Protein AF-A0A7Y4C402-F1 (afdb_monomer)

Secondary structure (DSSP, 8-state):
-HHHHHHHHHHH-------EEEEEEEE-SSSHHHHHHHHHHHHHTTTTS-EEEEEGGG--GGGGGGEEEEEEEEEPBTTTBPPHHHHHHHHHHHH-----SEEEEEEEE-TTSTTTTHHHHHHHHHHHHTT-BSSSS-EEEES--HHHHHHHHHHHHTS----TTPPPSEEEEEEEEEEEEESS-TTTTHHHHTT-TT-------EEEEEEEE--S-S-S--TT-EEEE--TT-SS-EEEEB-S-TTT-TTEEEEEEE--EEEETTEEEE-HHHHIIIIISPTT-EEEEEEETT-SPPPPPTT--EEEEEEGGGGHHHHHHHHHHHHTT--S-EEEEEEES-HHHH-TTHHHHHHHHHTTSEEEEEEEETTSSSS---HHHHHHHTHHHHHHHHHTT--EEEEEE-TTHHHHHHHHHHHHHHHTT--HHHHHHHHHHHHHTTSEEEEE-

Mean predicted aligned error: 12.36 Å

Structure (mmCIF, N/CA/C/O backbone):
data_AF-A0A7Y4C402-F1
#
_entry.id   AF-A0A7Y4C402-F1
#
loop_
_atom_site.group_PDB
_atom_site.id
_atom_site.type_symbol
_atom_site.label_atom_id
_atom_site.label_alt_id
_atom_site.label_comp_id
_atom_site.label_asym_id
_atom_site.label_entity_id
_atom_site.label_seq_id
_atom_site.pdbx_PDB_ins_code
_atom_site.Cartn_x
_atom_site.Cartn_y
_atom_site.Cartn_z
_atom_site.occupancy
_atom_site.B_iso_or_equiv
_atom_site.auth_seq_id
_atom_site.auth_comp_id
_atom_site.auth_asym_id
_atom_site.auth_atom_id
_atom_site.pdbx_PDB_model_num
ATOM 1 N N . MET A 1 1 ? -21.746 10.872 59.818 1.00 45.00 1 MET A N 1
ATOM 2 C CA . MET A 1 1 ? -21.938 9.482 59.345 1.00 45.00 1 MET A CA 1
ATOM 3 C C . MET A 1 1 ? -21.775 9.286 57.827 1.00 45.00 1 MET A C 1
ATOM 5 O O . MET A 1 1 ? -21.719 8.136 57.440 1.00 45.00 1 MET A O 1
ATOM 9 N N . ASN A 1 2 ? -21.586 10.319 56.980 1.00 51.75 2 ASN A N 1
ATOM 10 C CA . ASN A 1 2 ? -21.553 10.142 55.505 1.00 51.75 2 ASN A CA 1
ATOM 11 C C . ASN A 1 2 ? -20.175 9.967 54.831 1.00 51.75 2 ASN A C 1
ATOM 13 O O . ASN A 1 2 ? -20.132 9.544 53.683 1.00 51.75 2 ASN A O 1
ATOM 17 N N . LYS A 1 3 ? -19.044 10.271 55.487 1.00 43.62 3 LYS A N 1
ATOM 18 C CA . LYS A 1 3 ? -17.712 10.092 54.859 1.00 43.62 3 LYS A CA 1
ATOM 19 C C . LYS A 1 3 ? -17.183 8.656 54.954 1.00 43.62 3 LYS A C 1
ATOM 21 O O . LYS A 1 3 ? -16.490 8.199 54.057 1.00 43.62 3 LYS A O 1
ATOM 26 N N . ILE A 1 4 ? -17.551 7.942 56.018 1.00 50.28 4 ILE A N 1
ATOM 27 C CA . ILE A 1 4 ? -17.102 6.564 56.263 1.00 50.28 4 ILE A CA 1
ATOM 28 C C . ILE A 1 4 ? -17.861 5.579 55.362 1.00 50.28 4 ILE A C 1
ATOM 30 O O . ILE A 1 4 ? -17.254 4.659 54.835 1.00 50.28 4 ILE A O 1
ATOM 34 N N . THR A 1 5 ? -19.148 5.813 55.090 1.00 44.78 5 THR A N 1
ATOM 35 C CA . THR A 1 5 ? -19.948 5.007 54.151 1.00 44.78 5 THR A CA 1
ATOM 36 C C . THR A 1 5 ? -19.521 5.179 52.695 1.00 44.78 5 THR A C 1
ATOM 38 O O . THR A 1 5 ? -19.569 4.206 51.953 1.00 44.78 5 THR A O 1
ATOM 41 N N . HIS A 1 6 ? -19.053 6.363 52.283 1.00 46.69 6 HIS A N 1
ATOM 42 C CA . HIS A 1 6 ? -18.536 6.557 50.922 1.00 46.69 6 HIS A CA 1
ATOM 43 C C . HIS A 1 6 ? -17.153 5.919 50.730 1.00 46.69 6 HIS A C 1
ATOM 45 O O . HIS A 1 6 ? -16.942 5.239 49.734 1.00 46.69 6 HIS A O 1
ATOM 51 N N . ALA A 1 7 ? -16.263 6.036 51.724 1.00 47.22 7 ALA A N 1
ATOM 52 C CA . ALA A 1 7 ? -14.968 5.352 51.710 1.00 47.22 7 ALA A CA 1
ATOM 53 C C . ALA A 1 7 ? -15.103 3.818 51.810 1.00 47.22 7 ALA A C 1
ATOM 55 O O . ALA A 1 7 ? -14.342 3.088 51.188 1.00 47.22 7 ALA A O 1
ATOM 56 N N . LEU A 1 8 ? -16.090 3.309 52.557 1.00 40.78 8 LEU A N 1
ATOM 57 C CA . LEU A 1 8 ? -16.373 1.871 52.617 1.00 40.78 8 LEU A CA 1
ATOM 58 C C . LEU A 1 8 ? -17.056 1.359 51.341 1.00 40.78 8 LEU A C 1
ATOM 60 O O . LEU A 1 8 ? -16.739 0.257 50.914 1.00 40.78 8 LEU A O 1
ATOM 64 N N . MET A 1 9 ? -17.930 2.138 50.687 1.00 36.28 9 MET A N 1
ATOM 65 C CA . MET A 1 9 ? -18.507 1.739 49.392 1.00 36.28 9 MET A CA 1
ATOM 66 C C . MET A 1 9 ? -17.490 1.760 48.245 1.00 36.28 9 MET A C 1
ATOM 68 O O . MET A 1 9 ? -17.603 0.917 47.363 1.00 36.28 9 MET A O 1
ATOM 72 N N . SER A 1 10 ? -16.486 2.648 48.259 1.00 39.25 10 SER A N 1
ATOM 73 C CA . SER A 1 10 ? -15.408 2.627 47.256 1.00 39.25 10 SER A CA 1
ATOM 74 C C . SER A 1 10 ? -14.438 1.456 47.440 1.00 39.25 10 SER A C 1
ATOM 76 O O . SER A 1 10 ? -13.825 1.030 46.474 1.00 39.25 10 SER A O 1
ATOM 78 N N . ILE A 1 11 ? -14.309 0.918 48.661 1.00 44.75 11 ILE A N 1
ATOM 79 C CA . ILE A 1 11 ? -13.489 -0.274 48.952 1.00 44.75 11 ILE A CA 1
ATOM 80 C C . ILE A 1 11 ? -14.262 -1.574 48.659 1.00 44.75 11 ILE A C 1
ATOM 82 O O . ILE A 1 11 ? -13.658 -2.593 48.344 1.00 44.75 11 ILE A O 1
ATOM 86 N N . LEU A 1 12 ? -15.597 -1.553 48.751 1.00 39.97 12 LEU A N 1
ATOM 87 C CA . LEU A 1 12 ? -16.452 -2.736 48.566 1.00 39.97 12 LEU A CA 1
ATOM 88 C C . LEU A 1 12 ? -16.904 -2.973 47.113 1.00 39.97 12 LEU A C 1
ATOM 90 O O . LEU A 1 12 ? -17.498 -4.012 46.842 1.00 39.97 12 LEU A O 1
ATOM 94 N N . PHE A 1 13 ? -16.639 -2.038 46.194 1.00 41.00 13 PHE A N 1
ATOM 95 C CA . PHE A 1 13 ? -17.042 -2.114 44.781 1.00 41.00 13 PHE A CA 1
ATOM 96 C C . PHE A 1 13 ? -15.929 -1.682 43.812 1.00 41.00 13 PHE A C 1
ATOM 98 O O . PHE A 1 13 ? -16.205 -1.134 42.747 1.00 41.00 13 PHE A O 1
ATOM 105 N N . THR A 1 14 ? -14.663 -1.948 44.136 1.00 35.94 14 THR A N 1
ATOM 106 C CA . THR A 1 14 ? -13.646 -2.032 43.083 1.00 35.94 14 THR A CA 1
ATOM 107 C C . THR A 1 14 ? -13.910 -3.340 42.340 1.00 35.94 14 THR A C 1
ATOM 109 O O . THR A 1 14 ? -13.798 -4.398 42.967 1.00 35.94 14 THR A O 1
ATOM 112 N N . PRO A 1 15 ? -14.309 -3.332 41.056 1.00 35.31 15 PRO A N 1
ATOM 113 C CA . PRO A 1 15 ? -14.295 -4.561 40.288 1.00 35.31 15 PRO A CA 1
ATOM 114 C C . PRO A 1 15 ? -12.848 -5.048 40.303 1.00 35.31 15 PRO A C 1
ATOM 116 O O . PRO A 1 15 ? -11.949 -4.383 39.791 1.00 35.31 15 PRO A O 1
ATOM 119 N N . VAL A 1 16 ? -12.613 -6.181 40.960 1.00 39.75 16 VAL A N 1
ATOM 120 C CA . VAL A 1 16 ? -11.396 -6.956 40.753 1.00 39.75 16 VAL A CA 1
ATOM 121 C C . VAL A 1 16 ? -11.557 -7.528 39.353 1.00 39.75 16 VAL A C 1
ATOM 123 O O . VAL A 1 16 ? -12.052 -8.637 39.179 1.00 39.75 16 VAL A O 1
ATOM 126 N N . TYR A 1 17 ? -11.260 -6.715 38.341 1.00 44.47 17 TYR A N 1
ATOM 127 C CA . TYR A 1 17 ? -10.939 -7.262 37.040 1.00 44.47 17 TYR A CA 1
ATOM 128 C C . TYR A 1 17 ? -9.701 -8.117 37.287 1.00 44.47 17 TYR A C 1
ATOM 130 O O . TYR A 1 17 ? -8.689 -7.621 37.784 1.00 44.47 17 TYR A O 1
ATOM 138 N N . GLU A 1 18 ? -9.807 -9.424 37.054 1.00 54.22 18 GLU A N 1
ATOM 139 C CA . GLU A 1 18 ? -8.600 -10.213 36.846 1.00 54.22 18 GLU A CA 1
ATOM 140 C C . GLU A 1 18 ? -7.863 -9.526 35.698 1.00 54.22 18 GLU A C 1
ATOM 142 O O . GLU A 1 18 ? -8.362 -9.500 34.572 1.00 54.22 18 GLU A O 1
ATOM 147 N N . ASN A 1 19 ? -6.744 -8.868 36.012 1.00 62.81 19 ASN A N 1
ATOM 148 C CA . ASN A 1 19 ? -5.951 -8.188 35.002 1.00 62.81 19 ASN A CA 1
ATOM 149 C C . ASN A 1 19 ? -5.599 -9.194 33.907 1.00 62.81 19 ASN A C 1
ATOM 151 O O . ASN A 1 19 ? -5.076 -10.279 34.187 1.00 62.81 19 ASN A O 1
ATOM 155 N N . ARG A 1 20 ? -5.861 -8.801 32.662 1.00 83.69 20 ARG A N 1
ATOM 156 C CA . ARG A 1 20 ? -5.403 -9.506 31.468 1.00 83.69 20 ARG A CA 1
ATOM 157 C C . ARG A 1 20 ? -3.875 -9.577 31.502 1.00 83.69 20 ARG A C 1
ATOM 159 O O . ARG A 1 20 ? -3.211 -8.758 32.139 1.00 83.69 20 ARG A O 1
ATOM 166 N N . ASP A 1 21 ? -3.287 -10.588 30.872 1.00 88.75 21 ASP A N 1
ATOM 167 C CA . ASP A 1 21 ? -1.862 -10.854 31.085 1.00 88.75 21 ASP A CA 1
ATOM 168 C C . ASP A 1 21 ? -0.965 -9.882 30.301 1.00 88.75 21 ASP A C 1
ATOM 170 O O . ASP A 1 21 ? -0.301 -9.037 30.909 1.00 88.75 21 ASP A O 1
ATOM 174 N N . ILE A 1 22 ? -0.977 -9.951 28.964 1.00 93.19 22 ILE A N 1
ATOM 175 C CA . ILE A 1 22 ? -0.114 -9.122 28.113 1.00 93.19 22 ILE A CA 1
ATOM 176 C C . ILE A 1 22 ? -0.924 -8.335 27.080 1.00 93.19 22 ILE A C 1
ATOM 178 O O . ILE A 1 22 ? -1.738 -8.894 26.348 1.00 93.19 22 ILE A O 1
ATOM 182 N 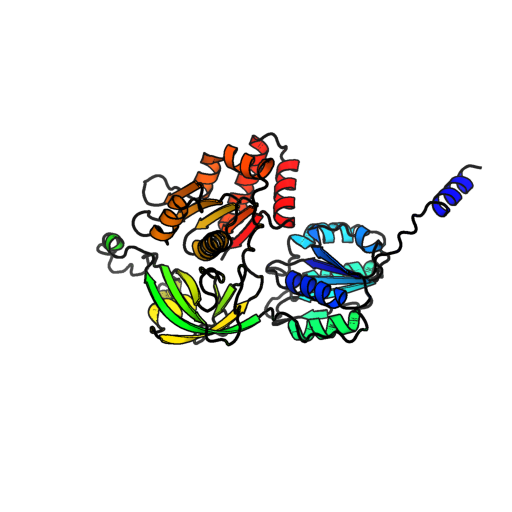N . LEU A 1 23 ? -0.610 -7.048 26.944 1.00 95.94 23 LEU A N 1
ATOM 183 C CA . LEU A 1 23 ? -0.959 -6.247 25.772 1.00 95.94 23 LEU A CA 1
ATOM 184 C C . LEU A 1 23 ? 0.291 -5.982 24.934 1.00 95.94 23 LEU A C 1
ATOM 186 O O . LEU A 1 23 ? 1.295 -5.483 25.445 1.00 95.94 23 LEU A O 1
ATOM 190 N N . VAL A 1 24 ? 0.209 -6.248 23.635 1.00 96.38 24 VAL A N 1
ATOM 191 C CA . VAL A 1 24 ? 1.159 -5.727 22.653 1.00 96.38 24 VAL A CA 1
ATOM 192 C C . VAL A 1 24 ? 0.476 -4.610 21.879 1.00 96.38 24 VAL A C 1
ATOM 194 O O . VAL A 1 24 ? -0.515 -4.842 21.192 1.00 96.38 24 VAL A O 1
ATOM 197 N N . CYS A 1 25 ? 0.995 -3.392 21.956 1.00 97.19 25 CYS A N 1
ATOM 198 C CA . CYS A 1 25 ? 0.422 -2.265 21.231 1.00 97.19 25 CYS A CA 1
ATOM 199 C C . CYS A 1 25 ? 1.427 -1.578 20.313 1.00 97.19 25 CYS A C 1
ATOM 201 O O . CYS A 1 25 ? 2.641 -1.661 20.510 1.00 97.19 25 CYS A O 1
ATOM 203 N N . TYR A 1 26 ? 0.925 -0.930 19.263 1.00 96.75 26 TYR A N 1
ATOM 204 C CA . TYR A 1 26 ? 1.784 -0.327 18.248 1.00 96.75 26 TYR A CA 1
ATOM 205 C C . TYR A 1 26 ? 1.267 0.999 17.706 1.00 96.75 26 TYR A C 1
ATOM 207 O O . TYR A 1 26 ? 0.066 1.257 17.647 1.00 96.75 26 TYR A O 1
ATOM 215 N N . ALA A 1 27 ? 2.205 1.818 17.239 1.00 93.44 27 ALA A N 1
ATOM 216 C CA . ALA A 1 27 ? 1.931 2.901 16.305 1.00 93.44 27 ALA A CA 1
ATOM 217 C C . ALA A 1 27 ? 2.903 2.791 15.132 1.00 93.44 27 ALA A C 1
ATOM 219 O O . ALA A 1 27 ? 4.126 2.853 15.312 1.00 93.44 27 ALA A O 1
ATOM 220 N N . SER A 1 28 ? 2.354 2.621 13.928 1.00 86.00 28 SER A N 1
ATOM 221 C CA . SER A 1 28 ? 3.127 2.459 12.703 1.00 86.00 28 SER A CA 1
ATOM 222 C C . SER A 1 28 ? 2.654 3.370 11.580 1.00 86.00 28 SER A C 1
ATOM 224 O O . SER A 1 28 ? 1.465 3.608 11.421 1.00 86.00 28 SER A O 1
ATOM 226 N N . GLN A 1 29 ? 3.605 3.866 10.786 1.00 76.19 29 GLN A N 1
ATOM 227 C CA . GLN A 1 29 ? 3.308 4.599 9.549 1.00 76.19 29 GLN A CA 1
ATOM 228 C C . GLN A 1 29 ? 3.386 3.719 8.304 1.00 76.19 29 GLN A C 1
ATOM 230 O O . GLN A 1 29 ? 2.671 3.945 7.338 1.00 76.19 29 GLN A O 1
ATOM 235 N N . THR A 1 30 ? 4.308 2.756 8.308 1.00 66.56 30 THR A N 1
ATOM 236 C CA . THR A 1 30 ? 4.629 1.898 7.154 1.00 66.56 30 THR A CA 1
ATOM 237 C C . THR A 1 30 ? 4.498 0.414 7.505 1.00 66.56 30 THR A C 1
ATOM 239 O O . THR A 1 30 ? 5.223 -0.415 6.962 1.00 66.56 30 THR A O 1
ATOM 242 N N . GLY A 1 31 ? 3.677 0.086 8.508 1.00 69.44 31 GLY A N 1
ATOM 243 C CA . GLY A 1 31 ? 3.378 -1.288 8.933 1.00 69.44 31 GLY A CA 1
ATOM 244 C C . GLY A 1 31 ? 4.509 -2.039 9.651 1.00 69.44 31 GLY A C 1
ATOM 245 O O . GLY A 1 31 ? 4.299 -3.138 10.149 1.00 69.44 31 GLY A O 1
ATOM 246 N N . THR A 1 32 ? 5.721 -1.481 9.773 1.00 78.31 32 THR A N 1
ATOM 247 C CA . THR A 1 32 ? 6.855 -2.212 10.385 1.00 78.31 32 THR A CA 1
ATOM 248 C C . THR A 1 32 ? 6.629 -2.492 11.875 1.00 78.31 32 THR A C 1
ATOM 250 O O . THR A 1 32 ? 6.822 -3.617 12.325 1.00 78.31 32 THR A O 1
ATOM 253 N N . ALA A 1 33 ? 6.208 -1.484 12.646 1.00 87.25 33 ALA A N 1
ATOM 254 C CA . ALA A 1 33 ? 5.946 -1.645 14.081 1.00 87.25 33 ALA A CA 1
ATOM 255 C C . ALA A 1 33 ? 4.719 -2.531 14.340 1.00 87.25 33 ALA A C 1
ATOM 257 O O . ALA A 1 33 ? 4.720 -3.348 15.256 1.00 87.25 33 ALA A O 1
ATOM 258 N N . GLU A 1 34 ? 3.707 -2.396 13.489 1.00 83.56 34 GLU A N 1
ATOM 259 C CA . GLU A 1 34 ? 2.503 -3.221 13.490 1.00 83.56 34 GLU A CA 1
ATOM 260 C C . GLU A 1 34 ? 2.811 -4.691 13.234 1.00 83.56 34 GLU A C 1
ATOM 262 O O . GLU A 1 34 ? 2.402 -5.558 14.000 1.00 83.56 34 GLU A O 1
ATOM 267 N N . ASN A 1 35 ? 3.598 -4.980 12.200 1.00 73.00 35 ASN A N 1
ATOM 268 C CA . ASN A 1 35 ? 3.972 -6.342 11.869 1.00 73.00 35 ASN A CA 1
ATOM 269 C C . ASN A 1 35 ? 4.735 -7.002 13.027 1.00 73.00 35 ASN A C 1
ATOM 271 O O . ASN A 1 35 ? 4.386 -8.110 13.431 1.00 73.00 35 ASN A O 1
ATOM 275 N N . LEU A 1 36 ? 5.702 -6.297 13.631 1.00 86.69 36 LEU A N 1
ATOM 276 C CA . LEU A 1 36 ? 6.389 -6.781 14.832 1.00 86.69 36 LEU A CA 1
ATOM 277 C C . LEU A 1 36 ? 5.419 -7.032 15.992 1.00 86.69 36 LEU A C 1
ATOM 279 O O . LEU A 1 36 ? 5.574 -8.018 16.710 1.00 86.69 36 LEU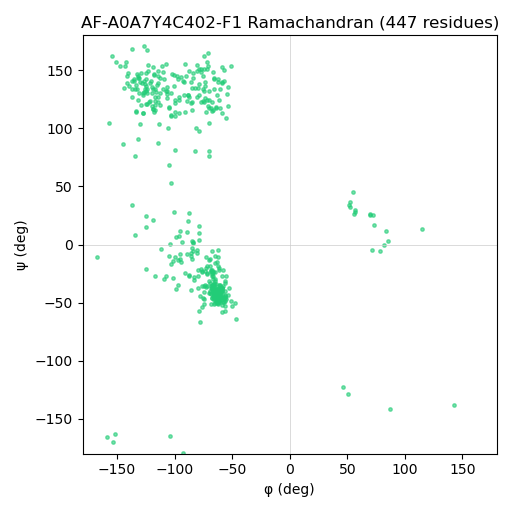 A O 1
ATOM 283 N N . ALA A 1 37 ? 4.411 -6.180 16.181 1.00 89.62 37 ALA A N 1
ATOM 284 C CA . ALA A 1 37 ? 3.428 -6.345 17.247 1.00 89.62 37 ALA A CA 1
ATOM 285 C C . ALA A 1 37 ? 2.535 -7.572 17.015 1.00 89.62 37 ALA A C 1
ATOM 287 O O . ALA A 1 37 ? 2.380 -8.401 17.912 1.00 89.62 37 ALA A O 1
ATOM 288 N N . LEU A 1 38 ? 2.031 -7.751 15.791 1.00 81.56 38 LEU A N 1
ATOM 289 C CA . LEU A 1 38 ? 1.250 -8.924 15.393 1.00 81.56 38 LEU A CA 1
ATOM 290 C C . LEU A 1 38 ? 2.060 -10.215 15.543 1.00 81.56 38 LEU A C 1
ATOM 292 O O . LEU A 1 38 ? 1.553 -11.216 16.052 1.00 81.56 38 LEU A O 1
ATOM 296 N N . GLN A 1 39 ? 3.333 -10.197 15.147 1.00 81.44 39 GLN A N 1
ATOM 297 C CA . GLN A 1 39 ? 4.222 -11.339 15.341 1.00 81.44 39 GLN A CA 1
ATOM 298 C C . GLN A 1 39 ? 4.493 -11.614 16.817 1.00 81.44 39 GLN A C 1
ATOM 300 O O . GLN A 1 39 ? 4.453 -12.773 17.223 1.00 81.44 39 GLN A O 1
ATOM 305 N N . SER A 1 40 ? 4.697 -10.569 17.623 1.00 89.38 40 SER A N 1
ATOM 306 C CA . SER A 1 40 ? 4.856 -10.704 19.074 1.00 89.38 40 SER A CA 1
ATOM 307 C C . SER A 1 40 ? 3.627 -11.386 19.673 1.00 89.38 40 SER A C 1
ATOM 309 O O . SER A 1 40 ? 3.770 -12.352 20.413 1.00 89.38 40 SER A O 1
ATOM 311 N N . GLY A 1 41 ? 2.417 -10.974 19.279 1.00 85.56 41 GLY A N 1
ATOM 312 C CA . GLY A 1 41 ? 1.177 -11.625 19.704 1.00 85.56 41 GLY A CA 1
ATOM 313 C C . GLY A 1 41 ? 1.093 -13.099 19.304 1.00 85.56 41 GLY A C 1
ATOM 314 O O . GLY A 1 41 ? 0.815 -13.944 20.148 1.00 85.56 41 GLY A O 1
ATOM 315 N N . ARG A 1 42 ? 1.392 -13.445 18.043 1.00 81.25 42 ARG A N 1
ATOM 316 C CA . ARG A 1 42 ? 1.397 -14.851 17.573 1.00 81.25 42 ARG A CA 1
ATOM 317 C C . ARG A 1 42 ? 2.378 -15.722 18.349 1.00 81.25 42 ARG A C 1
ATOM 319 O O . ARG A 1 42 ? 2.119 -16.900 18.578 1.00 81.25 42 ARG A O 1
ATOM 326 N N . ILE A 1 43 ? 3.519 -15.147 18.693 1.00 82.12 43 ILE A N 1
ATOM 327 C CA . ILE A 1 43 ? 4.566 -15.790 19.466 1.00 82.12 43 ILE A CA 1
ATOM 328 C C . ILE A 1 43 ? 4.100 -16.034 20.906 1.00 82.12 43 ILE A C 1
ATOM 330 O O . ILE A 1 43 ? 4.168 -17.164 21.383 1.00 82.12 43 ILE A O 1
ATOM 334 N N . ILE A 1 44 ? 3.589 -14.996 21.572 1.00 86.31 44 ILE A N 1
ATOM 335 C CA . ILE A 1 44 ? 3.134 -15.065 22.964 1.00 86.31 44 ILE A CA 1
ATOM 336 C C . ILE A 1 44 ? 1.941 -16.015 23.092 1.00 86.31 44 ILE A C 1
ATOM 338 O O . ILE A 1 44 ? 1.885 -16.804 24.023 1.00 86.31 44 ILE A O 1
ATOM 342 N N . ALA A 1 45 ? 1.027 -16.022 22.120 1.00 81.62 45 ALA A N 1
ATOM 343 C CA . ALA A 1 45 ? -0.132 -16.914 22.116 1.00 81.62 45 ALA A CA 1
ATOM 344 C C . ALA A 1 45 ? 0.231 -18.413 22.055 1.00 81.62 45 ALA A C 1
ATOM 346 O O . ALA A 1 45 ? -0.626 -19.259 22.302 1.00 81.62 45 ALA A O 1
ATOM 347 N N . LYS A 1 46 ? 1.481 -18.763 21.706 1.00 79.94 46 LYS A N 1
ATOM 348 C CA . LYS A 1 46 ? 1.992 -20.144 21.769 1.00 79.94 46 LYS A CA 1
ATOM 349 C C . LYS A 1 46 ? 2.528 -20.519 23.154 1.00 79.94 46 LYS A C 1
ATOM 351 O O . LYS A 1 46 ? 2.836 -21.690 23.377 1.00 79.94 46 LYS A O 1
ATOM 356 N N . THR A 1 47 ? 2.671 -19.557 24.059 1.00 79.94 47 THR A N 1
ATOM 357 C CA . THR A 1 47 ? 3.057 -19.789 25.453 1.00 79.94 47 THR A CA 1
ATOM 358 C C . THR A 1 47 ? 1.799 -19.936 26.317 1.00 79.94 47 THR A C 1
ATOM 360 O O . THR A 1 47 ? 0.676 -19.925 25.816 1.00 79.94 47 THR A O 1
ATOM 363 N N . ALA A 1 48 ? 1.949 -20.138 27.627 1.00 79.56 48 ALA A N 1
ATOM 364 C CA . ALA A 1 48 ? 0.806 -20.290 28.537 1.00 79.56 48 ALA A CA 1
ATOM 365 C C . ALA A 1 48 ? 0.136 -18.948 28.912 1.00 79.56 48 ALA A C 1
ATOM 367 O O . ALA A 1 48 ? -0.686 -18.909 29.829 1.00 79.56 48 ALA A O 1
ATOM 368 N N . ARG A 1 49 ? 0.512 -17.852 28.241 1.00 83.50 49 ARG A N 1
ATOM 369 C CA . ARG A 1 49 ? 0.115 -16.477 28.553 1.00 83.50 49 ARG A CA 1
ATOM 370 C C . ARG A 1 49 ? -1.001 -15.997 27.629 1.00 83.50 49 ARG A C 1
ATOM 372 O O . ARG A 1 49 ? -1.052 -16.352 26.454 1.00 83.50 49 ARG A O 1
ATOM 379 N N . SER A 1 50 ? -1.899 -15.170 28.160 1.00 86.62 50 SER A N 1
ATOM 380 C CA . SER A 1 50 ? -2.930 -14.513 27.341 1.00 86.62 50 SER A CA 1
ATOM 381 C C . SER A 1 50 ? -2.378 -13.224 26.732 1.00 86.62 50 SER A C 1
ATOM 383 O O . SER A 1 50 ? -1.631 -12.496 27.387 1.00 86.62 50 SER A O 1
ATOM 385 N N . VAL A 1 51 ? -2.717 -12.947 25.473 1.00 91.62 51 VAL A N 1
ATOM 386 C CA . VAL A 1 51 ? -2.205 -11.772 24.763 1.00 91.62 51 VAL A CA 1
ATOM 387 C C . VAL A 1 51 ? -3.259 -11.134 23.880 1.00 91.62 51 VAL A C 1
ATOM 389 O O . VAL A 1 51 ? -3.994 -11.822 23.173 1.00 91.62 51 VAL A O 1
ATOM 392 N N . GLU A 1 52 ? -3.275 -9.807 23.884 1.00 92.31 52 GLU A N 1
ATOM 393 C CA . GLU A 1 52 ? -4.009 -8.993 22.921 1.00 92.31 52 GLU A CA 1
ATOM 394 C C . GLU A 1 52 ? -3.039 -8.130 22.118 1.00 92.31 52 GLU A C 1
ATOM 396 O O . GLU A 1 52 ? -1.998 -7.708 22.626 1.00 92.31 52 GLU A O 1
ATOM 401 N N . VAL A 1 53 ? -3.374 -7.883 20.850 1.00 91.31 53 VAL A N 1
ATOM 402 C CA . VAL A 1 53 ? -2.608 -6.990 19.977 1.00 91.31 53 VAL A CA 1
ATOM 403 C C . VAL A 1 53 ? -3.519 -5.887 19.470 1.00 91.31 53 VAL A C 1
ATOM 405 O O . VAL A 1 53 ? -4.540 -6.186 18.854 1.00 91.31 53 VAL A O 1
ATOM 408 N N . GLN A 1 54 ? -3.163 -4.627 19.720 1.00 91.06 54 GLN A N 1
ATOM 409 C CA . GLN A 1 54 ? -3.998 -3.481 19.348 1.00 91.06 54 GLN A CA 1
ATOM 410 C C . GLN A 1 54 ? -3.176 -2.287 18.850 1.00 91.06 54 GLN A C 1
ATOM 412 O O . GLN A 1 54 ? -2.089 -1.998 19.348 1.00 91.06 54 GLN A O 1
ATOM 417 N N . SER A 1 55 ? -3.716 -1.550 17.879 1.00 91.31 55 SER A N 1
ATOM 418 C CA . SER A 1 55 ? -3.188 -0.230 17.526 1.00 91.31 55 SER A CA 1
ATOM 419 C C . SER A 1 55 ? -3.394 0.736 18.696 1.00 91.31 55 SER A C 1
ATOM 421 O O . SER A 1 55 ? -4.448 0.720 19.330 1.00 91.31 55 SER A O 1
ATOM 423 N N . LEU A 1 56 ? -2.440 1.642 18.938 1.00 95.81 56 LEU A N 1
ATOM 424 C CA . LEU A 1 56 ? -2.613 2.731 19.911 1.00 95.81 56 LEU A CA 1
ATOM 425 C C . LEU A 1 56 ? -3.823 3.617 19.602 1.00 95.81 56 LEU A C 1
ATOM 427 O O . LEU A 1 56 ? -4.348 4.268 20.497 1.00 95.81 56 LEU A O 1
ATOM 431 N N . SER A 1 57 ? -4.291 3.622 18.357 1.00 90.56 57 SER A N 1
ATOM 432 C CA . SER A 1 57 ? -5.466 4.391 17.965 1.00 90.56 57 SER A CA 1
ATOM 433 C C . SER A 1 57 ? -6.793 3.821 18.469 1.00 90.56 57 SER A C 1
ATOM 435 O O . SER A 1 57 ? -7.770 4.561 18.554 1.00 90.56 57 SER A O 1
ATOM 437 N N . ALA A 1 58 ? -6.816 2.532 18.819 1.00 87.62 58 ALA A N 1
ATOM 438 C CA . ALA A 1 58 ? -7.977 1.834 19.364 1.00 87.62 58 ALA A CA 1
ATOM 439 C C . ALA A 1 58 ? -8.002 1.829 20.904 1.00 87.62 58 ALA A C 1
ATOM 441 O O . ALA A 1 58 ? -8.893 1.226 21.496 1.00 87.62 58 ALA A O 1
ATOM 442 N N . LEU A 1 59 ? -7.019 2.470 21.541 1.00 91.75 59 LEU A N 1
ATOM 443 C CA . LEU A 1 59 ? -6.794 2.439 22.981 1.00 91.75 59 LEU A CA 1
ATOM 444 C C . LEU A 1 59 ? -6.925 3.835 23.588 1.00 91.75 59 LEU A C 1
ATOM 446 O O . LEU A 1 59 ? -6.486 4.828 23.007 1.00 91.75 59 LEU A O 1
ATOM 450 N N . HIS A 1 60 ? -7.432 3.894 24.813 1.00 94.38 60 HIS A N 1
ATOM 451 C CA . HIS A 1 60 ? -7.206 5.003 25.727 1.00 94.38 60 HIS A CA 1
ATOM 452 C C . HIS A 1 60 ? -6.067 4.638 26.704 1.00 94.38 60 HIS A C 1
ATOM 454 O O . HIS A 1 60 ? -5.963 3.483 27.122 1.00 94.38 60 HIS A O 1
ATOM 460 N N . PRO A 1 61 ? -5.205 5.578 27.142 1.00 94.62 61 PRO A N 1
ATOM 461 C CA . PRO A 1 61 ? -4.107 5.268 28.066 1.00 94.62 61 PRO A CA 1
ATOM 462 C C . PRO A 1 61 ? -4.521 4.590 29.379 1.00 94.62 61 PRO A C 1
ATOM 464 O O . PRO A 1 61 ? -3.738 3.835 29.950 1.00 94.62 61 PRO A O 1
ATOM 467 N N . SER A 1 62 ? -5.751 4.820 29.853 1.00 91.31 62 SER A N 1
ATOM 468 C CA . SER A 1 62 ? -6.285 4.133 31.038 1.00 91.31 62 SER A CA 1
ATOM 469 C C . SER A 1 62 ? -6.489 2.635 30.835 1.00 91.31 62 SER A C 1
ATOM 471 O O . SER A 1 62 ? -6.428 1.897 31.814 1.00 91.31 62 SER A O 1
ATOM 473 N N . ASP A 1 63 ? -6.716 2.193 29.598 1.00 91.75 63 ASP A N 1
ATOM 474 C CA . ASP A 1 63 ? -6.989 0.791 29.265 1.00 91.75 63 ASP A CA 1
ATOM 475 C C . ASP A 1 63 ? -5.758 -0.075 29.530 1.00 91.75 63 ASP A C 1
ATOM 477 O O . ASP A 1 63 ? -5.874 -1.263 29.819 1.00 91.75 63 ASP A O 1
ATOM 481 N N . LEU A 1 64 ? -4.563 0.534 29.520 1.00 93.44 64 LEU A N 1
ATOM 482 C CA . LEU A 1 64 ? -3.323 -0.147 29.877 1.00 93.44 64 LEU A CA 1
ATOM 483 C C . LEU A 1 64 ? -3.405 -0.770 31.276 1.00 93.44 64 LEU A C 1
ATOM 485 O O . LEU A 1 64 ? -2.872 -1.859 31.461 1.00 93.44 64 LEU A O 1
ATOM 489 N N . ASN A 1 65 ? -4.131 -0.143 32.213 1.00 91.38 65 ASN A N 1
ATOM 490 C CA . ASN A 1 65 ? -4.290 -0.617 33.593 1.00 91.38 65 ASN A CA 1
ATOM 491 C C . ASN A 1 65 ? -4.989 -1.979 33.708 1.00 91.38 65 ASN A C 1
ATOM 493 O O . ASN A 1 65 ? -4.870 -2.616 34.755 1.00 91.38 65 ASN A O 1
ATOM 497 N N . GLU A 1 66 ? -5.710 -2.418 32.670 1.00 91.50 66 GLU A N 1
ATOM 498 C CA . GLU A 1 66 ? -6.336 -3.744 32.628 1.00 91.50 66 GLU A CA 1
ATOM 499 C C . GLU A 1 66 ? -5.317 -4.872 32.423 1.00 91.50 66 GLU A C 1
ATOM 501 O O . GLU A 1 66 ? -5.674 -6.039 32.569 1.00 91.50 66 GLU A O 1
ATOM 506 N N . TYR A 1 67 ? -4.062 -4.550 32.088 1.00 92.00 67 TYR A N 1
ATOM 507 C CA . TYR A 1 67 ? -3.031 -5.522 31.733 1.00 92.00 67 TYR A CA 1
ATOM 508 C C . TYR A 1 67 ? -1.891 -5.548 32.750 1.00 92.00 67 TYR A C 1
ATOM 510 O O . TYR A 1 67 ? -1.407 -4.504 33.189 1.00 92.00 67 TYR A O 1
ATOM 518 N N . ASN A 1 68 ? -1.393 -6.739 33.086 1.00 88.50 68 ASN A N 1
ATOM 519 C CA . ASN A 1 68 ? -0.234 -6.890 33.974 1.00 88.50 68 ASN A CA 1
ATOM 520 C C . ASN A 1 68 ? 1.059 -6.385 33.322 1.00 88.50 68 ASN A C 1
ATOM 522 O O . ASN A 1 68 ? 1.931 -5.824 33.994 1.00 88.50 68 ASN A O 1
ATOM 526 N N . GLN A 1 69 ? 1.179 -6.582 32.010 1.00 90.94 69 GLN A N 1
ATOM 527 C CA . GLN A 1 69 ? 2.353 -6.219 31.235 1.00 90.94 69 GLN A CA 1
ATOM 528 C C . GLN A 1 69 ? 1.954 -5.617 29.887 1.00 90.94 69 GLN A C 1
ATOM 530 O O . GLN A 1 69 ? 1.094 -6.148 29.188 1.00 90.94 69 GLN A O 1
ATOM 535 N N . VAL A 1 70 ? 2.622 -4.530 29.499 1.00 94.62 70 VAL A N 1
ATOM 536 C CA . VAL A 1 70 ? 2.415 -3.880 28.202 1.00 94.62 70 VAL A CA 1
ATOM 537 C C . VAL A 1 70 ? 3.739 -3.761 27.460 1.00 94.62 70 VAL A C 1
ATOM 539 O O . VAL A 1 70 ? 4.751 -3.301 27.992 1.00 94.62 70 VAL A O 1
ATOM 542 N N . VAL A 1 71 ? 3.716 -4.157 26.196 1.00 95.06 71 VAL A N 1
ATOM 543 C CA . VAL A 1 71 ? 4.843 -4.093 25.271 1.00 95.06 71 VAL A CA 1
ATOM 544 C C . VAL A 1 71 ? 4.435 -3.183 24.119 1.00 95.06 71 VAL A C 1
ATOM 546 O O . VAL A 1 71 ? 3.496 -3.489 23.392 1.00 95.06 71 VAL A O 1
ATOM 549 N N . MET A 1 72 ? 5.119 -2.053 23.954 1.00 96.88 72 MET A N 1
ATOM 550 C CA . MET A 1 72 ? 4.763 -1.036 22.966 1.00 96.88 72 MET A CA 1
ATOM 551 C C . MET A 1 72 ? 5.829 -0.947 21.868 1.00 96.88 72 MET A C 1
ATOM 553 O O . MET A 1 72 ? 7.021 -0.838 22.158 1.00 96.88 72 MET A O 1
ATOM 557 N N . ILE A 1 73 ? 5.417 -0.977 20.601 1.00 97.50 73 ILE A N 1
ATOM 558 C CA . ILE A 1 73 ? 6.315 -0.868 19.443 1.00 97.50 73 ILE A CA 1
ATOM 559 C C . ILE A 1 73 ? 5.957 0.390 18.652 1.00 97.50 73 ILE A C 1
ATOM 561 O O . ILE A 1 73 ? 4.873 0.497 18.082 1.00 97.50 73 ILE A O 1
ATOM 565 N N . ILE A 1 74 ? 6.863 1.367 18.618 1.00 97.00 74 ILE A N 1
ATOM 566 C CA . ILE A 1 74 ? 6.575 2.706 18.081 1.00 97.00 74 ILE A CA 1
ATOM 567 C C . ILE A 1 74 ? 7.583 3.050 16.992 1.00 97.00 74 ILE A C 1
ATOM 569 O O . ILE A 1 74 ? 8.781 3.122 17.259 1.00 97.00 74 ILE A O 1
ATOM 573 N N . SER A 1 75 ? 7.113 3.313 15.770 1.00 92.44 75 SER A N 1
ATOM 574 C CA . SER A 1 75 ? 7.960 3.906 14.725 1.00 92.44 75 SER A CA 1
ATOM 575 C C . SER A 1 75 ? 7.959 5.430 14.788 1.00 92.44 75 SER A C 1
ATOM 577 O O . SER A 1 75 ? 6.939 6.021 15.116 1.00 92.44 75 SER A O 1
ATOM 579 N N . THR A 1 76 ? 9.055 6.072 14.399 1.00 89.81 76 THR A N 1
ATOM 580 C CA . THR A 1 76 ? 9.100 7.522 14.156 1.00 89.81 76 THR A CA 1
ATOM 581 C C . THR A 1 76 ? 8.804 7.842 12.686 1.00 89.81 76 THR A C 1
ATOM 583 O O . THR A 1 76 ? 9.295 7.149 11.795 1.00 89.81 76 THR A O 1
ATOM 586 N N . CYS A 1 77 ? 8.033 8.899 12.424 1.00 78.25 77 CYS A N 1
ATOM 587 C CA . CYS A 1 77 ? 7.694 9.368 11.075 1.00 78.25 77 CYS A CA 1
ATOM 588 C C . CYS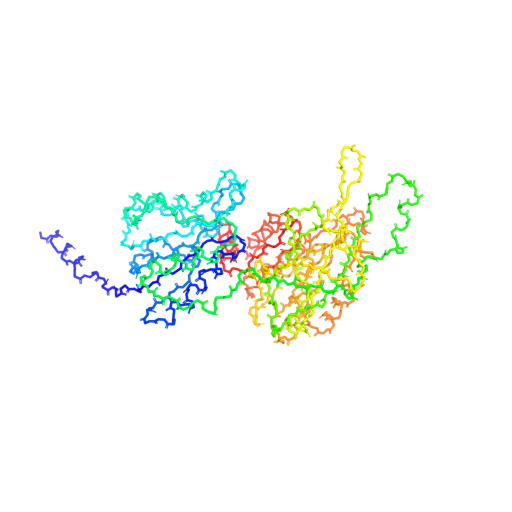 A 1 77 ? 8.524 10.586 10.669 1.00 78.25 77 CYS A C 1
ATOM 590 O O . CYS A 1 77 ? 8.806 11.440 11.510 1.00 78.25 77 CYS A O 1
ATOM 592 N N . GLY A 1 78 ? 8.838 10.702 9.373 1.00 73.69 78 GLY A N 1
ATOM 593 C CA . GLY A 1 78 ? 9.437 11.902 8.778 1.00 73.69 78 GLY A CA 1
ATOM 594 C C . GLY A 1 78 ? 10.604 12.465 9.595 1.00 73.69 78 GLY A C 1
ATOM 595 O O . GLY A 1 78 ? 11.553 11.752 9.910 1.00 73.69 78 GLY A O 1
ATOM 596 N N . GLU A 1 79 ? 10.485 13.732 9.989 1.00 72.56 79 GLU A N 1
ATOM 597 C CA . GLU A 1 79 ? 11.496 14.478 10.751 1.00 72.56 79 GLU A CA 1
ATOM 598 C C . GLU A 1 79 ? 11.371 14.318 12.278 1.00 72.56 79 GLU A C 1
ATOM 600 O O . GLU A 1 79 ? 11.771 15.200 13.032 1.00 72.56 79 GLU A O 1
ATOM 605 N N . GLY A 1 80 ? 10.821 13.207 12.777 1.00 78.44 80 GLY A N 1
ATOM 606 C CA . GLY A 1 80 ? 10.739 12.955 14.222 1.00 78.44 80 GLY A CA 1
ATOM 607 C C . GLY A 1 80 ? 9.329 12.898 14.811 1.00 78.44 80 GLY A C 1
ATOM 608 O O . GLY A 1 80 ? 9.176 12.932 16.031 1.00 78.44 80 GLY A O 1
ATOM 609 N N . GLU A 1 81 ? 8.301 12.811 13.976 1.00 86.12 81 GLU A N 1
ATOM 610 C CA . GLU A 1 81 ? 6.905 12.847 14.404 1.00 86.12 81 GLU A CA 1
ATOM 611 C C . GLU A 1 81 ? 6.411 11.494 14.939 1.00 86.12 81 GLU A C 1
ATOM 613 O O . GLU A 1 81 ? 6.890 10.422 14.556 1.00 86.12 81 GLU A O 1
ATOM 618 N N . ILE A 1 82 ? 5.398 11.547 15.808 1.00 92.62 82 ILE A N 1
ATOM 619 C CA . ILE A 1 82 ? 4.621 10.376 16.236 1.00 92.62 82 ILE A CA 1
ATOM 620 C C . ILE A 1 82 ? 3.701 9.950 15.074 1.00 92.62 82 ILE A C 1
ATOM 622 O O . ILE A 1 82 ? 3.080 10.831 14.475 1.00 92.62 82 ILE A O 1
ATOM 626 N N . PRO A 1 83 ? 3.567 8.647 14.751 1.00 88.38 83 PRO A N 1
ATOM 627 C CA . PRO A 1 83 ? 2.622 8.175 13.738 1.00 88.38 83 PRO A CA 1
ATOM 628 C C . PRO A 1 83 ? 1.190 8.589 14.052 1.00 88.38 83 PRO A C 1
ATOM 630 O O . PRO A 1 83 ? 0.819 8.675 15.222 1.00 88.38 83 PRO A O 1
ATOM 633 N N . ASP A 1 84 ? 0.367 8.778 13.020 1.00 82.12 84 ASP A N 1
ATOM 634 C CA . ASP A 1 84 ? -1.026 9.225 13.181 1.00 82.12 84 ASP A CA 1
ATOM 635 C C . ASP A 1 84 ? -1.806 8.331 14.169 1.00 82.12 84 ASP A C 1
ATOM 637 O O . ASP A 1 84 ? -2.536 8.844 15.017 1.00 82.12 84 ASP A O 1
ATOM 641 N N . GLN A 1 85 ? -1.545 7.017 14.155 1.00 85.94 85 GLN A N 1
ATOM 642 C CA . GLN A 1 85 ? -2.122 6.039 15.086 1.00 85.94 85 GLN A CA 1
ATOM 643 C C . GLN A 1 85 ? -1.812 6.321 16.573 1.00 85.94 85 GLN A C 1
ATOM 645 O O . GLN A 1 85 ? -2.582 5.928 17.440 1.00 85.94 85 GLN A O 1
ATOM 650 N N . GLY A 1 86 ? -0.695 6.984 16.891 1.00 92.00 86 GLY A N 1
ATOM 651 C CA . GLY A 1 86 ? -0.242 7.232 18.266 1.00 92.00 86 GLY A CA 1
ATOM 652 C C . GLY A 1 86 ? -0.445 8.663 18.771 1.00 92.00 86 GLY A C 1
ATOM 653 O O . GLY A 1 86 ? -0.243 8.910 19.958 1.00 92.00 86 GLY A O 1
ATOM 654 N N . LYS A 1 87 ? -0.822 9.620 17.909 1.00 90.81 87 LYS A N 1
ATOM 655 C CA . LYS A 1 87 ? -0.880 11.052 18.271 1.00 90.81 87 LYS A CA 1
ATOM 656 C C . LYS A 1 87 ? -1.892 11.342 19.382 1.00 90.81 87 LYS A C 1
ATOM 658 O O . LYS A 1 87 ? -1.537 11.982 20.368 1.00 90.81 87 LYS A O 1
ATOM 663 N N . LEU A 1 88 ? -3.128 10.858 19.231 1.00 90.75 88 LEU A N 1
ATOM 664 C CA . LEU A 1 88 ? -4.191 11.079 20.219 1.00 90.75 88 LEU A CA 1
ATOM 665 C C . LEU A 1 88 ? -3.867 10.386 21.548 1.00 90.75 88 LEU A C 1
ATOM 667 O O . LEU A 1 88 ? -3.957 11.008 22.604 1.00 90.75 88 LEU A O 1
ATOM 671 N N . PHE A 1 89 ? -3.413 9.133 21.479 1.00 96.56 89 PHE A N 1
ATOM 672 C CA . PHE A 1 89 ? -2.993 8.370 22.651 1.00 96.56 89 PHE A CA 1
ATOM 673 C C . PHE A 1 89 ? -1.896 9.104 23.433 1.00 96.56 89 PHE A C 1
ATOM 675 O O . PHE A 1 89 ? -1.976 9.224 24.651 1.00 96.56 89 PHE A O 1
ATOM 682 N N . TYR A 1 90 ? -0.881 9.635 22.740 1.00 97.31 90 TYR A N 1
ATOM 683 C CA . TYR A 1 90 ? 0.204 10.384 23.374 1.00 97.31 90 TYR A CA 1
ATOM 684 C C . TYR A 1 90 ? -0.297 11.640 24.096 1.00 97.31 90 TYR A C 1
ATOM 686 O O . TYR A 1 90 ? 0.091 11.886 25.234 1.00 97.31 90 TYR A O 1
ATOM 694 N N . GLN A 1 91 ? -1.185 12.413 23.463 1.00 95.31 91 GLN A N 1
ATOM 695 C CA . GLN A 1 91 ? -1.777 13.601 24.084 1.00 95.31 91 GLN A CA 1
ATOM 696 C C . GLN A 1 91 ? -2.523 13.241 25.374 1.00 95.31 91 GLN A C 1
ATOM 698 O O . GLN A 1 91 ? -2.303 13.864 26.407 1.00 95.31 91 GLN A O 1
ATOM 703 N N . GLN A 1 92 ? -3.338 12.187 25.334 1.00 94.81 92 GLN A N 1
ATOM 704 C CA . GLN A 1 92 ? -4.068 11.696 26.504 1.00 94.81 92 GLN A CA 1
ATOM 705 C C . GLN A 1 92 ? -3.130 11.141 27.588 1.00 94.81 92 GLN A C 1
ATOM 707 O O . GLN A 1 92 ? -3.405 11.292 28.777 1.00 94.81 92 GLN A O 1
ATOM 712 N N . LEU A 1 93 ? -2.010 10.520 27.200 1.00 95.31 93 LEU A N 1
ATOM 713 C CA . LEU A 1 93 ? -1.003 10.004 28.130 1.00 95.31 93 LEU A CA 1
ATOM 714 C C . LEU A 1 93 ? -0.322 11.143 28.902 1.00 95.31 93 LEU A C 1
ATOM 716 O O . LEU A 1 93 ? -0.065 10.994 30.097 1.00 95.31 93 LEU A O 1
ATOM 720 N N . CYS A 1 94 ? -0.076 12.284 28.248 1.00 94.38 94 CYS A N 1
ATOM 721 C CA . CYS A 1 94 ? 0.489 13.471 28.894 1.00 94.38 94 CYS A CA 1
ATOM 722 C C . CYS A 1 94 ? -0.400 14.018 30.020 1.00 94.38 94 CYS A C 1
ATOM 724 O O . CYS A 1 94 ? 0.113 14.469 31.044 1.00 94.38 94 CYS A O 1
ATOM 726 N N . ASP A 1 95 ? -1.720 13.931 29.858 1.00 92.81 95 ASP A N 1
ATOM 727 C CA . ASP A 1 95 ? -2.692 14.417 30.842 1.00 92.81 95 ASP A CA 1
ATOM 728 C C . ASP A 1 95 ? -3.006 13.389 31.943 1.00 92.81 95 ASP A C 1
ATOM 730 O O . ASP A 1 95 ? -3.685 13.703 32.927 1.00 92.81 95 ASP A O 1
ATOM 734 N N . LEU A 1 96 ? -2.511 12.154 31.811 1.00 89.56 96 LEU A N 1
ATOM 735 C CA . LEU A 1 96 ? -2.820 11.085 32.749 1.00 89.56 96 LEU A CA 1
ATOM 736 C C . LEU A 1 96 ? -2.066 11.287 34.082 1.00 89.56 96 LEU A C 1
ATOM 738 O O . LEU A 1 96 ? -0.851 11.533 34.078 1.00 89.56 96 LEU A O 1
ATOM 742 N N . PRO A 1 97 ? -2.750 11.182 35.240 1.00 86.56 97 PRO A N 1
ATOM 743 C CA . PRO A 1 97 ? -2.111 11.368 36.541 1.00 86.56 97 PRO A CA 1
ATOM 744 C C . PRO A 1 97 ? -1.343 10.126 37.003 1.00 86.56 97 PRO A C 1
ATOM 746 O O . PRO A 1 97 ? -0.280 10.253 37.608 1.00 86.56 97 PRO A O 1
ATOM 749 N N . GLU A 1 98 ? -1.876 8.935 36.727 1.00 87.44 98 GLU A N 1
ATOM 750 C CA . GLU A 1 98 ? -1.319 7.661 37.166 1.00 87.44 98 GLU A CA 1
ATOM 751 C C . GLU A 1 98 ? -1.646 6.532 36.188 1.00 87.44 98 GLU A C 1
ATOM 753 O O . GLU A 1 98 ? -2.614 6.590 35.431 1.00 87.44 98 GLU A O 1
ATOM 758 N N . LEU A 1 99 ? -0.824 5.491 36.237 1.00 87.31 99 LEU A N 1
ATOM 759 C CA . LEU A 1 99 ? -0.970 4.254 35.482 1.00 87.31 99 LEU A CA 1
ATOM 760 C C . LEU A 1 99 ? -0.416 3.121 36.361 1.00 87.31 99 LEU A C 1
ATOM 762 O O . LEU A 1 99 ? 0.383 3.412 37.250 1.00 87.31 99 LEU A O 1
ATOM 766 N N . SER A 1 100 ? -0.854 1.871 36.207 1.00 84.12 100 SER A N 1
ATOM 767 C CA . SER A 1 100 ? -0.490 0.752 37.098 1.00 84.12 100 SER A CA 1
ATOM 768 C C . SER A 1 100 ? 0.445 -0.273 36.451 1.00 84.12 100 SER A C 1
ATOM 770 O O . SER A 1 100 ? 1.269 -0.867 37.150 1.00 84.12 100 SER A O 1
ATOM 772 N N . SER A 1 101 ? 0.366 -0.445 35.137 1.00 83.31 101 SER A N 1
ATOM 773 C CA . SER A 1 101 ? 1.059 -1.501 34.395 1.00 83.31 101 SER A CA 1
ATOM 774 C C . SER A 1 101 ? 2.532 -1.205 34.144 1.00 83.31 101 SER A C 1
ATOM 776 O O . SER A 1 101 ? 2.937 -0.051 34.008 1.00 83.31 101 SER A O 1
ATOM 778 N N . ASN A 1 102 ? 3.340 -2.263 34.051 1.00 83.44 102 ASN A N 1
ATOM 779 C CA . ASN A 1 102 ? 4.731 -2.154 33.617 1.00 83.44 102 ASN A CA 1
ATOM 780 C C . ASN A 1 102 ? 4.780 -2.072 32.093 1.00 83.44 102 ASN A C 1
ATOM 782 O O . ASN A 1 102 ? 4.225 -2.940 31.413 1.00 83.44 102 ASN A O 1
ATOM 786 N N . ILE A 1 103 ? 5.450 -1.044 31.569 1.00 92.62 103 ILE A N 1
ATOM 787 C CA . ILE A 1 103 ? 5.461 -0.754 30.136 1.00 92.62 103 ILE A CA 1
ATOM 788 C C . ILE A 1 103 ? 6.898 -0.715 29.617 1.00 92.62 103 ILE A C 1
ATOM 790 O O . ILE A 1 103 ? 7.755 -0.009 30.156 1.00 92.62 103 ILE A O 1
ATOM 794 N N . SER A 1 104 ? 7.135 -1.438 28.524 1.00 94.88 104 SER A N 1
ATOM 795 C CA . SER A 1 104 ? 8.407 -1.440 27.801 1.00 94.88 104 SER A CA 1
ATOM 796 C C . SER A 1 104 ? 8.211 -0.996 26.358 1.00 94.88 104 SER A C 1
ATOM 798 O O . SER A 1 104 ? 7.242 -1.396 25.716 1.00 94.88 104 SER A O 1
ATOM 800 N N . ILE A 1 105 ? 9.151 -0.203 25.832 1.00 96.94 105 ILE A N 1
ATOM 801 C CA . ILE A 1 105 ? 9.085 0.341 24.469 1.00 96.94 105 ILE A CA 1
ATOM 802 C C . ILE A 1 105 ? 10.235 -0.178 23.602 1.00 96.94 105 ILE A C 1
ATOM 804 O O . ILE A 1 105 ? 11.408 -0.070 23.977 1.00 96.94 105 ILE A O 1
ATOM 808 N N . LEU A 1 106 ? 9.885 -0.654 22.404 1.00 97.44 106 LEU A N 1
ATOM 809 C CA . LEU A 1 106 ? 10.788 -0.796 21.267 1.00 97.44 106 LEU A CA 1
ATOM 810 C C . LEU A 1 106 ? 10.529 0.346 20.279 1.00 97.44 106 LEU A C 1
ATOM 812 O O . LEU A 1 106 ? 9.478 0.424 19.642 1.00 97.44 106 LEU A O 1
ATOM 816 N N . ALA A 1 107 ? 11.497 1.246 20.160 1.00 97.44 107 ALA A N 1
ATOM 817 C CA . ALA A 1 107 ? 11.443 2.404 19.286 1.00 97.44 107 ALA A CA 1
ATOM 818 C C . ALA A 1 107 ? 12.150 2.105 17.958 1.00 97.44 107 ALA A C 1
ATOM 820 O O . ALA A 1 107 ? 13.328 1.745 17.939 1.00 97.44 107 ALA A O 1
ATOM 821 N N . LEU A 1 108 ? 11.442 2.279 16.844 1.00 93.50 108 LEU A N 1
ATOM 822 C CA . LEU A 1 108 ? 11.975 2.100 15.496 1.00 93.50 108 LEU A CA 1
ATOM 823 C C . LEU A 1 108 ? 12.249 3.463 14.857 1.00 93.50 108 LEU A C 1
ATOM 825 O O . LEU A 1 108 ? 11.377 4.334 14.814 1.00 93.50 108 LEU A O 1
ATOM 829 N N . GLY A 1 109 ? 13.445 3.636 14.306 1.00 88.31 109 GLY A N 1
ATOM 830 C CA . GLY A 1 109 ? 13.824 4.835 13.569 1.00 88.31 109 GLY A CA 1
ATOM 831 C C . GLY A 1 109 ? 15.001 4.570 12.641 1.00 88.31 109 GLY A C 1
ATOM 832 O O . GLY A 1 109 ? 15.364 3.428 12.379 1.00 88.31 109 GLY A O 1
ATOM 833 N N . ASP A 1 110 ? 15.620 5.638 12.154 1.00 79.38 110 ASP A N 1
ATOM 834 C CA . ASP A 1 110 ? 16.802 5.556 11.302 1.00 79.38 110 ASP A CA 1
ATOM 835 C C . ASP A 1 110 ? 17.822 6.612 11.751 1.00 79.38 110 ASP A C 1
ATOM 837 O O . ASP A 1 110 ? 17.487 7.787 11.918 1.00 79.38 110 ASP A O 1
ATOM 841 N N . LYS A 1 111 ? 19.061 6.180 12.016 1.00 85.38 111 LYS A N 1
ATOM 842 C CA . LYS A 1 111 ? 20.163 7.042 12.478 1.00 85.38 111 LYS A CA 1
ATOM 843 C C . LYS A 1 111 ? 20.602 8.088 11.448 1.00 85.38 111 LYS A C 1
ATOM 845 O O . LYS A 1 111 ? 21.320 9.011 11.819 1.00 85.38 111 LYS A O 1
ATOM 850 N N . SER A 1 112 ? 20.216 7.943 10.181 1.00 75.62 112 SER A N 1
ATOM 851 C CA . SER A 1 112 ? 20.462 8.947 9.140 1.00 75.62 112 SER A CA 1
ATOM 852 C C . SER A 1 112 ? 19.591 10.199 9.294 1.00 75.62 112 SER A C 1
ATOM 854 O O . SER A 1 112 ? 19.949 11.246 8.757 1.00 75.62 112 SER A O 1
ATOM 856 N N . TYR A 1 113 ? 18.495 10.119 10.056 1.00 74.31 113 TYR A N 1
ATOM 857 C CA . TYR A 1 113 ? 17.640 11.260 10.375 1.00 74.31 113 TYR A CA 1
ATOM 858 C C . TYR A 1 113 ? 18.105 11.951 11.657 1.00 74.31 113 TYR A C 1
ATOM 860 O O . TYR A 1 113 ? 18.526 11.309 12.623 1.00 74.31 113 TYR A O 1
ATOM 868 N N . GLN A 1 114 ? 17.960 13.277 11.693 1.00 77.06 114 GLN A N 1
ATOM 869 C CA . GLN A 1 114 ? 18.353 14.105 12.837 1.00 77.06 114 GLN A CA 1
ATOM 870 C C . GLN A 1 114 ? 17.639 13.686 14.134 1.00 77.06 114 GLN A C 1
ATOM 872 O O . GLN A 1 114 ? 18.230 13.705 15.215 1.00 77.06 114 GLN A O 1
ATOM 877 N N . HIS A 1 115 ? 16.377 13.267 14.026 1.00 86.19 115 HIS A N 1
ATOM 878 C CA . HIS A 1 115 ? 15.498 12.948 15.150 1.00 86.19 115 HIS A CA 1
ATOM 879 C C . HIS A 1 115 ? 15.338 11.430 15.365 1.00 86.19 115 HIS A C 1
ATOM 881 O O . HIS A 1 115 ? 14.227 10.899 15.443 1.00 86.19 115 HIS A O 1
ATOM 887 N N . PHE A 1 116 ? 16.464 10.714 15.486 1.00 90.88 116 PHE A N 1
ATOM 888 C CA . PHE A 1 116 ? 16.487 9.257 15.672 1.00 90.88 116 PHE A CA 1
ATOM 889 C C . PHE A 1 116 ? 15.621 8.787 16.861 1.00 90.88 116 PHE A C 1
ATOM 891 O O . PHE A 1 116 ? 15.882 9.147 18.018 1.00 90.88 116 PHE A O 1
ATOM 898 N N . CYS A 1 117 ? 14.616 7.948 16.561 1.00 94.62 117 CYS A N 1
ATOM 899 C CA . CYS A 1 117 ? 13.654 7.359 17.507 1.00 94.62 117 CYS A CA 1
ATOM 900 C C . CYS A 1 117 ? 12.876 8.377 18.368 1.00 94.62 117 CYS A C 1
ATOM 902 O O . CYS A 1 117 ? 12.447 8.039 19.471 1.00 94.62 117 CYS A O 1
ATOM 904 N N . LEU A 1 118 ? 12.683 9.618 17.893 1.00 95.75 118 LEU A N 1
ATOM 905 C CA . LEU A 1 118 ? 12.058 10.676 18.699 1.00 95.75 118 LEU A CA 1
ATOM 906 C C . LEU A 1 118 ? 10.663 10.302 19.232 1.00 95.75 118 LEU A C 1
ATOM 908 O O . LEU A 1 118 ? 10.422 10.494 20.418 1.00 95.75 118 LEU A O 1
ATOM 912 N N . ALA A 1 119 ? 9.784 9.703 18.422 1.00 96.19 119 ALA A N 1
ATOM 913 C CA . ALA A 1 119 ? 8.459 9.280 18.883 1.00 96.19 119 ALA A CA 1
ATOM 914 C C . ALA A 1 119 ? 8.543 8.319 20.082 1.00 96.19 119 ALA A C 1
ATOM 916 O O . ALA A 1 119 ? 7.929 8.562 21.117 1.00 96.19 119 ALA A O 1
ATOM 917 N N . GLY A 1 120 ? 9.374 7.276 19.989 1.00 96.81 120 GLY A N 1
ATOM 918 C CA . GLY A 1 120 ? 9.583 6.340 21.097 1.00 96.81 120 GLY A CA 1
ATOM 919 C C . GLY A 1 120 ? 10.164 7.003 22.350 1.00 96.81 120 GLY A C 1
ATOM 920 O O . GLY A 1 120 ? 9.753 6.675 23.459 1.00 96.81 120 GLY A O 1
ATOM 921 N N . LYS A 1 121 ? 11.069 7.977 22.187 1.00 97.00 121 LYS A N 1
ATOM 922 C CA . LYS A 1 121 ? 11.634 8.754 23.305 1.00 97.00 121 LYS A CA 1
ATOM 923 C C . LYS A 1 121 ? 10.594 9.623 24.006 1.00 97.00 121 LYS A C 1
ATOM 925 O O . LYS A 1 121 ? 10.612 9.705 25.229 1.00 97.00 121 LYS A O 1
ATOM 930 N N . LEU A 1 122 ? 9.691 10.247 23.249 1.00 97.00 122 LEU A N 1
ATOM 931 C CA . LEU A 1 122 ? 8.604 11.054 23.807 1.00 97.00 122 LEU A CA 1
ATOM 932 C C . LEU A 1 122 ? 7.688 10.201 24.690 1.00 97.00 122 LEU A C 1
ATOM 934 O O . LEU A 1 122 ? 7.423 10.564 25.832 1.00 97.00 122 LEU A O 1
ATOM 938 N N . PHE A 1 123 ? 7.273 9.031 24.200 1.00 97.00 123 PHE A N 1
ATOM 939 C CA . PHE A 1 123 ? 6.493 8.093 25.007 1.00 97.00 123 PHE A CA 1
ATOM 940 C C . PHE A 1 123 ? 7.273 7.620 26.237 1.00 97.00 123 PHE A C 1
ATOM 942 O O . PHE A 1 123 ? 6.734 7.634 27.341 1.00 97.00 123 PHE A O 1
ATOM 949 N N . GLN A 1 124 ? 8.548 7.252 26.075 1.00 96.81 124 GLN A N 1
ATOM 950 C CA . GLN A 1 124 ? 9.380 6.795 27.188 1.00 96.81 124 GLN A CA 1
ATOM 951 C C . GLN A 1 124 ? 9.473 7.845 28.299 1.00 96.81 124 GLN A C 1
ATOM 953 O O . GLN A 1 124 ? 9.303 7.507 29.469 1.00 96.81 124 GLN A O 1
ATOM 958 N N . HIS A 1 125 ? 9.711 9.109 27.940 1.00 95.94 125 HIS A N 1
ATOM 959 C CA . HIS A 1 125 ? 9.770 10.218 28.890 1.00 95.94 125 HIS A CA 1
ATOM 960 C C . HIS A 1 125 ? 8.508 10.280 29.758 1.00 95.94 125 HIS A C 1
ATOM 962 O O . HIS A 1 125 ? 8.589 10.423 30.979 1.00 95.94 125 HIS A O 1
ATOM 968 N N . GLU A 1 126 ? 7.344 10.104 29.139 1.00 95.38 126 GLU A N 1
ATOM 969 C CA . GLU A 1 126 ? 6.074 10.189 29.845 1.00 95.38 126 GLU A CA 1
ATOM 970 C C . GLU A 1 126 ? 5.800 8.981 30.738 1.00 95.38 126 GLU A C 1
ATOM 972 O O . GLU A 1 126 ? 5.325 9.124 31.866 1.00 95.38 126 GLU A O 1
ATOM 977 N N . LEU A 1 127 ? 6.223 7.795 30.310 1.00 94.19 127 LEU A N 1
ATOM 978 C CA . LEU A 1 127 ? 6.195 6.604 31.154 1.00 94.19 127 LEU A CA 1
ATOM 979 C C . LEU A 1 127 ? 7.146 6.706 32.353 1.00 94.19 127 LEU A C 1
ATOM 981 O O . LEU A 1 127 ? 6.820 6.214 33.436 1.00 94.19 127 LEU A O 1
ATOM 985 N N . VAL A 1 128 ? 8.300 7.363 32.194 1.00 93.56 128 VAL A N 1
ATOM 986 C CA . VAL A 1 128 ? 9.220 7.663 33.302 1.00 93.56 128 VAL A CA 1
ATOM 987 C C . VAL A 1 128 ? 8.577 8.650 34.276 1.00 93.56 128 VAL A C 1
ATOM 989 O O . VAL A 1 128 ? 8.620 8.408 35.482 1.00 93.56 128 VAL A O 1
ATOM 992 N N . ARG A 1 129 ? 7.919 9.713 33.784 1.00 93.56 129 ARG A N 1
ATOM 993 C CA . ARG A 1 129 ? 7.165 10.660 34.629 1.00 93.56 129 ARG A CA 1
ATOM 994 C C . ARG A 1 129 ? 6.103 9.947 35.473 1.00 93.56 129 ARG A C 1
ATOM 996 O O . ARG A 1 129 ? 5.926 10.286 36.641 1.00 93.56 129 ARG A O 1
ATOM 1003 N N . LEU A 1 130 ? 5.425 8.958 34.892 1.00 92.12 130 LEU A N 1
ATOM 1004 C CA . LEU A 1 130 ? 4.395 8.146 35.552 1.00 92.12 130 LEU A CA 1
ATOM 1005 C C . LEU A 1 130 ? 4.956 7.019 36.441 1.00 92.12 130 LEU A C 1
ATOM 1007 O O . LEU A 1 130 ? 4.187 6.326 37.110 1.00 92.12 130 LEU A O 1
ATOM 1011 N N . GLY A 1 131 ? 6.278 6.810 36.455 1.00 88.38 131 GLY A N 1
ATOM 1012 C CA . GLY A 1 131 ? 6.931 5.749 37.226 1.00 88.38 131 GLY A CA 1
ATOM 1013 C C . GLY A 1 131 ? 6.664 4.332 36.703 1.00 88.38 131 GLY A C 1
ATOM 1014 O O . GLY A 1 131 ? 6.710 3.385 37.485 1.00 88.38 131 GLY A O 1
ATOM 1015 N N . ARG A 1 132 ? 6.352 4.180 35.406 1.00 88.94 132 ARG A N 1
ATOM 1016 C CA . ARG A 1 132 ? 5.982 2.896 34.766 1.00 88.94 132 ARG A CA 1
ATOM 1017 C C . ARG A 1 132 ? 6.989 2.351 33.767 1.00 88.94 132 ARG A C 1
ATOM 1019 O O . ARG A 1 132 ? 6.819 1.246 33.257 1.00 88.94 132 ARG A O 1
ATOM 1026 N N . ALA A 1 133 ? 8.046 3.110 33.522 1.00 83.31 133 ALA A N 1
ATOM 1027 C CA . ALA A 1 133 ? 9.190 2.674 32.750 1.00 83.31 133 ALA A CA 1
ATOM 1028 C C . ALA A 1 133 ? 10.313 2.176 33.669 1.00 83.31 133 ALA A C 1
ATOM 1030 O O . ALA A 1 133 ? 10.784 2.906 34.539 1.00 83.31 133 ALA A O 1
ATOM 1031 N N . ASN A 1 134 ? 10.803 0.962 33.413 1.00 77.12 134 ASN A N 1
ATOM 1032 C CA . ASN A 1 134 ? 11.962 0.410 34.126 1.00 77.12 134 ASN A CA 1
ATOM 1033 C C . ASN A 1 134 ? 13.291 1.060 33.702 1.00 77.12 134 ASN A C 1
ATOM 1035 O O . ASN A 1 134 ? 14.263 1.023 34.451 1.00 77.12 134 ASN A O 1
ATOM 1039 N N . ASN A 1 135 ? 13.334 1.650 32.504 1.00 84.56 135 ASN A N 1
ATOM 1040 C CA . ASN A 1 135 ? 14.518 2.280 31.927 1.00 84.56 135 ASN A CA 1
ATOM 1041 C C . ASN A 1 135 ? 14.237 3.748 31.570 1.00 84.56 135 ASN A C 1
ATOM 1043 O O . ASN A 1 135 ? 13.111 4.076 31.197 1.00 84.56 135 ASN A O 1
ATOM 1047 N N . PRO A 1 136 ? 15.244 4.637 31.628 1.00 86.69 136 PRO A N 1
ATOM 1048 C CA . PRO A 1 136 ? 15.075 6.036 31.236 1.00 86.69 136 PRO A CA 1
ATOM 1049 C C . PRO A 1 136 ? 14.930 6.225 29.718 1.00 86.69 136 PRO A C 1
ATOM 1051 O O . PRO A 1 136 ? 14.339 7.203 29.279 1.00 86.69 136 PRO A O 1
ATOM 1054 N N . GLU A 1 137 ? 15.446 5.287 28.921 1.00 92.19 137 GLU A N 1
ATOM 1055 C CA . GLU A 1 137 ? 15.428 5.319 27.455 1.00 92.19 137 GLU A CA 1
ATOM 1056 C C . GLU A 1 137 ? 14.775 4.041 26.902 1.00 92.19 137 GLU A C 1
ATOM 1058 O O . GLU A 1 137 ? 14.916 2.975 27.518 1.00 92.19 137 GLU A O 1
ATOM 1063 N N . PRO A 1 138 ? 14.085 4.116 25.747 1.00 95.69 138 PRO A N 1
ATOM 1064 C CA . PRO A 1 138 ? 13.531 2.938 25.098 1.00 95.69 138 PRO A CA 1
ATOM 1065 C C . PRO A 1 138 ? 14.644 2.121 24.429 1.00 95.69 138 PRO A C 1
ATOM 1067 O O . PRO A 1 138 ? 15.729 2.628 24.124 1.00 95.69 138 PRO A O 1
ATOM 1070 N N . THR A 1 139 ? 14.364 0.859 24.107 1.00 96.62 139 THR A N 1
ATOM 1071 C CA . THR A 1 139 ? 15.240 0.105 23.203 1.00 96.62 139 THR A CA 1
ATOM 1072 C C . THR A 1 139 ? 15.075 0.670 21.795 1.00 96.62 139 THR A C 1
ATOM 1074 O O . THR A 1 139 ? 13.977 0.658 21.254 1.00 96.62 139 THR A O 1
ATOM 1077 N N . MET A 1 140 ? 16.149 1.195 21.204 1.00 96.25 140 MET A N 1
ATOM 1078 C CA . MET A 1 140 ? 16.108 1.879 19.906 1.00 96.25 140 MET A CA 1
ATOM 1079 C C . MET A 1 140 ? 16.717 1.030 18.794 1.00 96.25 140 MET A C 1
ATOM 1081 O O . MET A 1 140 ? 17.823 0.510 18.949 1.00 96.25 140 MET A O 1
ATOM 1085 N N . VAL A 1 141 ? 16.052 0.980 17.641 1.00 92.69 141 VAL A N 1
ATOM 1086 C CA . VAL A 1 141 ? 16.492 0.212 16.472 1.00 92.69 141 VAL A CA 1
ATOM 1087 C C . VAL A 1 141 ? 16.674 1.115 15.257 1.00 92.69 141 VAL A C 1
ATOM 1089 O O . VAL A 1 141 ? 15.864 2.007 15.013 1.00 92.69 141 VAL A O 1
ATOM 1092 N N . SER A 1 142 ? 17.742 0.868 14.494 1.00 87.44 142 SER A N 1
ATOM 1093 C CA . SER A 1 142 ? 18.008 1.483 13.192 1.00 87.44 142 SER A CA 1
ATOM 1094 C C . SER A 1 142 ? 18.282 0.395 12.164 1.00 87.44 142 SER A C 1
ATOM 1096 O O . SER A 1 142 ? 19.161 -0.431 12.396 1.00 87.44 142 SER A O 1
ATOM 1098 N N . GLY A 1 143 ? 17.595 0.432 11.022 1.00 77.06 143 GLY A N 1
ATOM 1099 C CA . GLY A 1 143 ? 17.707 -0.602 9.987 1.00 77.06 143 GLY A CA 1
ATOM 1100 C C . GLY A 1 143 ? 16.744 -1.769 10.218 1.00 77.06 143 GLY A C 1
ATOM 1101 O O . GLY A 1 143 ? 15.600 -1.546 10.609 1.00 77.06 143 GLY A O 1
ATOM 1102 N N . ASP A 1 144 ? 17.188 -2.997 9.942 1.00 77.56 144 ASP A N 1
ATOM 1103 C CA . ASP A 1 144 ? 16.376 -4.206 10.131 1.00 77.56 144 ASP A CA 1
ATOM 1104 C C . ASP A 1 144 ? 16.128 -4.465 11.630 1.00 77.56 144 ASP A C 1
ATOM 1106 O O . ASP A 1 144 ? 17.089 -4.669 12.380 1.00 77.56 144 ASP A O 1
ATOM 1110 N N . PRO A 1 145 ? 14.866 -4.446 12.099 1.00 83.75 145 PRO A N 1
ATOM 1111 C CA . PRO A 1 145 ? 14.581 -4.584 13.514 1.00 83.75 145 PRO A CA 1
ATOM 1112 C C . PRO A 1 145 ? 14.605 -6.018 14.029 1.00 83.75 145 PRO A C 1
ATOM 1114 O O . PRO A 1 145 ? 14.508 -6.194 15.240 1.00 83.75 145 PRO A O 1
ATOM 1117 N N . LEU A 1 146 ? 14.726 -7.027 13.162 1.00 79.38 146 LEU A N 1
ATOM 1118 C CA . LEU A 1 146 ? 14.419 -8.414 13.505 1.00 79.38 146 LEU A CA 1
ATOM 1119 C C . LEU A 1 146 ? 15.197 -8.943 14.717 1.00 79.38 146 LEU A C 1
ATOM 1121 O O . LEU A 1 146 ? 14.594 -9.345 15.707 1.00 79.38 146 LEU A O 1
ATOM 1125 N N . GLU A 1 147 ? 16.528 -8.900 14.666 1.00 83.44 147 GLU A N 1
ATOM 1126 C CA . GLU A 1 147 ? 17.393 -9.458 15.716 1.00 83.44 147 GLU A CA 1
ATOM 1127 C C . GLU A 1 147 ? 17.238 -8.703 17.044 1.00 83.44 147 GLU A C 1
ATOM 1129 O O . GLU A 1 147 ? 17.160 -9.303 18.123 1.00 83.44 147 GLU A O 1
ATOM 1134 N N . THR A 1 148 ? 17.140 -7.371 16.968 1.00 90.31 148 THR A N 1
ATOM 1135 C CA . THR A 1 148 ? 16.967 -6.535 18.163 1.00 90.31 148 THR A CA 1
ATOM 1136 C C . THR A 1 148 ? 15.593 -6.751 18.783 1.00 90.31 148 THR A C 1
ATOM 1138 O O . THR A 1 148 ? 15.500 -6.890 19.999 1.00 90.31 148 THR A O 1
ATOM 1141 N N . TRP A 1 149 ? 14.537 -6.825 17.969 1.00 91.06 149 TRP A N 1
ATOM 1142 C CA . TRP A 1 149 ? 13.180 -7.113 18.424 1.00 91.06 149 TRP A CA 1
ATOM 1143 C C . TRP A 1 149 ? 13.083 -8.490 19.079 1.00 91.06 149 TRP A C 1
ATOM 1145 O O . TRP A 1 149 ? 12.536 -8.579 20.172 1.00 91.06 149 TRP A O 1
ATOM 1155 N N . GLN A 1 150 ? 13.651 -9.534 18.469 1.00 87.00 150 GLN A N 1
ATOM 1156 C CA . GLN A 1 150 ? 13.654 -10.887 19.036 1.00 87.00 150 GLN A CA 1
ATOM 1157 C C . GLN A 1 150 ? 14.327 -10.908 20.410 1.00 87.00 150 GLN A C 1
ATOM 1159 O O . GLN A 1 150 ? 13.732 -11.344 21.393 1.00 87.00 150 GLN A O 1
ATOM 1164 N N . THR A 1 151 ? 15.546 -10.367 20.491 1.00 89.25 151 THR A N 1
ATOM 1165 C CA . THR A 1 151 ? 16.312 -10.305 21.742 1.00 89.25 151 THR A CA 1
ATOM 1166 C C . THR A 1 151 ? 15.560 -9.514 22.810 1.00 89.25 151 THR A C 1
ATOM 1168 O O . THR A 1 151 ? 15.466 -9.932 23.963 1.00 89.25 151 THR A O 1
ATOM 1171 N N . TRP A 1 152 ? 15.004 -8.368 22.422 1.00 93.31 152 TRP A N 1
ATOM 1172 C CA . TRP A 1 152 ? 14.264 -7.494 23.317 1.00 93.31 152 TRP A CA 1
ATOM 1173 C C . TRP A 1 152 ? 12.970 -8.137 23.824 1.00 93.31 152 TRP A C 1
ATOM 1175 O O . TRP A 1 152 ? 12.702 -8.075 25.022 1.00 93.31 152 TRP A O 1
ATOM 1185 N N . LEU A 1 153 ? 12.189 -8.777 22.952 1.00 90.69 153 LEU A N 1
ATOM 1186 C CA . LEU A 1 153 ? 10.918 -9.402 23.311 1.00 90.69 153 LEU A CA 1
ATOM 1187 C C . LEU A 1 153 ? 11.132 -10.554 24.302 1.00 90.69 153 LEU A C 1
ATOM 1189 O O . LEU A 1 153 ? 10.458 -10.592 25.331 1.00 90.69 153 LEU A O 1
ATOM 1193 N N . SER A 1 154 ? 12.121 -11.422 24.054 1.00 89.12 154 SER A N 1
ATOM 1194 C CA . SER A 1 154 ? 12.498 -12.495 24.988 1.00 89.12 154 SER A CA 1
ATOM 1195 C C . SER A 1 154 ? 12.903 -11.940 26.357 1.00 89.12 154 SER A C 1
ATOM 1197 O O . SER A 1 154 ? 12.497 -12.467 27.392 1.00 89.12 154 SER A O 1
ATOM 1199 N N . GLN A 1 155 ? 13.643 -10.824 26.386 1.00 90.56 155 GLN A N 1
ATOM 1200 C CA . GLN A 1 155 ? 14.008 -10.149 27.637 1.00 90.56 155 GLN A CA 1
ATOM 1201 C C . GLN A 1 155 ? 12.798 -9.572 28.376 1.00 90.56 155 GLN A C 1
ATOM 1203 O O . GLN A 1 155 ? 12.725 -9.699 29.596 1.00 90.56 155 GLN A O 1
ATOM 1208 N N . GLN A 1 156 ? 11.854 -8.941 27.667 1.00 89.94 156 GLN A N 1
ATOM 1209 C CA . GLN A 1 156 ? 10.670 -8.362 28.309 1.00 89.94 156 GLN A CA 1
ATOM 1210 C C . GLN A 1 156 ? 9.763 -9.443 28.889 1.00 89.94 156 GLN A C 1
ATOM 1212 O O . GLN A 1 156 ? 9.202 -9.260 29.966 1.00 89.94 156 GLN A O 1
ATOM 1217 N N . LEU A 1 157 ? 9.622 -10.570 28.197 1.00 85.69 157 LEU A N 1
ATOM 1218 C CA . LEU A 1 157 ? 8.733 -11.648 28.621 1.00 85.69 157 LEU A CA 1
ATOM 1219 C C . LEU A 1 157 ? 9.382 -12.612 29.616 1.00 85.69 157 LEU A C 1
ATOM 1221 O O . LEU A 1 157 ? 8.662 -13.373 30.257 1.00 85.69 157 LEU A O 1
ATOM 1225 N N . ASN A 1 158 ? 10.708 -12.539 29.789 1.00 84.56 158 ASN A N 1
ATOM 1226 C CA . ASN A 1 158 ? 11.501 -13.464 30.600 1.00 84.56 158 ASN A CA 1
ATOM 1227 C C . ASN A 1 158 ? 11.247 -14.937 30.218 1.00 84.56 158 ASN A C 1
ATOM 1229 O O . ASN A 1 158 ? 11.205 -15.827 31.068 1.00 84.56 158 ASN A O 1
ATOM 1233 N N . GLU A 1 159 ? 11.058 -15.174 28.921 1.00 78.00 159 GLU A N 1
ATOM 1234 C CA . GLU A 1 159 ? 10.788 -16.476 28.317 1.00 78.00 159 GLU A CA 1
ATOM 1235 C C . GLU A 1 159 ? 11.723 -16.668 27.123 1.00 78.00 159 GLU A C 1
ATOM 1237 O O . GLU A 1 159 ? 12.028 -15.717 26.398 1.00 78.00 159 GLU A O 1
ATOM 1242 N N . ASP A 1 160 ? 12.192 -17.901 26.923 1.00 69.69 160 ASP A N 1
ATOM 1243 C CA . ASP A 1 160 ? 12.954 -18.250 25.727 1.00 69.69 160 ASP A CA 1
ATOM 1244 C C . ASP A 1 160 ? 11.965 -18.518 24.595 1.00 69.69 160 ASP A C 1
ATOM 1246 O O . ASP A 1 160 ? 11.266 -19.534 24.545 1.00 69.69 160 ASP A O 1
ATOM 1250 N N . ILE A 1 161 ? 11.820 -17.515 23.745 1.00 68.44 161 ILE A N 1
ATOM 1251 C CA . ILE A 1 161 ? 10.809 -17.486 22.710 1.00 68.44 161 ILE A CA 1
ATOM 1252 C C . ILE A 1 161 ? 11.334 -18.221 21.481 1.00 68.44 161 ILE A C 1
ATOM 1254 O O . ILE A 1 161 ? 12.332 -17.814 20.890 1.00 68.44 161 ILE A O 1
ATOM 1258 N N . ASN A 1 162 ? 10.619 -19.257 21.034 1.00 65.38 162 ASN A N 1
ATOM 1259 C CA . ASN A 1 162 ? 10.934 -19.910 19.768 1.00 65.38 162 ASN A CA 1
ATOM 1260 C C . ASN A 1 162 ? 10.578 -18.985 18.585 1.00 65.38 162 ASN A C 1
ATOM 1262 O O . ASN A 1 162 ? 9.406 -18.815 18.234 1.00 65.38 162 ASN A O 1
ATOM 1266 N N . THR A 1 163 ? 11.607 -18.395 1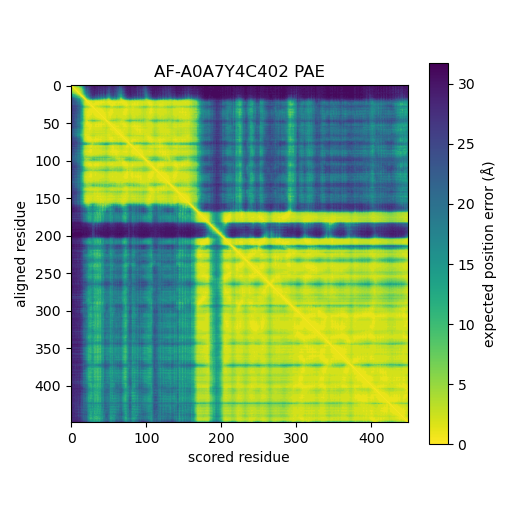7.977 1.00 61.62 163 THR A N 1
ATOM 1267 C CA . THR A 1 163 ? 11.522 -17.451 16.856 1.00 61.62 163 THR A CA 1
ATOM 1268 C C . THR A 1 163 ? 11.711 -18.105 15.483 1.00 61.62 163 THR A C 1
ATOM 1270 O O . THR A 1 163 ? 11.718 -17.395 14.478 1.00 61.62 163 THR A O 1
ATOM 1273 N N . ASP A 1 164 ? 11.780 -19.439 15.395 1.00 52.72 164 ASP A N 1
ATOM 1274 C CA . ASP A 1 164 ? 12.049 -20.173 14.143 1.00 52.72 164 ASP A CA 1
ATOM 1275 C C . ASP A 1 164 ? 10.969 -19.967 13.054 1.00 52.72 164 ASP A C 1
ATOM 1277 O O . ASP A 1 164 ? 11.164 -20.338 11.900 1.00 52.72 164 ASP A O 1
ATOM 1281 N N . GLN A 1 165 ? 9.828 -19.353 13.398 1.00 51.41 165 GLN A N 1
ATOM 1282 C CA . GLN A 1 165 ? 8.726 -19.004 12.484 1.00 51.41 165 GLN A CA 1
ATOM 1283 C C . GLN A 1 165 ? 8.447 -17.493 12.396 1.00 51.41 165 GLN A C 1
ATOM 1285 O O . GLN A 1 165 ? 7.345 -17.075 12.035 1.00 51.41 165 GLN A O 1
ATOM 1290 N N . VAL A 1 166 ? 9.414 -16.653 12.764 1.00 55.41 166 VAL A N 1
ATOM 1291 C CA . VAL A 1 166 ? 9.324 -15.202 12.575 1.00 55.41 166 VAL A CA 1
ATOM 1292 C C . VAL A 1 166 ? 9.269 -14.893 11.075 1.00 55.41 166 VAL A C 1
ATOM 1294 O O . VAL A 1 166 ? 10.214 -15.182 10.337 1.00 55.41 166 VAL A O 1
ATOM 1297 N N . GLN A 1 167 ? 8.166 -14.294 10.612 1.00 54.09 167 GLN A N 1
ATOM 1298 C CA . GLN A 1 167 ? 8.076 -13.785 9.243 1.00 54.09 167 GLN A CA 1
ATOM 1299 C C . GLN A 1 167 ? 9.109 -12.664 9.101 1.00 54.09 167 GLN A C 1
ATOM 1301 O O . GLN A 1 167 ? 9.060 -11.656 9.806 1.00 54.09 167 GLN A O 1
ATOM 1306 N N . ARG A 1 168 ? 10.082 -12.819 8.204 1.00 58.59 168 ARG A N 1
ATOM 1307 C CA . ARG A 1 168 ? 11.027 -11.733 7.945 1.00 58.59 168 ARG A CA 1
ATOM 1308 C C . ARG A 1 168 ? 10.252 -10.545 7.372 1.00 58.59 168 ARG A C 1
ATOM 1310 O O . ARG A 1 168 ? 9.514 -10.683 6.402 1.00 58.59 168 ARG A O 1
ATOM 1317 N N . ILE A 1 169 ? 10.442 -9.366 7.966 1.00 66.06 169 ILE A N 1
ATOM 1318 C CA . ILE A 1 169 ? 9.908 -8.098 7.431 1.00 66.06 169 ILE A CA 1
ATOM 1319 C C . ILE A 1 169 ? 10.587 -7.755 6.101 1.00 66.06 169 ILE A C 1
ATOM 1321 O O . ILE A 1 169 ? 10.071 -6.984 5.298 1.00 66.06 169 ILE A O 1
ATOM 1325 N N . THR A 1 170 ? 11.788 -8.291 5.889 1.00 76.00 170 THR A N 1
ATOM 1326 C CA . THR A 1 170 ? 12.573 -8.116 4.676 1.00 76.00 170 THR A CA 1
ATOM 1327 C C . THR A 1 170 ? 13.105 -9.474 4.226 1.00 76.00 170 THR A C 1
ATOM 1329 O O . THR A 1 170 ? 13.939 -10.069 4.908 1.00 76.00 170 THR A O 1
ATOM 1332 N N . THR A 1 171 ? 12.648 -9.953 3.072 1.00 83.00 171 THR A N 1
ATOM 1333 C CA . THR A 1 171 ? 13.096 -11.225 2.487 1.00 83.00 171 THR A CA 1
ATOM 1334 C C . THR A 1 171 ? 13.879 -10.944 1.204 1.00 83.00 171 THR A C 1
ATOM 1336 O O . THR A 1 171 ? 13.317 -10.339 0.291 1.00 83.00 171 THR A O 1
ATOM 1339 N N . PRO A 1 172 ? 15.166 -11.335 1.101 1.00 87.94 172 PRO A N 1
ATOM 1340 C CA . PRO A 1 172 ? 15.938 -11.168 -0.131 1.00 87.94 172 PRO A CA 1
ATOM 1341 C C . PRO A 1 172 ? 15.287 -11.936 -1.273 1.00 87.94 172 PRO A C 1
ATOM 1343 O O . PRO A 1 172 ? 14.964 -13.104 -1.085 1.00 87.94 172 PRO A O 1
ATOM 1346 N N . VAL A 1 173 ? 15.137 -11.318 -2.442 1.00 91.56 173 VAL A N 1
ATOM 1347 C CA . VAL A 1 173 ? 14.512 -11.922 -3.622 1.00 91.56 173 VAL A CA 1
ATOM 1348 C C . VAL A 1 173 ? 15.354 -11.695 -4.871 1.00 91.56 173 VAL A C 1
ATOM 1350 O O . VAL A 1 173 ? 15.791 -10.578 -5.145 1.00 91.56 173 VAL A O 1
ATOM 1353 N N . THR A 1 174 ? 15.542 -12.758 -5.651 1.00 94.44 174 THR A N 1
ATOM 1354 C CA . THR A 1 174 ? 16.173 -12.691 -6.970 1.00 94.44 174 THR A CA 1
ATOM 1355 C C . THR A 1 174 ? 15.088 -12.688 -8.042 1.00 94.44 174 THR A C 1
ATOM 1357 O O . THR A 1 174 ? 14.277 -13.613 -8.135 1.00 94.44 174 THR A O 1
ATOM 1360 N N . LEU A 1 175 ? 15.087 -11.644 -8.867 1.00 96.12 175 LEU A N 1
ATOM 1361 C CA . LEU A 1 175 ? 14.076 -11.384 -9.886 1.00 96.12 175 LEU A CA 1
ATOM 1362 C C . LEU A 1 175 ? 14.694 -11.478 -11.278 1.00 96.12 175 LEU A C 1
ATOM 1364 O O . LEU A 1 175 ? 15.679 -10.803 -11.572 1.00 96.12 175 LEU A O 1
ATOM 1368 N N . THR A 1 176 ? 14.104 -12.278 -12.163 1.00 97.38 176 THR A N 1
ATOM 1369 C CA . THR A 1 176 ? 14.522 -12.360 -13.572 1.00 97.38 176 THR A CA 1
ATOM 1370 C C . THR A 1 176 ? 13.527 -11.621 -14.448 1.00 97.38 176 THR A C 1
ATOM 1372 O O . THR A 1 176 ? 12.375 -12.029 -14.513 1.00 97.38 176 THR A O 1
ATOM 1375 N N . LEU A 1 177 ? 13.944 -10.557 -15.142 1.00 98.12 177 LEU A N 1
ATOM 1376 C CA . LEU A 1 177 ? 13.034 -9.792 -16.004 1.00 98.12 177 LEU A CA 1
ATOM 1377 C C . LEU A 1 177 ? 12.596 -10.637 -17.209 1.00 98.12 177 LEU A C 1
ATOM 1379 O O . LEU A 1 177 ? 13.413 -10.931 -18.079 1.00 98.12 177 LEU A O 1
ATOM 1383 N N . THR A 1 178 ? 11.313 -10.968 -17.313 1.00 98.06 178 THR A N 1
ATOM 1384 C CA . THR A 1 178 ? 10.762 -11.796 -18.399 1.00 98.06 178 THR A CA 1
ATOM 1385 C C . THR A 1 178 ? 9.923 -11.012 -19.398 1.00 98.06 178 THR A C 1
ATOM 1387 O O . THR A 1 178 ? 9.895 -11.364 -20.577 1.00 98.06 178 THR A O 1
ATOM 1390 N N . LYS A 1 179 ? 9.304 -9.904 -18.977 1.00 97.75 179 LYS A N 1
ATOM 1391 C CA . LYS A 1 179 ? 8.522 -9.025 -19.860 1.00 97.75 179 LYS A CA 1
ATOM 1392 C C . LYS A 1 179 ? 8.819 -7.560 -19.568 1.00 97.75 179 LYS A C 1
ATOM 1394 O O . LYS A 1 179 ? 8.918 -7.154 -18.414 1.00 97.75 179 LYS A O 1
ATOM 1399 N N . ARG A 1 180 ? 8.891 -6.759 -20.630 1.00 96.56 180 ARG A N 1
ATOM 1400 C CA . ARG A 1 180 ? 8.888 -5.294 -20.584 1.00 96.56 180 ARG A CA 1
ATOM 1401 C C . ARG A 1 180 ? 7.912 -4.793 -21.633 1.00 96.56 180 ARG A C 1
ATOM 1403 O O . ARG A 1 180 ? 8.157 -4.966 -22.823 1.00 96.56 180 ARG A O 1
ATOM 1410 N N . GLU A 1 181 ? 6.840 -4.157 -21.192 1.00 94.31 181 GLU A N 1
ATOM 1411 C CA . GLU A 1 181 ? 5.805 -3.619 -22.069 1.00 94.31 181 GLU A CA 1
ATOM 1412 C C . GLU A 1 181 ? 5.568 -2.146 -21.762 1.00 94.31 181 GLU A C 1
ATOM 1414 O O . GLU A 1 181 ? 5.438 -1.761 -20.603 1.00 94.31 181 GLU A O 1
ATOM 1419 N N . ALA A 1 182 ? 5.545 -1.311 -22.798 1.00 92.31 182 ALA A N 1
ATOM 1420 C CA . ALA A 1 182 ? 5.176 0.088 -22.657 1.00 92.31 182 ALA A CA 1
ATOM 1421 C C . ALA A 1 182 ? 3.667 0.184 -22.401 1.00 92.31 182 ALA A C 1
ATOM 1423 O O . ALA A 1 182 ? 2.873 -0.278 -23.210 1.00 92.31 182 ALA A O 1
ATOM 1424 N N . LEU A 1 183 ? 3.278 0.831 -21.304 1.00 89.31 183 LEU A N 1
ATOM 1425 C CA . LEU A 1 183 ? 1.872 1.085 -20.961 1.00 89.31 183 LEU A CA 1
ATOM 1426 C C . LEU A 1 183 ? 1.312 2.335 -21.645 1.00 89.31 183 LEU A C 1
ATOM 1428 O O . LEU A 1 183 ? 0.168 2.712 -21.409 1.00 89.31 183 LEU A O 1
ATOM 1432 N N . HIS A 1 184 ? 2.135 2.996 -22.458 1.00 75.19 184 HIS A N 1
ATOM 1433 C CA . HIS A 1 184 ? 1.780 4.208 -23.166 1.00 75.19 184 HIS A CA 1
ATOM 1434 C C . HIS A 1 184 ? 1.727 3.969 -24.674 1.00 75.19 184 HIS A C 1
ATOM 1436 O O . HIS A 1 184 ? 2.569 3.258 -25.228 1.00 75.19 184 HIS A O 1
ATOM 1442 N N . ASN A 1 185 ? 0.780 4.607 -25.366 1.00 61.66 185 ASN A N 1
ATOM 1443 C CA . ASN A 1 185 ? 0.729 4.536 -26.825 1.00 61.66 185 ASN A CA 1
ATOM 1444 C C . ASN A 1 185 ? 1.772 5.483 -27.438 1.00 61.66 185 ASN A C 1
ATOM 1446 O O . ASN A 1 185 ? 1.545 6.685 -27.603 1.00 61.66 185 ASN A O 1
ATOM 1450 N N . THR A 1 186 ? 2.929 4.930 -27.801 1.00 50.94 186 THR A N 1
ATOM 1451 C CA . THR A 1 186 ? 4.046 5.651 -28.433 1.00 50.94 186 THR A CA 1
ATOM 1452 C C . THR A 1 186 ? 3.693 6.278 -29.785 1.00 50.94 186 THR A C 1
ATOM 1454 O O . THR A 1 186 ? 4.355 7.229 -30.194 1.00 50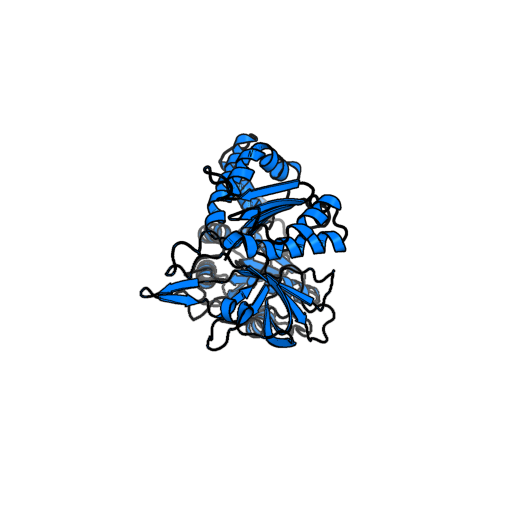.94 186 THR A O 1
ATOM 1457 N N . SER A 1 187 ? 2.634 5.815 -30.457 1.00 43.56 187 SER A N 1
ATOM 1458 C CA . SER A 1 187 ? 2.256 6.277 -31.802 1.00 43.56 187 SER A CA 1
ATOM 1459 C C . SER A 1 187 ? 1.586 7.657 -31.813 1.00 43.56 187 SER A C 1
ATOM 1461 O O . SER A 1 187 ? 1.612 8.343 -32.831 1.00 43.56 187 SER A O 1
ATOM 1463 N N . LEU A 1 188 ? 0.994 8.082 -30.690 1.00 44.06 188 LEU A N 1
ATOM 1464 C CA . LEU A 1 188 ? 0.227 9.334 -30.584 1.00 44.06 188 LEU A CA 1
ATOM 1465 C C . LEU A 1 188 ? 1.010 10.474 -29.913 1.00 44.06 188 LEU A C 1
ATOM 1467 O O . LEU A 1 188 ? 0.646 11.635 -30.056 1.00 44.06 188 LEU A O 1
ATOM 1471 N N . ASN A 1 189 ? 2.132 10.167 -29.258 1.00 40.28 189 ASN A N 1
ATOM 1472 C CA . ASN A 1 189 ? 2.992 11.161 -28.602 1.00 40.28 189 ASN A CA 1
ATOM 1473 C C . ASN A 1 189 ? 4.004 11.828 -29.564 1.00 40.28 189 ASN A C 1
ATOM 1475 O O . ASN A 1 189 ? 4.818 12.652 -29.146 1.00 40.28 189 ASN A O 1
ATOM 1479 N N . VAL A 1 190 ? 3.969 11.488 -30.859 1.00 41.75 190 VAL A N 1
ATOM 1480 C CA . VAL A 1 190 ? 4.917 11.988 -31.874 1.00 41.75 190 VAL A CA 1
ATOM 1481 C C . VAL A 1 190 ? 4.610 13.435 -32.300 1.00 41.75 190 VAL A C 1
ATOM 1483 O O . VAL A 1 190 ? 5.517 14.157 -32.716 1.00 41.75 190 VAL A O 1
ATOM 1486 N N . SER A 1 191 ? 3.369 13.913 -32.155 1.00 39.94 191 SER A N 1
ATOM 1487 C CA . SER A 1 191 ? 2.970 15.225 -32.690 1.00 39.94 191 SER A CA 1
ATOM 1488 C C . SER A 1 191 ? 3.385 16.433 -31.843 1.00 39.94 191 SER A C 1
ATOM 1490 O O . SER A 1 191 ? 3.517 17.518 -32.399 1.00 39.94 191 SER A O 1
ATOM 1492 N N . GLU A 1 192 ? 3.654 16.289 -30.539 1.00 41.62 192 GLU A N 1
ATOM 1493 C CA . GLU A 1 192 ? 4.175 17.411 -29.727 1.00 41.62 192 GLU A CA 1
ATOM 1494 C C . GLU A 1 192 ? 5.710 17.519 -29.765 1.00 41.62 192 GLU A C 1
ATOM 1496 O O . GLU A 1 192 ? 6.259 18.615 -29.634 1.00 41.62 192 GLU A O 1
ATOM 1501 N N . SER A 1 193 ? 6.420 16.409 -29.996 1.00 39.38 193 SER A N 1
ATOM 1502 C CA . SER A 1 193 ? 7.892 16.381 -29.993 1.00 39.38 193 SER A CA 1
ATOM 1503 C C . SER A 1 193 ? 8.518 16.906 -31.294 1.00 39.38 193 SER A C 1
ATOM 1505 O O . SER A 1 193 ? 9.622 17.450 -31.262 1.00 39.38 193 SER A O 1
ATOM 1507 N N . ALA A 1 194 ? 7.816 16.818 -32.430 1.00 37.81 194 ALA A N 1
ATOM 1508 C CA . ALA A 1 194 ? 8.361 17.189 -33.741 1.00 37.81 194 ALA A CA 1
ATOM 1509 C C . ALA A 1 194 ? 8.604 18.703 -33.935 1.00 37.81 194 ALA A C 1
ATOM 1511 O O . ALA A 1 194 ? 9.376 19.093 -34.809 1.00 37.81 194 ALA A O 1
ATOM 1512 N N . SER A 1 195 ? 7.991 19.564 -33.117 1.00 38.56 195 SER A N 1
ATOM 1513 C CA . SER A 1 195 ? 8.095 21.029 -33.247 1.00 38.56 195 SER A CA 1
ATOM 1514 C C . SER A 1 195 ? 9.175 21.673 -32.365 1.00 38.56 195 SER A C 1
ATOM 1516 O O . SER A 1 195 ? 9.422 22.871 -32.500 1.00 38.56 195 SER A O 1
ATOM 1518 N N . GLN A 1 196 ? 9.810 20.931 -31.445 1.00 41.50 196 GLN A N 1
ATOM 1519 C CA . GLN A 1 196 ? 10.812 21.471 -30.509 1.00 41.50 196 GLN A CA 1
ATOM 1520 C C . GLN A 1 196 ? 11.934 20.449 -30.222 1.00 41.50 196 GLN A C 1
ATOM 1522 O O . GLN A 1 196 ? 11.875 19.740 -29.217 1.00 41.50 196 GLN A O 1
ATOM 1527 N N . PRO A 1 197 ? 12.997 20.394 -31.048 1.00 33.91 197 PRO A N 1
ATOM 1528 C CA . PRO A 1 197 ? 14.056 19.379 -30.949 1.00 33.91 197 PRO A CA 1
ATOM 1529 C C . PRO A 1 197 ? 14.905 19.437 -29.660 1.00 33.91 197 PRO A C 1
ATOM 1531 O O . PRO A 1 197 ? 15.632 18.491 -29.380 1.00 33.91 197 PRO A O 1
ATOM 1534 N N . ASN A 1 198 ? 14.775 20.490 -28.840 1.00 36.91 198 ASN A N 1
ATOM 1535 C CA . ASN A 1 198 ? 15.460 20.628 -27.543 1.00 36.91 198 ASN A CA 1
ATOM 1536 C C . ASN A 1 198 ? 14.593 20.253 -26.319 1.00 36.91 198 ASN A C 1
ATOM 1538 O O . ASN A 1 198 ? 15.031 20.433 -25.184 1.00 36.91 198 ASN A O 1
ATOM 1542 N N . LYS A 1 199 ? 13.374 19.725 -26.507 1.00 42.41 199 LYS A N 1
ATOM 1543 C CA . LYS A 1 199 ? 12.559 19.138 -25.424 1.00 42.41 199 LYS A CA 1
ATOM 1544 C C . LYS A 1 199 ? 12.576 17.609 -25.505 1.00 42.41 199 LYS A C 1
ATOM 1546 O O . LYS A 1 199 ? 11.562 16.978 -25.774 1.00 42.41 199 LYS A O 1
ATOM 1551 N N . SER A 1 200 ? 13.721 16.993 -25.234 1.00 39.44 200 SER A N 1
ATOM 1552 C CA . SER A 1 200 ? 13.843 15.532 -25.080 1.00 39.44 200 SER A CA 1
ATOM 1553 C C . SER A 1 200 ? 13.379 15.009 -23.706 1.00 39.44 200 SER A C 1
ATOM 1555 O O . SER A 1 200 ? 13.661 13.867 -23.353 1.00 39.44 200 SER A O 1
ATOM 1557 N N . GLY A 1 201 ? 12.640 15.815 -22.934 1.00 42.88 201 GLY A N 1
ATOM 1558 C CA . GLY A 1 201 ? 12.041 15.432 -21.653 1.00 42.88 201 GLY A CA 1
ATOM 1559 C C . GLY A 1 201 ? 10.574 15.847 -21.600 1.00 42.88 201 GLY A C 1
ATOM 1560 O O . GLY A 1 201 ? 10.257 16.977 -21.234 1.00 42.88 201 GLY A O 1
ATOM 1561 N N . SER A 1 202 ? 9.659 14.969 -22.021 1.00 44.53 202 SER A N 1
ATOM 1562 C CA . SER A 1 202 ? 8.216 15.184 -21.794 1.00 44.53 202 SER A CA 1
ATOM 1563 C C . SER A 1 202 ? 7.310 13.978 -22.052 1.00 44.53 202 SER A C 1
ATOM 1565 O O . SER A 1 202 ? 6.139 14.020 -21.673 1.00 44.53 202 SER A O 1
ATOM 1567 N N . ALA A 1 203 ? 7.800 12.896 -22.663 1.00 55.38 203 ALA A N 1
ATOM 1568 C CA . ALA A 1 203 ? 6.976 11.703 -22.811 1.00 55.38 203 ALA A CA 1
ATOM 1569 C C . ALA A 1 203 ? 6.786 11.053 -21.431 1.00 55.38 203 ALA A C 1
ATOM 1571 O O . ALA A 1 203 ? 7.755 10.654 -20.784 1.00 55.38 203 ALA A O 1
ATOM 1572 N N . ASN A 1 204 ? 5.538 10.979 -20.968 1.00 69.88 204 ASN A N 1
ATOM 1573 C CA . ASN A 1 204 ? 5.141 10.276 -19.751 1.00 69.88 204 ASN A CA 1
ATOM 1574 C C . ASN A 1 204 ? 5.268 8.766 -20.000 1.00 69.88 204 ASN A C 1
ATOM 1576 O O . ASN A 1 204 ? 4.302 8.086 -20.315 1.00 69.88 204 ASN A O 1
ATOM 1580 N N . GLN A 1 205 ? 6.495 8.253 -19.987 1.00 85.94 205 GLN A N 1
ATOM 1581 C CA . GLN A 1 205 ? 6.754 6.862 -20.331 1.00 85.94 205 GLN A CA 1
ATOM 1582 C C . GLN A 1 205 ? 6.550 5.992 -19.098 1.00 85.94 205 GLN A C 1
ATOM 1584 O O . GLN A 1 205 ? 7.311 6.102 -18.140 1.00 85.94 205 GLN A O 1
ATOM 1589 N N . ALA A 1 206 ? 5.567 5.100 -19.129 1.00 91.94 206 ALA A N 1
ATOM 1590 C CA . ALA A 1 206 ? 5.424 4.042 -18.137 1.00 91.94 206 ALA A CA 1
ATOM 1591 C C . ALA A 1 206 ? 5.510 2.659 -18.773 1.00 91.94 206 ALA A C 1
ATOM 1593 O O . ALA A 1 206 ? 5.186 2.487 -19.953 1.00 91.94 206 ALA A O 1
ATOM 1594 N N . TYR A 1 207 ? 5.954 1.695 -17.972 1.00 95.50 207 TYR A N 1
ATOM 1595 C CA . TYR A 1 207 ? 6.146 0.312 -18.374 1.00 95.50 207 TYR A CA 1
ATOM 1596 C C . TYR A 1 207 ? 5.589 -0.649 -17.330 1.00 95.50 207 TYR A C 1
ATOM 1598 O O . TYR A 1 207 ? 5.749 -0.425 -16.128 1.00 95.50 207 TYR A O 1
ATOM 1606 N N . GLN A 1 208 ? 5.006 -1.746 -17.806 1.00 97.38 208 GLN A N 1
ATOM 1607 C CA . GLN A 1 208 ? 4.843 -2.959 -17.025 1.00 97.38 208 GLN A CA 1
ATOM 1608 C C . GLN A 1 208 ? 6.123 -3.777 -17.173 1.00 97.38 208 GLN A C 1
ATOM 1610 O O . GLN A 1 208 ? 6.521 -4.145 -18.283 1.00 97.38 208 GLN A O 1
ATOM 1615 N N . LEU A 1 209 ? 6.765 -4.064 -16.048 1.00 98.31 209 LEU A N 1
ATOM 1616 C CA . LEU A 1 209 ? 7.859 -5.021 -15.975 1.00 98.31 209 LEU A CA 1
ATOM 1617 C C . LEU A 1 209 ? 7.350 -6.269 -15.269 1.00 98.31 209 LEU A C 1
ATOM 1619 O O . LEU A 1 209 ? 6.719 -6.148 -14.224 1.00 98.31 209 LEU A O 1
ATOM 1623 N N . VAL A 1 210 ? 7.613 -7.446 -15.826 1.00 98.38 210 VAL A N 1
ATOM 1624 C CA . VAL A 1 210 ? 7.259 -8.728 -15.206 1.00 98.38 210 VAL A CA 1
ATOM 1625 C C . VAL A 1 210 ? 8.533 -9.497 -14.928 1.00 98.38 210 VAL A C 1
ATOM 1627 O O . VAL A 1 210 ? 9.415 -9.574 -15.787 1.00 98.38 210 VAL A O 1
ATOM 1630 N N . PHE A 1 211 ? 8.615 -10.042 -13.725 1.00 98.06 211 PHE A N 1
ATOM 1631 C CA . PHE A 1 211 ? 9.753 -10.770 -13.213 1.00 98.06 211 PHE A CA 1
ATOM 1632 C C . PHE A 1 211 ? 9.324 -12.150 -12.739 1.00 98.06 211 PHE A C 1
ATOM 1634 O O . PHE A 1 211 ? 8.331 -12.274 -12.025 1.00 98.06 211 PHE A O 1
ATOM 1641 N N . ASP A 1 212 ? 10.115 -13.161 -13.072 1.00 97.19 212 ASP A N 1
ATOM 1642 C CA . ASP A 1 212 ? 10.015 -14.462 -12.419 1.00 97.19 212 ASP A CA 1
ATOM 1643 C C . ASP A 1 212 ? 10.849 -14.436 -11.133 1.00 97.19 212 ASP A C 1
ATOM 1645 O O . ASP A 1 212 ? 11.992 -13.956 -11.125 1.00 97.19 212 ASP A O 1
ATOM 1649 N N . ILE A 1 213 ? 10.274 -14.952 -10.051 1.00 93.94 213 ILE A N 1
ATOM 1650 C CA . ILE A 1 213 ? 10.911 -15.076 -8.743 1.00 93.94 213 ILE A CA 1
ATOM 1651 C C . ILE A 1 213 ? 11.631 -16.422 -8.679 1.00 93.94 213 ILE A C 1
ATOM 1653 O O . ILE A 1 213 ? 11.020 -17.472 -8.857 1.00 93.94 213 ILE A O 1
ATOM 1657 N N . GLN A 1 214 ? 12.934 -16.400 -8.396 1.00 80.25 214 GLN A N 1
ATOM 1658 C CA . GLN A 1 214 ? 13.725 -17.616 -8.182 1.00 80.25 214 GLN A CA 1
ATOM 1659 C C . GLN A 1 214 ? 13.906 -17.862 -6.685 1.00 80.25 214 GLN A C 1
ATOM 1661 O O . GLN A 1 214 ? 14.934 -17.509 -6.112 1.00 80.25 214 GLN A O 1
ATOM 1666 N N . GLN A 1 215 ? 12.887 -18.444 -6.054 1.00 72.06 215 GLN A N 1
ATOM 1667 C CA . GLN A 1 215 ? 12.918 -18.880 -4.659 1.00 72.06 215 GLN A CA 1
ATOM 1668 C C . GLN A 1 215 ? 12.185 -20.214 -4.508 1.00 72.06 215 GLN A C 1
ATOM 1670 O O . GLN A 1 215 ? 11.200 -20.454 -5.201 1.00 72.06 215 GLN A O 1
ATOM 1675 N N . ASP A 1 216 ? 12.653 -21.041 -3.571 1.00 67.69 216 ASP A N 1
ATOM 1676 C CA . ASP A 1 216 ? 12.033 -22.326 -3.213 1.00 67.69 216 ASP A CA 1
ATOM 1677 C C . ASP A 1 216 ? 10.795 -22.163 -2.299 1.00 67.69 216 ASP A C 1
ATOM 1679 O O . ASP A 1 216 ? 10.235 -23.154 -1.836 1.00 67.69 216 ASP A O 1
ATOM 1683 N N . ASP A 1 217 ? 10.379 -20.924 -2.012 1.00 69.94 217 ASP A N 1
ATOM 1684 C CA . ASP A 1 217 ? 9.190 -20.616 -1.210 1.00 69.94 217 ASP A CA 1
ATOM 1685 C C . ASP A 1 217 ? 7.912 -20.754 -2.055 1.00 69.94 217 ASP A C 1
ATOM 1687 O O . ASP A 1 217 ? 7.846 -20.267 -3.185 1.00 69.94 217 ASP A O 1
ATOM 1691 N N . GLU A 1 218 ? 6.891 -21.402 -1.493 1.00 66.56 218 GLU A N 1
ATOM 1692 C CA . GLU A 1 218 ? 5.573 -21.585 -2.111 1.00 66.56 218 GLU A CA 1
ATOM 1693 C C . GLU A 1 218 ? 4.823 -20.248 -2.255 1.00 66.56 218 GLU A C 1
ATOM 1695 O O . GLU A 1 218 ? 4.064 -20.053 -3.209 1.00 66.56 218 GLU A O 1
ATOM 1700 N N . HIS A 1 219 ? 5.079 -19.297 -1.349 1.00 71.12 219 HIS A N 1
ATOM 1701 C CA . HIS A 1 219 ? 4.447 -17.977 -1.330 1.00 71.12 219 HIS A CA 1
ATOM 1702 C C . HIS A 1 219 ? 5.488 -16.871 -1.097 1.00 71.12 219 HIS A C 1
ATOM 1704 O O . HIS A 1 219 ? 5.564 -16.301 -0.008 1.00 71.12 219 HIS A O 1
ATOM 1710 N N . PRO A 1 220 ? 6.285 -16.523 -2.121 1.00 80.62 220 PRO A N 1
ATOM 1711 C CA . PRO A 1 220 ? 7.425 -15.621 -1.958 1.00 80.62 220 PRO A CA 1
ATOM 1712 C C . PRO A 1 220 ? 7.033 -14.156 -1.687 1.00 80.62 220 PRO A C 1
ATOM 1714 O O . PRO A 1 220 ? 7.890 -13.353 -1.316 1.00 80.62 220 PRO A O 1
ATOM 1717 N N . TYR A 1 221 ? 5.763 -13.789 -1.889 1.00 88.94 221 TYR A N 1
ATOM 1718 C CA . TYR A 1 221 ? 5.189 -12.494 -1.516 1.00 88.94 221 TYR A CA 1
ATOM 1719 C C . TYR A 1 221 ? 3.673 -12.612 -1.298 1.00 88.94 221 TYR A C 1
ATOM 1721 O O . TYR A 1 221 ? 3.036 -13.557 -1.772 1.00 88.94 221 TYR A O 1
ATOM 1729 N N . GLN A 1 222 ? 3.087 -11.626 -0.622 1.00 88.12 222 GLN A N 1
ATOM 1730 C CA . GLN A 1 222 ? 1.644 -11.490 -0.412 1.00 88.12 222 GLN A CA 1
ATOM 1731 C C . GLN A 1 222 ? 1.119 -10.131 -0.909 1.00 88.12 222 GLN A C 1
ATOM 1733 O O . GLN A 1 222 ? 1.880 -9.201 -1.190 1.00 88.12 222 GLN A O 1
ATOM 1738 N N . ILE A 1 223 ? -0.209 -9.995 -1.014 1.00 89.38 223 ILE A N 1
ATOM 1739 C CA . ILE A 1 223 ? -0.829 -8.668 -1.153 1.00 89.38 223 ILE A CA 1
ATOM 1740 C C . ILE A 1 223 ? -0.443 -7.828 0.049 1.00 89.38 223 ILE A C 1
ATOM 1742 O O . ILE A 1 223 ? -0.546 -8.344 1.154 1.00 89.38 223 ILE A O 1
ATOM 1746 N N . ASN A 1 224 ? -0.129 -6.551 -0.190 1.00 86.94 224 ASN A N 1
ATOM 1747 C CA . ASN A 1 224 ? 0.435 -5.572 0.747 1.00 86.94 224 ASN A CA 1
ATOM 1748 C C . ASN A 1 224 ? 1.956 -5.590 0.893 1.00 86.94 224 ASN A C 1
ATOM 1750 O O . ASN A 1 224 ? 2.505 -4.791 1.652 1.00 86.94 224 ASN A O 1
ATOM 1754 N N . ASP A 1 225 ? 2.653 -6.428 0.138 1.00 90.94 225 ASP A N 1
ATOM 1755 C CA . ASP A 1 225 ? 4.101 -6.349 0.081 1.00 90.94 225 ASP A CA 1
ATOM 1756 C C . ASP A 1 225 ? 4.562 -5.297 -0.931 1.00 90.94 225 ASP A C 1
ATOM 1758 O O . ASP A 1 225 ? 3.952 -5.067 -1.980 1.00 90.94 225 ASP A O 1
ATOM 1762 N N . LEU A 1 226 ? 5.696 -4.674 -0.620 1.00 93.25 226 LEU A N 1
ATOM 1763 C CA . LEU A 1 226 ? 6.456 -3.866 -1.570 1.00 93.25 226 LEU A CA 1
ATOM 1764 C C . LEU A 1 226 ? 7.717 -4.626 -1.965 1.00 93.25 226 LEU A C 1
ATOM 1766 O O . LEU A 1 226 ? 8.242 -5.412 -1.181 1.00 93.25 226 LEU A O 1
ATOM 1770 N N . VAL A 1 227 ? 8.271 -4.333 -3.136 1.00 95.25 227 VAL A N 1
ATOM 1771 C CA . VAL A 1 227 ? 9.629 -4.770 -3.471 1.00 95.25 227 VAL A CA 1
ATOM 1772 C C . VAL A 1 227 ? 10.582 -3.587 -3.431 1.00 95.25 227 VAL A C 1
ATOM 1774 O O . VAL A 1 227 ? 10.300 -2.521 -3.982 1.00 95.25 227 VAL A O 1
ATOM 1777 N N . SER A 1 228 ? 11.720 -3.758 -2.767 1.00 93.69 228 SER A N 1
ATOM 1778 C CA . SER A 1 228 ? 12.812 -2.797 -2.784 1.00 93.69 228 SER A CA 1
ATOM 1779 C C . SER A 1 228 ? 13.910 -3.243 -3.740 1.00 93.69 228 SER A C 1
ATOM 1781 O O . SER A 1 228 ? 14.283 -4.414 -3.786 1.00 93.69 228 SER A O 1
ATOM 1783 N N . ILE A 1 229 ? 14.417 -2.298 -4.531 1.00 94.75 229 ILE A N 1
ATOM 1784 C CA . ILE A 1 229 ? 15.505 -2.520 -5.484 1.00 94.75 229 ILE A CA 1
ATOM 1785 C C . ILE A 1 229 ? 16.545 -1.423 -5.280 1.00 94.75 229 ILE A C 1
ATOM 1787 O O . ILE A 1 229 ? 16.219 -0.232 -5.269 1.00 94.75 229 ILE A O 1
ATOM 1791 N N . VAL A 1 230 ? 17.810 -1.811 -5.145 1.00 90.75 230 VAL A N 1
ATOM 1792 C CA . VAL A 1 230 ? 18.936 -0.873 -5.086 1.00 90.75 230 VAL A CA 1
ATOM 1793 C C . VAL A 1 230 ? 19.532 -0.760 -6.491 1.00 90.75 230 VAL A C 1
ATOM 1795 O O . VAL A 1 230 ? 20.063 -1.745 -7.003 1.00 90.75 230 VAL A O 1
ATOM 1798 N N . PRO A 1 231 ? 19.443 0.401 -7.165 1.00 89.69 231 PRO A N 1
ATOM 1799 C CA . PRO A 1 231 ? 20.033 0.539 -8.489 1.00 89.69 231 PRO A CA 1
ATOM 1800 C C . PRO A 1 231 ? 21.568 0.571 -8.419 1.00 89.69 231 PRO A C 1
ATOM 1802 O O . PRO A 1 231 ? 22.124 1.048 -7.425 1.00 89.69 231 PRO A O 1
ATOM 1805 N N . PRO A 1 232 ? 22.275 0.157 -9.487 1.00 89.00 232 PRO A N 1
ATOM 1806 C CA . PRO A 1 232 ? 23.731 0.239 -9.545 1.00 89.00 232 PRO A CA 1
ATOM 1807 C C . PRO A 1 232 ? 24.249 1.652 -9.244 1.00 89.00 232 PRO A C 1
ATOM 1809 O O . PRO A 1 232 ? 23.723 2.645 -9.751 1.00 89.00 232 PRO A O 1
ATOM 1812 N N . GLY A 1 233 ? 25.295 1.753 -8.419 1.00 86.56 233 GLY A N 1
ATOM 1813 C CA . GLY A 1 233 ? 25.868 3.047 -8.023 1.00 86.56 233 GLY A CA 1
ATOM 1814 C C . GLY A 1 233 ? 24.998 3.848 -7.040 1.00 86.56 233 GLY A C 1
ATOM 1815 O O . GLY A 1 233 ? 25.051 5.084 -7.012 1.00 86.56 233 GLY A O 1
ATOM 1816 N N . SER A 1 234 ? 24.162 3.161 -6.261 1.00 84.75 234 SER A N 1
ATOM 1817 C CA . SER A 1 234 ? 23.386 3.711 -5.149 1.00 84.75 234 SER A CA 1
ATOM 1818 C C . SER A 1 234 ? 23.523 2.806 -3.929 1.00 84.75 234 SER A C 1
ATOM 1820 O O . SER A 1 234 ? 23.621 1.592 -4.064 1.00 84.75 234 SER A O 1
ATOM 1822 N N . ASP A 1 235 ? 23.507 3.404 -2.748 1.00 81.69 235 ASP A N 1
ATOM 1823 C CA . ASP A 1 235 ? 23.319 2.753 -1.449 1.00 81.69 235 ASP A CA 1
ATOM 1824 C C . ASP A 1 235 ? 21.858 2.840 -0.968 1.00 81.69 235 ASP A C 1
ATOM 1826 O O . ASP A 1 235 ? 21.452 2.128 -0.054 1.00 81.69 235 ASP A O 1
ATOM 1830 N N . LYS A 1 236 ? 21.046 3.693 -1.607 1.00 82.62 236 LYS A N 1
ATOM 1831 C CA . LYS A 1 236 ? 19.619 3.857 -1.313 1.00 82.62 236 LYS A CA 1
ATOM 1832 C C . LYS A 1 236 ? 18.766 2.879 -2.114 1.00 82.62 236 LYS A C 1
ATOM 1834 O O . LYS A 1 236 ? 18.866 2.845 -3.345 1.00 82.62 236 LYS A O 1
ATOM 1839 N N . GLU A 1 237 ? 17.893 2.155 -1.417 1.00 87.19 237 GLU A N 1
ATOM 1840 C CA . GLU A 1 237 ? 16.840 1.341 -2.025 1.00 87.19 237 GLU A CA 1
ATOM 1841 C C . GLU A 1 237 ? 15.690 2.208 -2.559 1.00 87.19 237 GLU A C 1
ATOM 1843 O O . GLU A 1 237 ? 15.412 3.298 -2.049 1.00 87.19 237 GLU A O 1
ATOM 1848 N N . ARG A 1 238 ? 15.005 1.721 -3.597 1.00 90.12 238 ARG A N 1
ATOM 1849 C CA . ARG A 1 238 ? 13.743 2.282 -4.083 1.00 90.12 238 ARG A CA 1
ATOM 1850 C C . ARG A 1 238 ? 12.639 1.248 -3.924 1.00 90.12 238 ARG A C 1
ATOM 1852 O O . ARG A 1 238 ? 12.792 0.123 -4.389 1.00 90.12 238 ARG A O 1
ATOM 1859 N N . LEU A 1 239 ? 11.553 1.648 -3.271 1.00 92.38 239 LEU A N 1
ATOM 1860 C CA . LEU A 1 239 ? 10.360 0.827 -3.088 1.00 92.38 239 LEU A CA 1
ATOM 1861 C C . LEU A 1 239 ? 9.440 0.932 -4.304 1.00 92.38 239 LEU A C 1
ATOM 1863 O O . LEU A 1 239 ? 9.289 2.012 -4.881 1.00 92.38 239 LEU A O 1
ATOM 1867 N N . TYR A 1 240 ? 8.820 -0.190 -4.646 1.00 95.81 240 TYR A N 1
ATOM 1868 C CA . TYR A 1 240 ? 7.800 -0.305 -5.673 1.00 95.81 240 TYR A CA 1
ATOM 1869 C C . TYR A 1 240 ? 6.632 -1.140 -5.156 1.00 95.81 240 TYR A C 1
ATOM 1871 O O . TYR A 1 240 ? 6.835 -2.226 -4.609 1.00 95.81 240 TYR A O 1
ATOM 1879 N N . SER A 1 241 ? 5.418 -0.650 -5.382 1.00 96.50 241 SER A N 1
ATOM 1880 C CA . SER A 1 241 ? 4.196 -1.427 -5.202 1.00 96.50 241 SER A CA 1
ATOM 1881 C C . SER A 1 241 ? 4.141 -2.561 -6.217 1.00 96.50 241 SER A C 1
ATOM 1883 O O . SER A 1 241 ? 4.380 -2.355 -7.414 1.00 96.50 241 SER A O 1
ATOM 1885 N N . ILE A 1 242 ? 3.803 -3.753 -5.741 1.00 97.25 242 ILE A N 1
ATOM 1886 C CA . ILE A 1 242 ? 3.629 -4.923 -6.593 1.00 97.25 242 ILE A CA 1
ATOM 1887 C C . ILE A 1 242 ? 2.291 -4.805 -7.337 1.00 97.25 242 ILE A C 1
ATOM 1889 O O . ILE A 1 242 ? 1.267 -4.458 -6.755 1.00 97.25 242 ILE A O 1
ATOM 1893 N N . ALA A 1 243 ? 2.309 -5.065 -8.645 1.00 97.62 243 ALA A N 1
ATOM 1894 C CA . ALA A 1 243 ? 1.164 -4.936 -9.548 1.00 97.62 243 ALA A CA 1
ATOM 1895 C C . ALA A 1 243 ? 0.513 -6.273 -9.942 1.00 97.62 243 ALA A C 1
ATOM 1897 O O . ALA A 1 243 ? -0.445 -6.293 -10.712 1.00 97.62 243 ALA A O 1
ATOM 1898 N N . SER A 1 244 ? 1.029 -7.393 -9.432 1.00 97.38 244 SER A N 1
ATOM 1899 C CA . SER A 1 244 ? 0.507 -8.746 -9.662 1.00 97.38 244 SER A CA 1
ATOM 1900 C C . SER A 1 244 ? -0.109 -9.337 -8.401 1.00 97.38 244 SER A C 1
ATOM 1902 O O . SER A 1 244 ? 0.269 -8.984 -7.286 1.00 97.38 244 SER A O 1
ATOM 1904 N N . SER A 1 245 ? -1.047 -10.257 -8.598 1.00 96.38 245 SER A N 1
ATOM 1905 C CA . SER A 1 245 ? -1.648 -11.073 -7.544 1.00 96.38 245 SER A CA 1
ATOM 1906 C C . SER A 1 245 ? -0.817 -12.348 -7.325 1.00 96.38 245 SER A C 1
ATOM 1908 O O . SER A 1 245 ? -0.574 -13.069 -8.304 1.00 96.38 245 SER A O 1
ATOM 1910 N N . PRO A 1 246 ? -0.420 -12.670 -6.078 1.00 91.81 246 PRO A N 1
ATOM 1911 C CA . PRO A 1 246 ? 0.237 -13.937 -5.765 1.00 91.81 246 PRO A CA 1
ATOM 1912 C C . PRO A 1 246 ? -0.687 -15.142 -6.001 1.00 91.81 246 PRO A C 1
ATOM 1914 O O . PRO A 1 246 ? -0.201 -16.194 -6.407 1.00 91.81 246 PRO A O 1
ATOM 1917 N N . SER A 1 247 ? -2.011 -14.996 -5.849 1.00 91.69 247 SER A N 1
ATOM 1918 C CA . SER A 1 247 ? -2.963 -16.079 -6.152 1.00 91.69 247 SER A CA 1
ATOM 1919 C C . SER A 1 247 ? -3.048 -16.421 -7.642 1.00 91.69 247 SER A C 1
ATOM 1921 O O . SER A 1 247 ? -3.365 -17.556 -7.992 1.00 91.69 247 SER A O 1
ATOM 1923 N N . LYS A 1 248 ? -2.756 -15.470 -8.542 1.00 95.19 248 LYS A N 1
ATOM 1924 C CA . LYS A 1 248 ? -2.717 -15.737 -9.990 1.00 95.19 248 LYS A CA 1
ATOM 1925 C C . LYS A 1 248 ? -1.466 -16.519 -10.382 1.00 95.19 248 LYS A C 1
ATOM 1927 O O . LYS A 1 248 ? -1.544 -17.457 -11.174 1.00 95.19 248 LYS A O 1
ATOM 1932 N N . ASN A 1 249 ? -0.308 -16.087 -9.884 1.00 94.12 249 ASN A N 1
ATOM 1933 C CA . ASN A 1 249 ? 0.965 -16.769 -10.084 1.00 94.12 249 ASN A CA 1
ATOM 1934 C C . ASN A 1 249 ? 1.949 -16.377 -8.964 1.00 94.12 249 ASN A C 1
ATOM 1936 O O . ASN A 1 249 ? 2.510 -15.278 -9.018 1.00 94.12 249 ASN A O 1
ATOM 1940 N N . PRO A 1 250 ? 2.207 -17.261 -7.984 1.00 88.75 250 PRO A N 1
ATOM 1941 C CA . PRO A 1 250 ? 3.027 -16.922 -6.823 1.00 88.75 250 PRO A CA 1
ATOM 1942 C C . PRO A 1 250 ? 4.493 -16.677 -7.190 1.00 88.75 250 PRO A C 1
ATOM 1944 O O . PRO A 1 250 ? 5.168 -15.907 -6.518 1.00 88.75 250 PRO A O 1
ATOM 1947 N N . HIS A 1 251 ? 4.987 -17.252 -8.290 1.00 91.75 251 HIS A N 1
ATOM 1948 C CA . HIS A 1 251 ? 6.380 -17.102 -8.725 1.00 91.75 251 HIS A CA 1
ATOM 1949 C C . HIS A 1 251 ? 6.577 -15.992 -9.760 1.00 91.75 251 HIS A C 1
ATOM 1951 O O . HIS A 1 251 ? 7.642 -15.905 -10.371 1.00 91.75 251 HIS A O 1
ATOM 1957 N N . GLN A 1 252 ? 5.574 -15.141 -9.977 1.00 95.38 252 GLN A N 1
ATOM 1958 C CA . GLN A 1 252 ? 5.678 -14.010 -10.886 1.00 95.38 252 GLN A CA 1
ATOM 1959 C C . GLN A 1 252 ? 5.262 -12.717 -10.194 1.00 95.38 252 GLN A C 1
ATOM 1961 O O . GLN A 1 252 ? 4.190 -12.617 -9.602 1.00 95.38 252 GLN A O 1
ATOM 1966 N N . LEU A 1 253 ? 6.117 -11.708 -10.319 1.00 95.56 253 LEU A N 1
ATOM 1967 C CA . LEU A 1 253 ? 5.920 -10.375 -9.773 1.00 95.56 253 LEU A CA 1
ATOM 1968 C C . LEU A 1 253 ? 5.918 -9.363 -10.912 1.00 95.56 253 LEU A C 1
ATOM 1970 O O . LEU A 1 253 ? 6.832 -9.349 -11.733 1.00 95.56 253 LEU A O 1
ATOM 1974 N N . SER A 1 254 ? 4.918 -8.486 -10.966 1.00 98.19 254 SER A N 1
ATOM 1975 C CA . SER A 1 254 ? 4.901 -7.377 -11.924 1.00 98.19 254 SER A CA 1
ATOM 1976 C C . SER A 1 254 ? 4.977 -6.019 -11.239 1.00 98.19 254 SER A C 1
ATOM 1978 O O . SER A 1 254 ? 4.498 -5.866 -10.121 1.00 98.19 254 SER A O 1
ATOM 1980 N N . LEU A 1 255 ? 5.578 -5.036 -11.908 1.00 98.19 255 LEU A N 1
ATOM 1981 C CA . LEU A 1 255 ? 5.714 -3.651 -11.457 1.00 98.19 255 LEU A CA 1
ATOM 1982 C C . LEU A 1 255 ? 5.188 -2.694 -12.527 1.00 98.19 255 LEU A C 1
ATOM 1984 O O . LEU A 1 255 ? 5.468 -2.879 -13.712 1.00 98.19 255 LEU A O 1
ATOM 1988 N N . CYS A 1 256 ? 4.507 -1.626 -12.106 1.00 97.00 256 CYS A N 1
ATOM 1989 C CA . CYS A 1 256 ? 4.201 -0.479 -12.963 1.00 97.00 256 CYS A CA 1
ATOM 1990 C C . CYS A 1 256 ? 5.197 0.648 -12.675 1.00 97.00 256 CYS A C 1
ATOM 1992 O O . CYS A 1 256 ? 5.148 1.263 -11.612 1.00 97.00 256 CYS A O 1
ATOM 1994 N N . ILE A 1 257 ? 6.090 0.950 -13.617 1.00 95.25 257 ILE A N 1
ATOM 1995 C CA . ILE A 1 257 ? 7.156 1.937 -13.406 1.00 95.25 257 ILE A CA 1
ATOM 1996 C C . ILE A 1 257 ? 7.029 3.072 -14.413 1.00 95.25 257 ILE A C 1
ATOM 1998 O O . ILE A 1 257 ? 7.152 2.862 -15.618 1.00 95.25 257 ILE A O 1
ATOM 2002 N N . ALA A 1 258 ? 6.840 4.293 -13.910 1.00 91.69 258 ALA A N 1
ATOM 2003 C CA . ALA A 1 258 ? 7.005 5.509 -14.697 1.00 91.69 258 ALA A CA 1
ATOM 2004 C C . ALA A 1 258 ? 8.489 5.907 -14.758 1.00 91.69 258 ALA A C 1
ATOM 2006 O O . ALA A 1 258 ? 9.192 5.916 -13.743 1.00 91.69 258 ALA A O 1
ATOM 2007 N N . LYS A 1 259 ? 8.973 6.259 -15.951 1.00 90.25 259 LYS A N 1
ATOM 2008 C CA . LYS A 1 259 ? 10.318 6.789 -16.157 1.00 90.25 259 LYS A CA 1
ATOM 2009 C C . LYS A 1 259 ? 10.418 8.151 -15.484 1.00 90.25 259 LYS A C 1
ATOM 2011 O O . LYS A 1 259 ? 9.752 9.105 -15.878 1.00 90.25 259 LYS A O 1
ATOM 2016 N N . HIS A 1 260 ? 11.274 8.240 -14.474 1.00 88.19 260 HIS A N 1
ATOM 2017 C CA . HIS A 1 260 ? 11.535 9.494 -13.792 1.00 88.19 260 HIS A CA 1
ATOM 2018 C C . HIS A 1 260 ? 12.655 10.257 -14.504 1.00 88.19 260 HIS A C 1
ATOM 2020 O O . HIS A 1 260 ? 13.743 9.716 -14.716 1.00 88.19 260 HIS A O 1
ATOM 2026 N N . GLN A 1 261 ? 12.388 11.512 -14.857 1.00 86.44 261 GLN A N 1
ATOM 2027 C CA . GLN A 1 261 ? 13.370 12.454 -15.388 1.00 86.44 261 GLN A CA 1
ATOM 2028 C C . GLN A 1 261 ? 13.177 13.801 -14.698 1.00 86.44 261 GLN A C 1
ATOM 2030 O O . GLN A 1 261 ? 12.043 14.223 -14.469 1.00 86.44 261 GLN A O 1
ATOM 2035 N N . PHE A 1 262 ? 14.275 14.472 -14.377 1.00 85.31 262 PHE A N 1
ATOM 2036 C CA . PHE A 1 262 ? 14.266 15.770 -13.711 1.00 85.31 262 PHE A CA 1
ATOM 2037 C C . PHE A 1 262 ? 15.382 16.649 -14.266 1.00 85.31 262 PHE A C 1
ATOM 2039 O O . PHE A 1 262 ? 16.349 16.152 -14.838 1.00 85.31 262 PHE A O 1
ATOM 2046 N N . LEU A 1 263 ? 15.234 17.962 -14.125 1.00 87.69 263 LEU A N 1
ATOM 2047 C CA . LEU A 1 263 ? 16.244 18.921 -14.554 1.00 87.69 263 LEU A CA 1
ATOM 2048 C C . LEU A 1 263 ? 17.183 19.220 -13.381 1.00 87.69 263 LEU A C 1
ATOM 2050 O O . LEU A 1 263 ? 16.712 19.563 -12.298 1.00 87.69 263 LEU A O 1
ATOM 2054 N N . LEU A 1 264 ? 18.490 19.113 -13.600 1.00 88.25 264 LEU A N 1
ATOM 2055 C CA . LEU A 1 264 ? 19.528 19.496 -12.646 1.00 88.25 264 LEU A CA 1
ATOM 2056 C C . LEU A 1 264 ? 20.561 20.345 -13.385 1.00 88.25 264 LEU A C 1
ATOM 2058 O O . LEU A 1 264 ? 21.068 19.923 -14.419 1.00 88.25 264 LEU A O 1
ATOM 2062 N N . ASP A 1 265 ? 20.816 21.558 -12.894 1.00 91.88 265 ASP A N 1
ATOM 2063 C CA . ASP A 1 265 ? 21.754 22.516 -13.501 1.00 91.88 265 ASP A CA 1
ATOM 2064 C C . ASP A 1 265 ? 21.515 22.777 -15.002 1.00 91.88 265 ASP A C 1
ATOM 2066 O O . ASP A 1 265 ? 22.434 23.022 -15.778 1.00 91.88 265 ASP A O 1
ATOM 2070 N N . GLY A 1 266 ? 20.244 22.744 -15.422 1.00 88.31 266 GLY A N 1
ATOM 2071 C CA . GLY A 1 266 ? 19.843 22.953 -16.817 1.00 88.31 266 GLY A CA 1
ATOM 2072 C C . GLY A 1 266 ? 19.975 21.718 -17.712 1.00 88.31 266 GLY A C 1
ATOM 2073 O O . GLY A 1 266 ? 19.592 21.783 -18.880 1.00 88.31 266 GLY A O 1
ATOM 2074 N N . GLU A 1 267 ? 20.434 20.587 -17.175 1.00 87.69 267 GLU A N 1
ATOM 2075 C CA . GLU A 1 267 ? 20.557 19.321 -17.892 1.00 87.69 267 GLU A CA 1
ATOM 2076 C C . GLU A 1 267 ? 19.527 18.296 -17.416 1.00 87.69 267 GLU A C 1
ATOM 2078 O O . GLU A 1 267 ? 19.198 18.192 -16.232 1.00 87.69 267 GLU A O 1
ATOM 2083 N N . TRP A 1 268 ? 19.001 17.513 -18.356 1.00 86.75 268 TRP A N 1
ATOM 2084 C CA . TRP A 1 268 ? 18.082 16.428 -18.033 1.00 86.75 268 TRP A CA 1
ATOM 2085 C C . TRP A 1 268 ? 18.837 15.256 -17.421 1.00 86.75 268 TRP A C 1
ATOM 2087 O O . TRP A 1 268 ? 19.718 14.670 -18.044 1.00 86.75 268 TRP A O 1
ATOM 2097 N N . GLN A 1 269 ? 18.424 14.883 -16.218 1.00 90.31 269 GLN A N 1
ATOM 2098 C CA . GLN A 1 269 ? 18.910 13.723 -15.495 1.00 90.31 269 GLN A CA 1
ATOM 2099 C C . GLN A 1 269 ? 17.820 12.658 -15.428 1.00 90.31 269 GLN A C 1
ATOM 2101 O O . GLN A 1 269 ? 16.621 12.946 -15.371 1.00 90.31 269 GLN A O 1
ATOM 2106 N N . ASN A 1 270 ? 18.248 11.400 -15.414 1.00 90.50 270 ASN A N 1
ATOM 2107 C CA . ASN A 1 270 ? 17.359 10.262 -15.250 1.00 90.50 270 ASN A CA 1
ATOM 2108 C C . ASN A 1 270 ? 17.341 9.804 -13.786 1.00 90.50 270 ASN A C 1
ATOM 2110 O O . ASN A 1 270 ? 18.377 9.731 -13.124 1.00 90.50 270 ASN A O 1
ATOM 2114 N N . GLY A 1 271 ? 16.171 9.400 -13.294 1.00 90.38 271 GLY A N 1
ATOM 2115 C CA . GLY A 1 271 ? 16.068 8.685 -12.027 1.00 90.38 271 GLY A CA 1
ATOM 2116 C C . GLY A 1 271 ? 16.831 7.363 -12.098 1.00 90.38 271 GLY A C 1
ATOM 2117 O O . GLY A 1 271 ? 16.551 6.541 -12.973 1.00 90.38 271 GLY A O 1
ATOM 2118 N N . LYS A 1 272 ? 17.769 7.146 -11.164 1.00 91.75 272 LYS A N 1
ATOM 2119 C CA . LYS A 1 272 ? 18.688 5.991 -11.166 1.00 91.75 272 LYS A CA 1
ATOM 2120 C C . LYS A 1 272 ? 17.960 4.654 -11.346 1.00 91.75 272 LYS A C 1
ATOM 2122 O O . LYS A 1 272 ? 18.286 3.896 -12.251 1.00 91.75 272 LYS A O 1
ATOM 2127 N N . CYS A 1 273 ? 16.951 4.382 -10.512 1.00 94.31 273 CYS A N 1
ATOM 2128 C CA . CYS A 1 273 ? 16.266 3.087 -10.508 1.00 94.31 273 CYS A CA 1
ATOM 2129 C C . CYS A 1 273 ? 15.313 2.907 -11.695 1.00 94.31 273 CYS A C 1
ATOM 2131 O O . CYS A 1 273 ? 15.394 1.900 -12.392 1.00 94.31 273 CYS A O 1
ATOM 2133 N N . SER A 1 274 ? 14.486 3.909 -12.018 1.00 93.50 274 SER A N 1
ATOM 2134 C CA . SER A 1 274 ? 13.594 3.825 -13.183 1.00 93.50 274 SER A CA 1
ATOM 2135 C C . SER A 1 274 ? 14.363 3.663 -14.495 1.00 93.50 274 SER A C 1
ATOM 2137 O O . SER A 1 274 ? 13.960 2.873 -15.338 1.00 93.50 274 SER A O 1
ATOM 2139 N N . HIS A 1 275 ? 15.484 4.369 -14.669 1.00 93.88 275 HIS A N 1
ATOM 2140 C CA . HIS A 1 275 ? 16.316 4.235 -15.867 1.00 93.88 275 HIS A CA 1
ATOM 2141 C C . HIS A 1 275 ? 17.013 2.878 -15.928 1.00 93.88 275 HIS A C 1
ATOM 2143 O O . HIS A 1 275 ? 17.006 2.239 -16.978 1.00 93.88 275 HIS A O 1
ATOM 2149 N N . HIS A 1 276 ? 17.537 2.403 -14.797 1.00 95.50 276 HIS A N 1
ATOM 2150 C CA . HIS A 1 276 ? 18.121 1.072 -14.711 1.00 95.50 276 HIS A CA 1
ATOM 2151 C C . HIS A 1 276 ? 17.128 -0.019 -15.147 1.00 95.50 276 HIS A C 1
ATOM 2153 O O . HIS A 1 276 ? 17.414 -0.795 -16.060 1.00 95.50 276 HIS A O 1
ATOM 2159 N N . LEU A 1 277 ? 15.929 -0.025 -14.560 1.00 96.00 277 LEU A N 1
ATOM 2160 C CA . LEU A 1 277 ? 14.918 -1.058 -14.795 1.00 96.00 277 LEU A CA 1
ATOM 2161 C C . LEU A 1 277 ? 14.271 -0.980 -16.190 1.00 96.00 277 LEU A C 1
ATOM 2163 O O . LEU A 1 277 ? 13.966 -2.009 -16.799 1.00 96.00 277 LEU A O 1
ATOM 2167 N N . ILE A 1 278 ? 14.062 0.229 -16.718 1.00 94.25 278 ILE A N 1
ATOM 2168 C CA . ILE A 1 278 ? 13.383 0.427 -18.007 1.00 94.25 278 ILE A CA 1
ATOM 2169 C C . ILE A 1 278 ? 14.352 0.316 -19.190 1.00 94.25 278 ILE A C 1
ATOM 2171 O O . ILE A 1 278 ? 13.978 -0.246 -20.217 1.00 94.25 278 ILE A O 1
ATOM 2175 N N . GLU A 1 279 ? 15.579 0.830 -19.078 1.00 92.38 279 GLU A N 1
ATOM 2176 C CA . GLU A 1 279 ? 16.464 1.012 -20.241 1.00 92.38 279 GLU A CA 1
ATOM 2177 C C . GLU A 1 279 ? 17.753 0.190 -20.184 1.00 92.38 279 GLU A C 1
ATOM 2179 O O . GLU A 1 279 ? 18.283 -0.151 -21.238 1.00 92.38 279 GLU A O 1
ATOM 2184 N N . GLN A 1 280 ? 18.261 -0.148 -18.995 1.00 93.94 280 GLN A N 1
ATOM 2185 C CA . GLN A 1 280 ? 19.591 -0.761 -18.872 1.00 93.94 280 GLN A CA 1
ATOM 2186 C C . GLN A 1 280 ? 19.564 -2.282 -18.711 1.00 93.94 280 GLN A C 1
ATOM 2188 O O . GLN A 1 280 ? 20.431 -2.962 -19.256 1.00 93.94 280 GLN A O 1
ATOM 2193 N N . ILE A 1 281 ? 18.600 -2.838 -17.971 1.00 94.88 281 ILE A N 1
ATOM 2194 C CA . ILE A 1 281 ? 18.517 -4.298 -17.807 1.00 94.88 281 ILE A CA 1
ATOM 2195 C C . ILE A 1 281 ? 17.995 -4.954 -19.095 1.00 94.88 281 ILE A C 1
ATOM 2197 O O . ILE A 1 281 ? 17.087 -4.433 -19.747 1.00 94.88 281 ILE A O 1
ATOM 2201 N N . ALA A 1 282 ? 18.550 -6.100 -19.483 1.00 96.75 282 ALA A N 1
ATOM 2202 C CA . ALA A 1 282 ? 18.049 -6.879 -20.615 1.00 96.75 282 ALA A CA 1
ATOM 2203 C C . ALA A 1 282 ? 16.999 -7.902 -20.149 1.00 96.75 282 ALA A C 1
ATOM 2205 O O . ALA A 1 282 ? 17.024 -8.340 -18.997 1.00 96.75 282 ALA A O 1
ATOM 2206 N N . LEU A 1 283 ? 16.104 -8.332 -21.044 1.00 97.25 283 LEU A N 1
ATOM 2207 C CA . LEU A 1 283 ? 15.250 -9.496 -20.775 1.00 97.25 283 LEU A CA 1
ATOM 2208 C C . LEU A 1 283 ? 16.124 -10.723 -20.458 1.00 97.25 283 LEU A C 1
ATOM 2210 O O . LEU A 1 283 ? 17.190 -10.902 -21.045 1.00 97.25 283 LEU A O 1
ATOM 2214 N N . GLY A 1 284 ? 15.691 -11.536 -19.499 1.00 96.69 284 GLY A N 1
ATOM 2215 C CA . GLY A 1 284 ? 16.440 -12.661 -18.939 1.00 96.69 284 GLY A CA 1
ATOM 2216 C C . GLY A 1 284 ? 17.520 -12.273 -17.921 1.00 96.69 284 GLY A C 1
ATOM 2217 O O . GLY A 1 284 ? 18.121 -13.160 -17.317 1.00 96.69 284 GLY A O 1
ATOM 2218 N N . SER A 1 285 ? 17.779 -10.977 -17.700 1.00 96.06 285 SER A N 1
ATOM 2219 C CA . SER A 1 285 ? 18.740 -10.534 -16.680 1.00 96.06 285 SER A CA 1
ATOM 2220 C C . SER A 1 285 ? 18.161 -10.677 -15.279 1.00 96.06 285 SER A C 1
ATOM 2222 O O . SER A 1 285 ? 16.968 -10.444 -15.063 1.00 96.06 285 SER A O 1
ATOM 2224 N N . ARG A 1 286 ? 19.034 -11.017 -14.329 1.00 95.06 286 ARG A N 1
ATOM 2225 C CA . ARG A 1 286 ? 18.705 -11.101 -12.906 1.00 95.06 286 ARG A CA 1
ATOM 2226 C C . ARG A 1 286 ? 19.012 -9.788 -12.203 1.00 95.06 286 ARG A C 1
ATOM 2228 O O . ARG A 1 286 ? 20.040 -9.169 -12.481 1.00 95.06 286 ARG A O 1
ATOM 2235 N N . ILE A 1 287 ? 18.141 -9.405 -11.282 1.00 94.69 287 ILE A N 1
ATOM 2236 C CA . ILE A 1 287 ? 18.363 -8.329 -10.321 1.00 94.69 287 ILE A CA 1
ATOM 2237 C C . ILE A 1 287 ? 18.061 -8.843 -8.915 1.00 94.69 287 ILE A C 1
ATOM 2239 O O . ILE A 1 287 ? 17.185 -9.688 -8.732 1.00 94.69 287 ILE A O 1
ATOM 2243 N N . GLU A 1 288 ? 18.781 -8.312 -7.934 1.00 93.25 288 GLU A N 1
ATOM 2244 C CA . GLU A 1 288 ? 18.515 -8.575 -6.523 1.00 93.25 288 GLU A CA 1
ATOM 2245 C C . GLU A 1 288 ? 17.623 -7.474 -5.950 1.00 93.25 288 GLU A C 1
ATOM 2247 O O . GLU A 1 288 ? 17.752 -6.292 -6.291 1.00 93.25 288 GLU A O 1
ATOM 2252 N N . GLY A 1 289 ? 16.733 -7.866 -5.051 1.00 92.56 289 GLY A N 1
ATOM 2253 C CA . GLY A 1 289 ? 15.873 -6.963 -4.311 1.00 92.56 289 GLY A CA 1
ATOM 2254 C C . GLY A 1 289 ? 15.462 -7.563 -2.978 1.00 92.56 289 GLY A C 1
ATOM 2255 O O . GLY A 1 289 ? 15.974 -8.599 -2.551 1.00 92.56 289 GLY A O 1
ATOM 2256 N N . PHE A 1 290 ? 14.510 -6.913 -2.322 1.00 90.00 290 PHE A N 1
ATOM 2257 C CA . PHE A 1 290 ? 13.919 -7.430 -1.098 1.00 90.00 290 PHE A CA 1
ATOM 2258 C C . PHE A 1 290 ? 12.409 -7.248 -1.101 1.00 90.00 290 PHE A C 1
ATOM 2260 O O . PHE A 1 290 ? 11.918 -6.154 -1.369 1.00 90.00 290 PHE A O 1
ATOM 2267 N N . ILE A 1 291 ? 11.676 -8.292 -0.735 1.00 90.50 291 ILE A N 1
ATOM 2268 C CA . ILE A 1 291 ? 10.264 -8.182 -0.377 1.00 90.50 291 ILE A CA 1
ATOM 2269 C C . ILE A 1 291 ? 10.179 -7.519 0.996 1.00 90.50 291 ILE A C 1
ATOM 2271 O O . ILE A 1 291 ? 10.848 -7.952 1.934 1.00 90.50 291 ILE A O 1
ATOM 2275 N N . LYS A 1 292 ? 9.408 -6.437 1.095 1.00 86.12 292 LYS A N 1
ATOM 2276 C CA . LYS A 1 292 ? 9.125 -5.689 2.321 1.00 86.12 292 LYS A CA 1
ATOM 2277 C C . LYS A 1 292 ? 7.699 -6.005 2.749 1.00 86.12 292 LYS A C 1
ATOM 2279 O O . LYS A 1 292 ? 6.751 -5.439 2.203 1.00 86.12 292 LYS A O 1
ATOM 2284 N N . THR A 1 293 ? 7.585 -6.901 3.718 1.00 79.81 293 THR A N 1
ATOM 2285 C CA . THR A 1 293 ? 6.313 -7.507 4.102 1.00 79.81 293 THR A CA 1
ATOM 2286 C C . THR A 1 293 ? 5.389 -6.505 4.789 1.00 79.81 293 THR A C 1
ATOM 2288 O O . THR A 1 293 ? 5.823 -5.824 5.723 1.00 79.81 293 THR A O 1
ATOM 2291 N N . GLY A 1 294 ? 4.119 -6.434 4.377 1.00 73.06 294 GLY A N 1
ATOM 2292 C CA . GLY A 1 294 ? 3.091 -5.679 5.108 1.00 73.06 294 GLY A CA 1
ATOM 2293 C C . GLY A 1 294 ? 3.235 -4.155 5.080 1.00 73.06 294 GLY A C 1
ATOM 2294 O O . GLY A 1 294 ? 2.819 -3.495 6.028 1.00 73.06 294 GLY A O 1
ATOM 2295 N N . LYS A 1 295 ? 3.871 -3.592 4.045 1.00 72.31 295 LYS A N 1
ATOM 2296 C CA . LYS A 1 295 ? 4.135 -2.142 3.941 1.00 72.31 295 LYS A CA 1
ATOM 2297 C C . LYS A 1 295 ? 3.216 -1.385 2.980 1.00 72.31 295 LYS A C 1
ATOM 2299 O O . LYS A 1 295 ? 3.212 -0.156 3.009 1.00 72.31 295 LYS A O 1
ATOM 2304 N N . GLY A 1 296 ? 2.526 -2.096 2.099 1.00 83.12 296 GLY A N 1
ATOM 2305 C CA . GLY A 1 296 ? 1.597 -1.565 1.107 1.00 83.12 296 GLY A CA 1
ATOM 2306 C C . GLY A 1 296 ? 0.138 -1.793 1.492 1.00 83.12 296 GLY A C 1
ATOM 2307 O O . GLY A 1 296 ? -0.184 -2.113 2.635 1.00 83.12 296 GLY A O 1
ATOM 2308 N N . MET A 1 297 ? -0.761 -1.635 0.525 1.00 88.25 297 MET A N 1
ATOM 2309 C CA . MET A 1 297 ? -2.200 -1.728 0.771 1.00 88.25 297 MET A CA 1
ATOM 2310 C C . MET A 1 297 ? -2.676 -3.163 1.078 1.00 88.25 297 MET A C 1
ATOM 2312 O O . MET A 1 297 ? -2.483 -4.057 0.249 1.00 88.25 297 MET A O 1
ATOM 2316 N N . PRO A 1 298 ? -3.347 -3.391 2.227 1.00 84.88 298 PRO A N 1
ATOM 2317 C CA . PRO A 1 298 ? -3.933 -4.675 2.598 1.00 84.88 298 PRO A CA 1
ATOM 2318 C C . PRO A 1 298 ? -5.091 -5.081 1.690 1.00 84.88 298 PRO A C 1
ATOM 2320 O O . PRO A 1 298 ? -5.876 -4.246 1.231 1.00 84.88 298 PRO A O 1
ATOM 2323 N N . LEU A 1 299 ? -5.238 -6.395 1.504 1.00 88.88 299 LEU A N 1
ATOM 2324 C CA . LEU A 1 299 ? -6.425 -6.986 0.896 1.00 88.88 299 LEU A CA 1
ATOM 2325 C C . LEU A 1 299 ? -7.624 -6.800 1.847 1.00 88.88 299 LEU A C 1
ATOM 2327 O O . LEU A 1 299 ? -7.571 -7.276 2.981 1.00 88.88 299 LEU A O 1
ATOM 2331 N N . PRO A 1 300 ? -8.718 -6.152 1.416 1.00 88.81 300 PRO A N 1
ATOM 2332 C CA . PRO A 1 300 ? -9.910 -6.034 2.244 1.00 88.81 300 PRO A CA 1
ATOM 2333 C C . PRO A 1 300 ? -10.643 -7.372 2.354 1.00 88.81 300 PRO A C 1
ATOM 2335 O O . PRO A 1 300 ? -10.562 -8.210 1.454 1.00 88.81 300 PRO A O 1
ATOM 2338 N N . ASN A 1 301 ? -11.434 -7.534 3.419 1.00 84.31 301 ASN A N 1
ATOM 2339 C CA . ASN A 1 301 ? -12.274 -8.715 3.632 1.00 84.31 301 ASN A CA 1
ATOM 2340 C C . ASN A 1 301 ? -13.151 -9.040 2.405 1.00 84.31 301 ASN A C 1
ATOM 2342 O O . ASN A 1 301 ? -13.548 -8.158 1.643 1.00 84.31 301 ASN A O 1
ATOM 2346 N N . ASN A 1 302 ? -13.520 -10.315 2.251 1.00 87.31 302 ASN A N 1
ATOM 2347 C CA . ASN A 1 302 ? -14.279 -10.826 1.101 1.00 87.31 302 ASN A CA 1
ATOM 2348 C C . ASN A 1 302 ? -15.518 -9.971 0.739 1.00 87.31 302 ASN A C 1
ATOM 2350 O O . ASN A 1 302 ? -15.688 -9.557 -0.408 1.00 87.31 302 ASN A O 1
ATOM 2354 N N . GLN A 1 303 ? -16.366 -9.664 1.722 1.00 93.81 303 GLN A N 1
ATOM 2355 C CA . GLN A 1 303 ? -17.620 -8.923 1.514 1.00 93.81 303 GLN A CA 1
ATOM 2356 C C . GLN A 1 303 ? -17.444 -7.399 1.485 1.00 93.81 303 GLN A C 1
ATOM 2358 O O . GLN A 1 303 ? -18.402 -6.677 1.228 1.00 93.81 303 GLN A O 1
ATOM 2363 N N . GLN A 1 304 ? -16.237 -6.910 1.762 1.00 95.44 304 GLN A N 1
ATOM 2364 C CA . GLN A 1 304 ? -15.965 -5.491 1.907 1.00 95.44 304 GLN A CA 1
ATOM 2365 C C . GLN A 1 304 ? -15.949 -4.816 0.534 1.00 95.44 304 GLN A C 1
ATOM 2367 O O . GLN A 1 304 ? -15.189 -5.215 -0.359 1.00 95.44 304 GLN A O 1
ATOM 2372 N N . ASP A 1 305 ? -16.785 -3.792 0.374 1.00 98.69 305 ASP A N 1
ATOM 2373 C CA . ASP A 1 305 ? -16.760 -2.927 -0.802 1.00 98.69 305 ASP A CA 1
ATOM 2374 C C . ASP A 1 305 ? -15.525 -2.026 -0.784 1.00 98.69 305 ASP A C 1
ATOM 2376 O O . ASP A 1 305 ? -15.030 -1.668 0.290 1.00 98.69 305 ASP A O 1
ATOM 2380 N N . THR A 1 306 ? -15.042 -1.644 -1.968 1.00 98.69 306 THR A N 1
ATOM 2381 C CA . THR A 1 306 ? -13.845 -0.813 -2.117 1.00 98.69 306 THR A CA 1
ATOM 2382 C C . THR A 1 306 ? -14.028 0.343 -3.098 1.00 98.69 306 THR A C 1
ATOM 2384 O O . THR A 1 306 ? -14.566 0.167 -4.192 1.00 98.69 306 THR A O 1
ATOM 2387 N N . ILE A 1 307 ? -13.533 1.522 -2.724 1.00 98.88 307 ILE A N 1
ATOM 2388 C CA . ILE A 1 307 ? -13.282 2.639 -3.635 1.00 98.88 307 ILE A CA 1
ATOM 2389 C C . ILE A 1 307 ? -11.775 2.684 -3.883 1.00 98.88 307 ILE A C 1
ATOM 2391 O O . ILE A 1 307 ? -10.992 2.987 -2.985 1.00 98.88 307 ILE A O 1
ATOM 2395 N N . LEU A 1 308 ? -11.365 2.356 -5.101 1.00 98.81 308 LEU A N 1
ATOM 2396 C CA . LEU A 1 308 ? -9.973 2.346 -5.534 1.00 98.81 308 LEU A CA 1
ATOM 2397 C C . LEU A 1 308 ? -9.701 3.641 -6.297 1.00 98.81 308 LEU A C 1
ATOM 2399 O O . LEU A 1 308 ? -10.394 3.935 -7.265 1.00 98.81 308 LEU A O 1
ATOM 2403 N N . ILE A 1 309 ? -8.710 4.426 -5.887 1.00 98.81 309 ILE A N 1
ATOM 2404 C CA . ILE A 1 309 ? -8.390 5.722 -6.496 1.00 98.81 309 ILE A CA 1
ATOM 2405 C C . ILE A 1 309 ? -6.912 5.730 -6.861 1.00 98.81 309 ILE A C 1
ATOM 2407 O O . ILE A 1 309 ? -6.050 5.711 -5.984 1.00 98.81 309 ILE A O 1
ATOM 2411 N N . ALA A 1 310 ? -6.600 5.772 -8.154 1.00 97.88 310 ALA A N 1
ATOM 2412 C CA . ALA A 1 310 ? -5.220 5.734 -8.624 1.00 97.88 310 ALA A CA 1
ATOM 2413 C C . ALA A 1 310 ? -4.909 6.815 -9.655 1.00 97.88 310 ALA A C 1
ATOM 2415 O O . ALA A 1 310 ? -5.715 7.124 -10.533 1.00 97.88 310 ALA A O 1
ATOM 2416 N N . THR A 1 311 ? -3.682 7.337 -9.603 1.00 95.06 311 THR A N 1
ATOM 2417 C CA . THR A 1 311 ? -3.128 8.172 -10.677 1.00 95.06 311 THR A CA 1
ATOM 2418 C C . THR A 1 311 ? -1.787 7.643 -11.173 1.00 95.06 311 THR A C 1
ATOM 2420 O O . THR A 1 311 ? -0.929 7.236 -10.386 1.00 95.06 311 THR A O 1
ATOM 2423 N N . GLY A 1 312 ? -1.585 7.660 -12.494 1.00 93.38 312 GLY A N 1
ATOM 2424 C CA . GLY A 1 312 ? -0.333 7.226 -13.122 1.00 93.38 312 GLY A CA 1
ATOM 2425 C C . GLY A 1 312 ? 0.135 5.840 -12.649 1.00 93.38 312 GLY A C 1
ATOM 2426 O O . GLY A 1 312 ? -0.628 4.880 -12.671 1.00 93.38 312 GLY A O 1
ATOM 2427 N N . ALA A 1 313 ? 1.396 5.730 -12.212 1.00 93.69 313 ALA A N 1
ATOM 2428 C CA . ALA A 1 313 ? 1.972 4.464 -11.737 1.00 93.69 313 ALA A CA 1
ATOM 2429 C C . ALA A 1 313 ? 1.392 3.968 -10.396 1.00 93.69 313 ALA A C 1
ATOM 2431 O O . ALA A 1 313 ? 1.555 2.793 -10.078 1.00 93.69 313 ALA A O 1
ATOM 2432 N N . GLY A 1 314 ? 0.646 4.810 -9.667 1.00 94.69 314 GLY A N 1
ATOM 2433 C CA . GLY A 1 314 ? -0.130 4.395 -8.493 1.00 94.69 314 GLY A CA 1
ATOM 2434 C C . GLY A 1 314 ? -1.228 3.374 -8.816 1.00 94.69 314 GLY A C 1
ATOM 2435 O O . GLY A 1 314 ? -1.880 2.860 -7.920 1.00 94.69 314 GLY A O 1
ATOM 2436 N N . ILE A 1 315 ? -1.435 3.046 -10.094 1.00 97.00 315 ILE A N 1
ATOM 2437 C CA . ILE A 1 315 ? -2.322 1.966 -10.516 1.00 97.00 315 ILE A CA 1
ATOM 2438 C C . ILE A 1 315 ? -1.808 0.570 -10.134 1.00 97.00 315 ILE A C 1
ATOM 2440 O O . ILE A 1 315 ? -2.617 -0.344 -10.016 1.00 97.00 315 ILE A O 1
ATOM 2444 N N . ALA A 1 316 ? -0.493 0.399 -9.921 1.00 97.44 316 ALA A N 1
ATOM 2445 C CA . ALA A 1 316 ? 0.127 -0.898 -9.627 1.00 97.44 316 ALA A CA 1
ATOM 2446 C C . ALA A 1 316 ? -0.627 -1.711 -8.560 1.00 97.44 316 ALA A C 1
ATOM 2448 O O . ALA A 1 316 ? -1.179 -2.758 -8.900 1.00 97.44 316 ALA A O 1
ATOM 2449 N N . PRO A 1 317 ? -0.728 -1.245 -7.305 1.00 97.12 317 PRO A N 1
ATOM 2450 C CA . PRO A 1 317 ? -1.347 -2.051 -6.263 1.00 97.12 317 PRO A CA 1
ATOM 2451 C C . PRO A 1 317 ? -2.860 -2.230 -6.478 1.00 97.12 317 PRO A C 1
ATOM 2453 O O . PRO A 1 317 ? -3.416 -3.228 -6.032 1.00 97.12 317 PRO A O 1
ATOM 2456 N N . MET A 1 318 ? -3.528 -1.348 -7.237 1.00 97.94 318 MET A N 1
ATOM 2457 C CA . MET A 1 318 ? -4.938 -1.541 -7.613 1.00 97.94 318 MET A CA 1
ATOM 2458 C C . MET A 1 318 ? -5.119 -2.737 -8.548 1.00 97.94 318 MET A C 1
ATOM 2460 O O . MET A 1 318 ? -6.058 -3.511 -8.377 1.00 97.94 318 MET A O 1
ATOM 2464 N N . MET A 1 319 ? -4.207 -2.920 -9.509 1.00 98.12 319 MET A N 1
ATOM 2465 C CA . MET A 1 319 ? -4.227 -4.080 -10.407 1.00 98.12 319 MET A CA 1
ATOM 2466 C C . MET A 1 319 ? -4.007 -5.383 -9.638 1.00 98.12 319 MET A C 1
ATOM 2468 O O . MET A 1 319 ? -4.714 -6.360 -9.880 1.00 98.12 319 MET A O 1
ATOM 2472 N N . SER A 1 320 ? -3.077 -5.369 -8.677 1.00 97.81 320 SER A N 1
ATOM 2473 C CA . SER A 1 32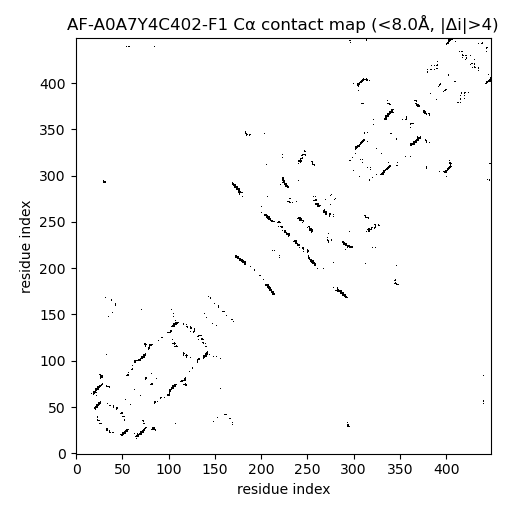0 ? -2.822 -6.500 -7.780 1.00 97.81 320 SER A CA 1
ATOM 2474 C C . SER A 1 320 ? -4.062 -6.847 -6.944 1.00 97.81 320 SER A C 1
ATOM 2476 O O . SER A 1 320 ? -4.503 -7.995 -6.956 1.00 97.81 320 SER A O 1
ATOM 2478 N N . LEU A 1 321 ? -4.691 -5.849 -6.307 1.00 97.94 321 LEU A N 1
ATOM 2479 C CA . LEU A 1 321 ? -5.903 -6.031 -5.500 1.00 97.94 321 LEU A CA 1
ATOM 2480 C C . LEU A 1 321 ? -7.092 -6.552 -6.316 1.00 97.94 321 LEU A C 1
ATOM 2482 O O . LEU A 1 321 ? -7.775 -7.471 -5.871 1.00 97.94 321 LEU A O 1
ATOM 2486 N N . LEU A 1 322 ? -7.362 -5.982 -7.495 1.00 98.56 322 LEU A N 1
ATOM 2487 C CA . LEU A 1 322 ? -8.482 -6.409 -8.343 1.00 98.56 322 LEU A CA 1
ATOM 2488 C C . LEU A 1 322 ? -8.310 -7.853 -8.827 1.00 98.56 322 LEU A C 1
ATOM 2490 O O . LEU A 1 322 ? -9.264 -8.631 -8.780 1.00 98.56 322 LEU A O 1
ATOM 2494 N N . GLU A 1 323 ? -7.099 -8.224 -9.249 1.00 98.44 323 GLU A N 1
ATOM 2495 C CA . GLU A 1 323 ? -6.800 -9.597 -9.651 1.00 98.44 323 GLU A CA 1
ATOM 2496 C C . GLU A 1 323 ? -6.899 -10.557 -8.459 1.00 98.44 323 GLU A C 1
ATOM 2498 O O . GLU A 1 323 ? -7.518 -11.607 -8.586 1.00 98.44 323 GLU A O 1
ATOM 2503 N N . GLU A 1 324 ? -6.378 -10.197 -7.283 1.00 97.88 324 GLU A N 1
ATOM 2504 C CA . GLU A 1 324 ? -6.476 -11.057 -6.098 1.00 97.88 324 GLU A CA 1
ATOM 2505 C C . GLU A 1 324 ? -7.933 -11.290 -5.700 1.00 97.88 324 GLU A C 1
ATOM 2507 O O . GLU A 1 324 ? -8.352 -12.425 -5.484 1.00 97.88 324 GLU A O 1
ATOM 2512 N N . ARG A 1 325 ? -8.737 -10.221 -5.674 1.00 98.06 325 ARG A N 1
ATOM 2513 C CA . ARG A 1 325 ? -10.175 -10.298 -5.390 1.00 98.06 325 ARG A CA 1
ATOM 2514 C C . ARG A 1 325 ? -10.895 -11.192 -6.395 1.00 98.06 325 ARG A C 1
ATOM 2516 O O . ARG A 1 325 ? -11.787 -11.938 -6.001 1.00 98.06 325 ARG A O 1
ATOM 2523 N N . LYS A 1 326 ? -10.496 -11.163 -7.669 1.00 98.00 326 LYS A N 1
ATOM 2524 C CA . LYS A 1 326 ? -11.000 -12.084 -8.695 1.00 98.00 326 LYS A CA 1
ATOM 2525 C C . LYS A 1 326 ? -10.606 -13.534 -8.395 1.00 98.00 326 LYS A C 1
ATOM 2527 O O . LYS A 1 326 ? -11.484 -14.395 -8.393 1.00 98.00 326 LYS A O 1
ATOM 2532 N N . GLN A 1 327 ? -9.328 -13.808 -8.124 1.00 97.19 327 GLN A N 1
ATOM 2533 C CA . GLN A 1 327 ? -8.834 -15.165 -7.846 1.00 97.19 327 GLN A CA 1
ATOM 2534 C C . GLN A 1 327 ? -9.473 -15.765 -6.585 1.00 97.19 327 GLN A C 1
ATOM 2536 O O . GLN A 1 327 ? -9.860 -16.931 -6.582 1.00 97.19 327 GLN A O 1
ATOM 2541 N N . GLN A 1 328 ? -9.662 -14.949 -5.545 1.00 94.88 328 GLN A N 1
ATOM 2542 C CA . GLN A 1 328 ? -10.299 -15.345 -4.286 1.00 94.88 328 GLN A CA 1
ATOM 2543 C C . GLN A 1 328 ? -11.837 -15.253 -4.309 1.00 94.88 328 GLN A C 1
ATOM 2545 O O . GLN A 1 328 ? -12.481 -15.511 -3.294 1.00 94.88 328 GLN A O 1
ATOM 2550 N N . GLN A 1 329 ? -12.441 -14.895 -5.450 1.00 96.81 329 GLN A N 1
ATOM 2551 C CA . GLN A 1 329 ? -13.896 -14.788 -5.631 1.00 96.81 329 GLN A CA 1
ATOM 2552 C C . GLN A 1 329 ? -14.576 -13.864 -4.606 1.00 96.81 329 GLN A C 1
ATOM 2554 O O . GLN A 1 329 ? -15.617 -14.196 -4.031 1.00 96.81 329 GLN A O 1
ATOM 2559 N N . HIS A 1 330 ? -13.979 -12.695 -4.367 1.00 97.31 330 HIS A N 1
ATOM 2560 C CA . HIS A 1 330 ? -14.528 -11.719 -3.436 1.00 97.31 330 HIS A CA 1
ATOM 2561 C C . HIS A 1 330 ? -15.903 -11.204 -3.884 1.00 97.31 330 HIS A C 1
ATOM 2563 O O . HIS A 1 330 ? -16.130 -10.928 -5.061 1.00 97.31 330 HIS A O 1
ATOM 2569 N N . LEU A 1 331 ? -16.812 -11.041 -2.921 1.00 96.75 331 LEU A N 1
ATOM 2570 C CA . LEU A 1 331 ? -18.199 -10.624 -3.146 1.00 96.75 331 LEU A CA 1
ATOM 2571 C C . LEU A 1 331 ? -18.393 -9.105 -3.087 1.00 96.75 331 LEU A C 1
ATOM 2573 O O . LEU A 1 331 ? -19.367 -8.590 -3.637 1.00 96.75 331 LEU A O 1
ATOM 2577 N N . GLY A 1 332 ? -17.506 -8.390 -2.392 1.00 97.69 332 GLY A N 1
ATOM 2578 C CA . GLY A 1 332 ? -17.580 -6.937 -2.276 1.00 97.69 332 GLY A CA 1
ATOM 2579 C C . GLY A 1 332 ? -17.361 -6.237 -3.620 1.00 97.69 332 GLY A C 1
ATOM 2580 O O . GLY A 1 332 ? -16.518 -6.630 -4.432 1.00 97.69 332 GLY A O 1
ATOM 2581 N N . LYS A 1 333 ? -18.093 -5.152 -3.843 1.00 98.62 333 LYS A N 1
ATOM 2582 C CA . LYS A 1 333 ? -18.050 -4.353 -5.066 1.00 98.62 333 LYS A CA 1
ATOM 2583 C C . LYS A 1 333 ? -16.823 -3.456 -5.101 1.00 98.62 333 LYS A C 1
ATOM 2585 O O . LYS A 1 333 ? -16.381 -2.955 -4.074 1.00 98.62 333 LYS A O 1
ATOM 2590 N N . ASN A 1 334 ? -16.314 -3.204 -6.304 1.00 98.75 334 ASN A N 1
ATOM 2591 C CA . ASN A 1 334 ? -15.191 -2.295 -6.522 1.00 98.75 334 ASN A CA 1
ATOM 2592 C C . ASN A 1 334 ? -15.646 -1.116 -7.387 1.00 98.75 334 ASN A C 1
ATOM 2594 O O . ASN A 1 334 ? -16.081 -1.318 -8.524 1.00 98.75 334 ASN A O 1
ATOM 2598 N N . TRP A 1 335 ? -15.539 0.097 -6.855 1.00 98.81 335 TRP A N 1
ATOM 2599 C CA . TRP A 1 335 ? -15.621 1.337 -7.617 1.00 98.81 335 TRP A CA 1
ATOM 2600 C C . TRP A 1 335 ? -14.203 1.826 -7.873 1.00 98.81 335 TRP A C 1
ATOM 2602 O O . TRP A 1 335 ? -13.479 2.160 -6.941 1.00 98.81 335 TRP A O 1
ATOM 2612 N N . PHE A 1 336 ? -13.788 1.828 -9.134 1.00 98.88 336 PHE A N 1
ATOM 2613 C CA . PHE A 1 336 ? -12.444 2.212 -9.525 1.00 98.88 336 PHE A CA 1
ATOM 2614 C C . PHE A 1 336 ? -12.432 3.582 -10.205 1.00 98.88 336 PHE A C 1
ATOM 2616 O O . PHE A 1 336 ? -13.137 3.802 -11.186 1.00 98.88 336 PHE A O 1
ATOM 2623 N N . ILE A 1 337 ? -11.606 4.491 -9.696 1.00 98.81 337 ILE A N 1
ATOM 2624 C CA . ILE A 1 337 ? -11.383 5.831 -10.228 1.00 98.81 337 ILE A CA 1
ATOM 2625 C C . ILE A 1 337 ? -9.920 5.942 -10.665 1.00 98.81 337 ILE A C 1
ATOM 2627 O O . ILE A 1 337 ? -9.006 5.872 -9.840 1.00 98.81 337 ILE A O 1
ATOM 2631 N N . PHE A 1 338 ? -9.684 6.133 -11.963 1.00 98.31 338 PHE A N 1
ATOM 2632 C CA . PHE A 1 338 ? -8.336 6.247 -12.524 1.00 98.31 338 PHE A CA 1
ATOM 2633 C C . PHE A 1 338 ? -8.092 7.605 -13.187 1.00 98.31 338 PHE A C 1
ATOM 2635 O O . PHE A 1 338 ? -8.897 8.072 -13.991 1.00 98.31 338 PHE A O 1
ATOM 2642 N N . GLY A 1 339 ? -6.948 8.228 -12.897 1.00 95.94 339 GLY A N 1
ATOM 2643 C CA . GLY A 1 339 ? -6.558 9.510 -13.480 1.00 95.94 339 GLY A CA 1
ATOM 2644 C C . GLY A 1 339 ? -5.207 9.496 -14.192 1.00 95.94 339 GLY A C 1
ATOM 2645 O O . GLY A 1 339 ? -4.201 9.046 -13.636 1.00 95.94 339 GLY A O 1
ATOM 2646 N N . ASN A 1 340 ? -5.145 10.072 -15.395 1.00 93.19 340 ASN A N 1
ATOM 2647 C CA . ASN A 1 340 ? -3.874 10.358 -16.067 1.00 93.19 340 ASN A CA 1
ATOM 2648 C C . ASN A 1 340 ? -3.971 11.571 -17.017 1.00 93.19 340 ASN A C 1
ATOM 2650 O O . ASN A 1 340 ? -4.853 12.420 -16.879 1.00 93.19 340 ASN A O 1
ATOM 2654 N N . ARG A 1 341 ? -3.015 11.737 -17.938 1.00 90.75 341 ARG A N 1
ATOM 2655 C CA . ARG A 1 341 ? -2.987 12.888 -18.855 1.00 90.75 341 ARG A CA 1
ATOM 2656 C C . ARG A 1 341 ? -3.959 12.723 -20.014 1.00 90.75 341 ARG A C 1
ATOM 2658 O O . ARG A 1 341 ? -4.828 13.569 -20.168 1.00 90.75 341 ARG A O 1
ATOM 2665 N N . TYR A 1 342 ? -3.818 11.646 -20.777 1.00 89.62 342 TYR A N 1
ATOM 2666 C CA . TYR A 1 342 ? -4.576 11.419 -22.003 1.00 89.62 342 TYR A CA 1
ATOM 2667 C C . TYR A 1 342 ? -5.235 10.049 -21.989 1.00 89.62 342 TYR A C 1
ATOM 2669 O O . TYR A 1 342 ? -4.592 9.063 -21.617 1.00 89.62 342 TYR A O 1
ATOM 2677 N N . SER A 1 343 ? -6.477 9.949 -22.457 1.00 90.19 343 SER A N 1
ATOM 2678 C CA . SER A 1 343 ? -7.115 8.638 -22.583 1.00 90.19 343 SER A CA 1
ATOM 2679 C C . SER A 1 343 ? -6.360 7.773 -23.583 1.00 90.19 343 SER A C 1
ATOM 2681 O O . SER A 1 343 ? -6.004 6.639 -23.276 1.00 90.19 343 SER A O 1
ATOM 2683 N N . ASN A 1 344 ? -6.091 8.295 -24.776 1.00 85.31 344 ASN A N 1
ATOM 2684 C CA . ASN A 1 344 ? -5.587 7.532 -25.919 1.00 85.31 344 ASN A CA 1
ATOM 2685 C C . ASN A 1 344 ? -4.151 6.992 -25.771 1.00 85.31 344 ASN A C 1
ATOM 2687 O O . ASN A 1 344 ? -3.810 6.021 -26.452 1.00 85.31 344 ASN A O 1
ATOM 2691 N N . SER A 1 345 ? -3.331 7.603 -24.915 1.00 82.06 345 SER A N 1
ATOM 2692 C CA . SER A 1 345 ? -1.917 7.266 -24.769 1.00 82.06 345 SER A CA 1
ATOM 2693 C C . SER A 1 345 ? -1.501 6.919 -23.352 1.00 82.06 345 SER A C 1
ATOM 2695 O O . SER A 1 345 ? -0.521 6.205 -23.226 1.00 82.06 345 SER A O 1
ATOM 2697 N N . ASP A 1 346 ? -2.242 7.333 -22.324 1.00 85.88 346 ASP A N 1
ATOM 2698 C CA . ASP A 1 346 ? -1.827 7.222 -20.924 1.00 85.88 346 ASP A CA 1
ATOM 2699 C C . ASP A 1 346 ? -2.871 6.473 -20.056 1.00 85.88 346 ASP A C 1
ATOM 2701 O O . ASP A 1 346 ? -2.820 6.509 -18.823 1.00 85.88 346 ASP A O 1
ATOM 2705 N N . PHE A 1 347 ? -3.825 5.761 -20.672 1.00 92.56 347 PHE A N 1
ATOM 2706 C CA . PHE A 1 347 ? -4.745 4.872 -19.954 1.00 92.56 347 PHE A CA 1
ATOM 2707 C C . PHE A 1 347 ? -4.092 3.507 -19.695 1.00 92.56 347 PHE A C 1
ATOM 2709 O O . PHE A 1 347 ? -4.320 2.540 -20.419 1.00 92.56 347 PHE A O 1
ATOM 2716 N N . TYR A 1 348 ? -3.255 3.453 -18.659 1.00 94.19 348 TYR A N 1
ATOM 2717 C CA . TYR A 1 348 ? -2.514 2.250 -18.277 1.00 94.19 348 TYR A CA 1
ATOM 2718 C C . TYR A 1 348 ? -3.462 1.087 -17.956 1.00 94.19 348 TYR A C 1
ATOM 2720 O O . TYR A 1 348 ? -4.482 1.295 -17.303 1.00 94.19 348 TYR A O 1
ATOM 2728 N N . TYR A 1 349 ? -3.097 -0.125 -18.390 1.00 95.62 349 TYR A N 1
ATOM 2729 C CA . TYR A 1 349 ? -3.869 -1.359 -18.173 1.00 95.62 349 TYR A CA 1
ATOM 2730 C C . TYR A 1 349 ? -5.315 -1.299 -18.692 1.00 95.62 349 TYR A C 1
ATOM 2732 O O . TYR A 1 349 ? -6.198 -1.963 -18.153 1.00 95.62 349 TYR A O 1
ATOM 2740 N N . ARG A 1 350 ? -5.586 -0.493 -19.729 1.00 94.88 350 ARG A N 1
ATOM 2741 C CA . ARG A 1 350 ? -6.940 -0.301 -20.264 1.00 94.88 350 ARG A CA 1
ATOM 2742 C C . ARG A 1 350 ? -7.639 -1.624 -20.564 1.00 94.88 350 ARG A C 1
ATOM 2744 O O . ARG A 1 350 ? -8.791 -1.777 -20.167 1.00 94.88 350 ARG A O 1
ATOM 2751 N N . GLU A 1 351 ? -6.980 -2.542 -21.269 1.00 94.81 351 GLU A N 1
ATOM 2752 C CA . GLU A 1 351 ? -7.584 -3.822 -21.644 1.00 94.81 351 GLU A CA 1
ATOM 2753 C C . GLU A 1 351 ? -7.945 -4.655 -20.407 1.00 94.81 351 GLU A C 1
ATOM 2755 O O . GLU A 1 351 ? -9.077 -5.127 -20.306 1.00 94.81 351 GLU A O 1
ATOM 2760 N N . ASP A 1 352 ? -7.035 -4.764 -19.434 1.00 96.38 352 ASP A N 1
ATOM 2761 C CA . ASP A 1 352 ? -7.271 -5.507 -18.189 1.00 96.38 352 ASP A CA 1
ATOM 2762 C C . ASP A 1 352 ? -8.424 -4.893 -17.379 1.00 96.38 352 ASP A C 1
ATOM 2764 O O . ASP A 1 352 ? -9.303 -5.600 -16.889 1.00 96.38 352 ASP A O 1
ATOM 2768 N N . ILE A 1 353 ? -8.477 -3.562 -17.278 1.00 98.12 353 ILE A N 1
ATOM 2769 C CA . ILE A 1 353 ? -9.545 -2.849 -16.563 1.00 98.12 353 ILE A CA 1
ATOM 2770 C C . ILE A 1 353 ? -10.892 -3.057 -17.255 1.00 98.12 353 ILE A C 1
ATOM 2772 O O . ILE A 1 353 ? -11.893 -3.323 -16.591 1.00 98.12 353 ILE A O 1
ATOM 2776 N N . GLN A 1 354 ? -10.938 -2.965 -18.586 1.00 97.38 354 GLN A N 1
ATOM 2777 C CA . GLN A 1 354 ? -12.152 -3.239 -19.359 1.00 97.38 354 GLN A CA 1
ATOM 2778 C C . GLN A 1 354 ? -12.607 -4.690 -19.191 1.00 97.38 354 GLN A C 1
ATOM 2780 O O . GLN A 1 354 ? -13.807 -4.944 -19.058 1.00 97.38 354 GLN A O 1
ATOM 2785 N N . GLN A 1 355 ? -11.663 -5.630 -19.134 1.00 98.06 355 GLN A N 1
ATOM 2786 C CA . GLN A 1 355 ? -11.959 -7.021 -18.830 1.00 98.06 355 GLN A CA 1
ATOM 2787 C C . GLN A 1 355 ? -12.564 -7.159 -17.428 1.00 98.06 355 GLN A C 1
ATOM 2789 O O . GLN A 1 355 ? -13.635 -7.752 -17.300 1.00 98.06 355 GLN A O 1
ATOM 2794 N N . TYR A 1 356 ? -11.973 -6.546 -16.400 1.00 98.62 356 TYR A N 1
ATOM 2795 C CA . TYR A 1 356 ? -12.527 -6.564 -15.043 1.00 98.62 356 TYR A CA 1
ATOM 2796 C C . TYR A 1 356 ? -13.918 -5.941 -14.947 1.00 98.62 356 TYR A C 1
ATOM 2798 O O . TYR A 1 356 ? -14.741 -6.431 -14.174 1.00 98.62 356 TYR A O 1
ATOM 2806 N N . VAL A 1 357 ? -14.210 -4.897 -15.726 1.00 98.69 357 VAL A N 1
ATOM 2807 C CA . VAL A 1 357 ? -15.570 -4.347 -15.830 1.00 98.69 357 VAL A CA 1
ATOM 2808 C C . VAL A 1 357 ? -16.518 -5.375 -16.450 1.00 98.69 357 VAL A C 1
ATOM 2810 O O . VAL A 1 357 ? -17.591 -5.631 -15.909 1.00 98.69 357 VAL A O 1
ATOM 2813 N N . SER A 1 358 ? -16.120 -6.009 -17.557 1.00 98.38 358 SER A N 1
ATOM 2814 C CA . SER A 1 358 ? -16.960 -6.995 -18.253 1.00 98.38 358 SER A CA 1
ATOM 2815 C C . SER A 1 358 ? -17.239 -8.258 -17.429 1.00 98.38 358 SER A C 1
ATOM 2817 O O . SER A 1 358 ? -18.313 -8.844 -17.538 1.00 98.38 358 SER A O 1
ATOM 2819 N N . GLU A 1 359 ? -16.292 -8.651 -16.577 1.00 97.81 359 GLU A N 1
ATOM 2820 C CA . GLU A 1 359 ? -16.395 -9.803 -15.679 1.00 97.81 359 GLU A CA 1
ATOM 2821 C C . GLU A 1 359 ? -17.114 -9.466 -14.361 1.00 97.81 359 GLU A C 1
ATOM 2823 O O . GLU A 1 359 ? -17.321 -10.350 -13.533 1.00 97.81 359 GLU A O 1
ATOM 2828 N N . GLY A 1 360 ? -17.498 -8.202 -14.145 1.00 97.88 360 GLY A N 1
ATOM 2829 C CA . GLY A 1 360 ? -18.159 -7.758 -12.916 1.00 97.88 360 GLY A CA 1
ATOM 2830 C C . GLY A 1 360 ? -17.231 -7.671 -11.702 1.00 97.88 360 GLY A C 1
ATOM 2831 O O . GLY A 1 360 ? -17.708 -7.592 -10.577 1.00 97.88 360 GLY A O 1
ATOM 2832 N N . ILE A 1 361 ? -15.912 -7.660 -11.901 1.00 98.56 361 ILE A N 1
ATOM 2833 C CA . ILE A 1 361 ? -14.943 -7.408 -10.830 1.00 98.56 361 ILE A CA 1
ATOM 2834 C C . ILE A 1 361 ? -14.952 -5.912 -10.492 1.00 98.56 361 ILE A C 1
ATOM 2836 O O . ILE A 1 361 ? -15.163 -5.529 -9.339 1.00 98.56 361 ILE A O 1
ATOM 2840 N N . VAL A 1 362 ? -14.817 -5.044 -11.497 1.00 98.81 362 VAL A N 1
ATOM 2841 C CA . VAL A 1 362 ? -15.018 -3.593 -11.349 1.00 98.81 362 VAL A CA 1
ATOM 2842 C C . VAL A 1 362 ? -16.480 -3.275 -11.648 1.00 98.81 362 VAL A C 1
ATOM 2844 O O . VAL A 1 362 ? -16.950 -3.443 -12.767 1.00 98.81 362 VAL A O 1
ATOM 2847 N N . HIS A 1 363 ? -17.207 -2.817 -10.632 1.00 98.62 363 HIS A N 1
ATOM 2848 C CA . HIS A 1 363 ? -18.646 -2.556 -10.714 1.00 98.62 363 HIS A CA 1
ATOM 2849 C C . HIS A 1 363 ? -18.962 -1.144 -11.209 1.00 98.62 363 HIS A C 1
ATOM 2851 O O . HIS A 1 363 ? -20.024 -0.910 -11.781 1.00 98.62 363 HIS A O 1
ATOM 2857 N N . GLN A 1 364 ? -18.042 -0.209 -10.984 1.00 98.56 364 GLN A N 1
ATOM 2858 C CA . GLN A 1 364 ? -18.097 1.142 -11.520 1.00 98.56 364 GLN A CA 1
ATOM 2859 C C . GLN A 1 364 ? -16.686 1.595 -11.863 1.00 98.56 364 GLN A C 1
ATOM 2861 O O . GLN A 1 364 ? -15.768 1.396 -11.069 1.00 98.56 364 GLN A O 1
ATOM 2866 N N . LEU A 1 365 ? -16.529 2.202 -13.036 1.00 98.69 365 LEU A N 1
ATOM 2867 C CA . LEU A 1 365 ? -15.274 2.774 -13.501 1.00 98.69 365 LEU A CA 1
ATOM 2868 C C . LEU A 1 365 ? -15.491 4.247 -13.839 1.00 98.69 365 LEU A C 1
ATOM 2870 O O . LEU A 1 365 ? -16.274 4.560 -14.733 1.00 98.69 365 LEU A O 1
ATOM 2874 N N . ASP A 1 366 ? -14.745 5.122 -13.176 1.00 98.62 366 ASP A N 1
ATOM 2875 C CA . ASP A 1 366 ? -14.639 6.535 -13.523 1.00 98.62 366 ASP A CA 1
ATOM 2876 C C . ASP A 1 366 ? -13.206 6.849 -13.954 1.00 98.62 366 ASP A C 1
ATOM 2878 O O . ASP A 1 366 ? -12.232 6.405 -13.346 1.00 98.62 366 ASP A O 1
ATOM 2882 N N . THR A 1 367 ? -13.060 7.633 -15.019 1.00 97.62 367 THR A N 1
ATOM 2883 C CA . THR A 1 367 ? -11.747 8.039 -15.529 1.00 97.62 367 THR A CA 1
ATOM 2884 C C . THR A 1 367 ? -11.628 9.550 -15.617 1.00 97.62 367 THR A C 1
ATOM 2886 O O . THR A 1 367 ? -12.583 10.216 -16.017 1.00 97.62 367 THR A O 1
ATOM 2889 N N . ALA A 1 368 ? -10.448 10.082 -15.308 1.00 96.69 368 ALA A N 1
ATOM 2890 C CA . ALA A 1 368 ? -10.143 11.505 -15.388 1.00 96.69 368 ALA A CA 1
ATOM 2891 C C . ALA A 1 368 ? -8.871 11.754 -16.216 1.00 96.69 368 ALA A C 1
ATOM 2893 O O . ALA A 1 368 ? -7.766 11.377 -15.816 1.00 96.69 368 ALA A O 1
ATOM 2894 N N . PHE A 1 369 ? -9.021 12.397 -17.377 1.00 95.19 369 PHE A N 1
ATOM 2895 C CA . PHE A 1 369 ? -7.910 12.695 -18.282 1.00 95.19 369 PHE A CA 1
ATOM 2896 C C . PHE A 1 369 ? -7.679 14.201 -18.370 1.00 95.19 369 PHE A C 1
ATOM 2898 O O . PHE A 1 369 ? -8.405 14.934 -19.035 1.00 95.19 369 PHE A O 1
ATOM 2905 N N . SER A 1 370 ? -6.631 14.664 -17.691 1.00 92.38 370 SER A N 1
ATOM 2906 C CA . SER A 1 370 ? -6.360 16.096 -17.488 1.00 92.38 370 SER A CA 1
ATOM 2907 C C . SER A 1 370 ? -5.991 16.886 -18.752 1.00 92.38 370 SER A C 1
ATOM 2909 O O . SER A 1 370 ? -5.800 18.099 -18.661 1.00 92.38 370 SER A O 1
ATOM 2911 N N . ARG A 1 371 ? -5.824 16.225 -19.903 1.00 89.62 371 ARG A N 1
ATOM 2912 C CA . ARG A 1 371 ? -5.387 16.840 -21.165 1.00 89.62 371 ARG A CA 1
ATOM 2913 C C . ARG A 1 371 ? -6.205 16.426 -22.396 1.00 89.62 371 ARG A C 1
ATOM 2915 O O . ARG A 1 371 ? -5.815 16.782 -23.504 1.00 89.62 371 ARG A O 1
ATOM 2922 N N . ASP A 1 372 ? -7.314 15.707 -22.220 1.00 87.06 372 ASP A N 1
ATOM 2923 C CA . ASP A 1 372 ? -8.214 15.354 -23.334 1.00 87.06 372 ASP A CA 1
ATOM 2924 C C . ASP A 1 372 ? -9.113 16.533 -23.764 1.00 87.06 372 ASP A C 1
ATOM 2926 O O . ASP A 1 372 ? -9.602 16.561 -24.893 1.00 87.06 372 ASP A O 1
ATOM 2930 N N . SER A 1 373 ? -9.304 17.521 -22.886 1.00 88.31 373 SER A N 1
ATOM 2931 C CA . SER A 1 373 ? -10.118 18.724 -23.103 1.00 88.31 373 SER A CA 1
ATOM 2932 C C . SER A 1 373 ? -9.429 19.989 -22.580 1.00 88.31 373 SER A C 1
ATOM 2934 O O . SER A 1 373 ? -8.434 19.915 -21.858 1.00 88.31 373 SER A O 1
ATOM 2936 N N . GLU A 1 374 ? -9.962 21.166 -22.938 1.00 85.06 374 GLU A N 1
ATOM 2937 C CA . GLU A 1 374 ? -9.507 22.453 -22.382 1.00 85.06 374 GLU A CA 1
ATOM 2938 C C . GLU A 1 374 ? -9.727 22.528 -20.864 1.00 85.06 374 GLU A C 1
ATOM 2940 O O . GLU A 1 374 ? -8.863 23.001 -20.123 1.00 85.06 374 GLU A O 1
ATOM 2945 N N . GLU A 1 375 ? -10.865 22.013 -20.394 1.00 90.12 375 GLU A N 1
ATOM 2946 C CA . GLU A 1 375 ? -11.133 21.828 -18.972 1.00 90.12 375 GLU A CA 1
ATOM 2947 C C . GLU A 1 375 ? -10.383 20.595 -18.466 1.00 90.12 375 GLU A C 1
ATOM 2949 O O . GLU A 1 375 ? -10.547 19.490 -18.991 1.00 90.12 375 GLU A O 1
ATOM 2954 N N . LYS A 1 376 ? -9.537 20.783 -17.449 1.00 93.06 376 LYS A N 1
ATOM 2955 C CA . LYS A 1 376 ? -8.770 19.689 -16.853 1.00 93.06 376 LYS A CA 1
ATOM 2956 C C . LYS A 1 376 ? -9.662 18.895 -15.913 1.00 93.06 376 LYS A C 1
ATOM 2958 O O . LYS A 1 376 ? -10.255 19.477 -15.014 1.00 93.06 376 LYS A O 1
ATOM 2963 N N . GLN A 1 377 ? -9.678 17.580 -16.091 1.00 94.19 377 GLN A N 1
ATOM 2964 C CA . GLN A 1 377 ? -10.355 16.654 -15.191 1.00 94.19 377 GLN A CA 1
ATOM 2965 C C . GLN A 1 377 ? -9.342 15.826 -14.401 1.00 94.19 377 GLN A C 1
ATOM 2967 O O . GLN A 1 377 ? -8.397 15.264 -14.966 1.00 94.19 377 GLN A O 1
ATOM 2972 N N . TYR A 1 378 ? -9.574 15.720 -13.100 1.00 96.81 378 TYR A N 1
ATOM 2973 C CA . TYR A 1 378 ? -8.792 14.953 -12.142 1.00 96.81 378 TYR A CA 1
ATOM 2974 C C . TYR A 1 378 ? -9.680 13.994 -11.332 1.00 96.81 378 TYR A C 1
ATOM 2976 O O . TYR A 1 378 ? -10.907 14.021 -11.412 1.00 96.81 378 TYR A O 1
ATOM 2984 N N . VAL A 1 379 ? -9.059 13.103 -10.555 1.00 97.69 379 VAL A N 1
ATOM 2985 C CA . VAL A 1 379 ? -9.790 12.079 -9.784 1.00 97.69 379 VAL A CA 1
ATOM 2986 C C . VAL A 1 379 ? -10.664 12.694 -8.689 1.00 97.69 379 VAL A C 1
ATOM 2988 O O . VAL A 1 379 ? -11.760 12.203 -8.437 1.00 97.69 379 VAL A O 1
ATOM 2991 N N . GLN A 1 380 ? -10.226 13.807 -8.095 1.00 96.81 380 GLN A N 1
ATOM 2992 C CA . GLN A 1 380 ? -11.017 14.603 -7.158 1.00 96.81 380 GLN A CA 1
ATOM 2993 C C . GLN A 1 380 ? -12.317 15.125 -7.774 1.00 96.81 380 GLN A C 1
ATOM 2995 O O . GLN A 1 380 ? -13.347 15.122 -7.106 1.00 96.81 380 GLN A O 1
ATOM 3000 N N . ASP A 1 381 ? -12.299 15.506 -9.053 1.00 97.50 381 ASP A N 1
ATOM 3001 C CA . ASP A 1 381 ? -13.480 16.039 -9.728 1.00 97.50 381 ASP A CA 1
ATOM 3002 C C . ASP A 1 381 ? -14.536 14.942 -9.875 1.00 97.50 381 ASP A C 1
ATOM 3004 O O . ASP A 1 381 ? -15.721 15.201 -9.698 1.00 97.50 381 ASP A O 1
ATOM 3008 N N . LYS A 1 382 ? -14.104 13.691 -10.091 1.00 98.12 382 LYS A N 1
ATOM 3009 C CA . LYS A 1 382 ? -14.992 12.518 -10.113 1.00 98.12 382 LYS A CA 1
ATOM 3010 C C . LYS A 1 382 ? -15.590 12.198 -8.751 1.00 98.12 382 LYS A C 1
ATOM 3012 O O . LYS A 1 382 ? -16.762 11.842 -8.671 1.00 98.12 382 LYS A O 1
ATOM 3017 N N . LEU A 1 383 ? -14.833 12.379 -7.673 1.00 98.12 383 LEU A N 1
ATOM 3018 C CA . LEU A 1 383 ? -15.376 12.240 -6.320 1.00 98.12 383 LEU A CA 1
ATOM 3019 C C . LEU A 1 383 ? -16.401 13.334 -5.998 1.00 98.12 383 LEU A C 1
ATOM 3021 O O . LEU A 1 383 ? -17.404 13.051 -5.347 1.00 98.12 383 LEU A O 1
ATOM 3025 N N . VAL A 1 384 ? -16.172 14.567 -6.459 1.00 97.88 384 VAL A N 1
ATOM 3026 C CA . VAL A 1 384 ? -17.118 15.682 -6.293 1.00 97.88 384 VAL A CA 1
ATOM 3027 C C . VAL A 1 384 ? -18.372 15.479 -7.149 1.00 97.88 384 VAL A C 1
ATOM 3029 O O . VAL A 1 384 ? -19.479 15.693 -6.659 1.00 97.88 384 VAL A O 1
ATOM 3032 N N . GLU A 1 385 ? -18.225 15.020 -8.394 1.00 97.69 385 GLU A N 1
ATOM 3033 C CA . GLU A 1 385 ? -19.340 14.661 -9.285 1.00 97.69 385 GLU A CA 1
ATOM 3034 C C . GLU A 1 385 ? -20.256 13.615 -8.631 1.00 97.69 385 GLU A C 1
ATOM 3036 O O . GLU A 1 385 ? -21.477 13.767 -8.618 1.00 97.69 385 GLU A O 1
ATOM 3041 N N . HIS A 1 386 ? -19.656 12.603 -7.997 1.00 97.81 386 HIS A N 1
ATOM 3042 C CA . HIS A 1 386 ? -20.357 11.496 -7.343 1.00 97.81 386 HIS A CA 1
ATOM 3043 C C . HIS A 1 386 ? -20.454 11.652 -5.820 1.00 97.81 386 HIS A C 1
ATOM 3045 O O . HIS A 1 386 ? -20.539 10.664 -5.091 1.00 97.81 386 HIS A O 1
ATOM 3051 N N . GLN A 1 387 ? -20.453 12.882 -5.301 1.00 96.56 387 GLN A N 1
ATOM 3052 C CA . GLN A 1 387 ? -20.289 13.135 -3.865 1.00 96.56 387 GLN A CA 1
ATOM 3053 C C . GLN A 1 387 ? -21.362 12.473 -2.983 1.00 96.56 387 GLN A C 1
ATOM 3055 O O . GLN A 1 387 ? -21.057 11.970 -1.902 1.00 96.56 387 GLN A O 1
ATOM 3060 N N . GLN A 1 388 ? -22.616 12.431 -3.438 1.00 97.00 388 GLN A N 1
ATOM 3061 C CA . GLN A 1 388 ? -23.687 11.752 -2.701 1.00 97.00 388 GLN A CA 1
ATOM 3062 C C . GLN A 1 388 ? -23.475 10.231 -2.656 1.00 97.00 388 GLN A C 1
ATOM 3064 O O . GLN A 1 388 ? -23.714 9.602 -1.627 1.00 97.00 388 GLN A O 1
ATOM 3069 N N . GLN A 1 389 ? -22.994 9.646 -3.755 1.00 98.31 389 GLN A N 1
ATOM 3070 C CA . GLN A 1 389 ? -22.653 8.231 -3.815 1.00 98.31 389 GLN A CA 1
ATOM 3071 C C . GLN A 1 389 ? -21.425 7.915 -2.955 1.00 98.31 389 GLN A C 1
ATOM 3073 O O . GLN A 1 389 ? -21.420 6.899 -2.268 1.00 98.31 389 GLN A O 1
ATOM 3078 N N . LEU A 1 390 ? -20.410 8.784 -2.946 1.00 98.50 390 LEU A N 1
ATOM 3079 C CA . LEU A 1 390 ? -19.249 8.655 -2.063 1.00 98.50 390 LEU A CA 1
ATOM 3080 C C . LEU A 1 390 ? -19.685 8.559 -0.596 1.00 98.50 390 LEU A C 1
ATOM 3082 O O . LEU A 1 390 ? -19.252 7.652 0.113 1.00 98.50 390 LEU A O 1
ATOM 3086 N N . ALA A 1 391 ? -20.586 9.440 -0.157 1.00 98.19 391 ALA A N 1
ATOM 3087 C CA . ALA A 1 391 ? -21.120 9.392 1.199 1.00 98.19 391 ALA A CA 1
ATOM 3088 C C . ALA A 1 391 ? -21.906 8.097 1.482 1.00 98.19 391 ALA A C 1
ATOM 3090 O O . ALA A 1 391 ? -21.718 7.497 2.535 1.00 98.19 391 ALA A O 1
ATOM 3091 N N . ASP A 1 392 ? -22.733 7.622 0.543 1.00 98.12 392 ASP A N 1
ATOM 3092 C CA . ASP A 1 392 ? -23.453 6.344 0.678 1.00 98.12 392 ASP A CA 1
ATOM 3093 C C . ASP A 1 392 ? -22.499 5.146 0.819 1.00 98.12 392 ASP A C 1
ATOM 3095 O O . ASP A 1 392 ? -22.678 4.297 1.696 1.00 98.12 392 ASP A O 1
ATOM 3099 N N . TRP A 1 393 ? -21.443 5.105 0.002 1.00 98.25 393 TRP A N 1
ATOM 3100 C CA . TRP A 1 393 ? -20.422 4.062 0.075 1.00 98.25 393 TRP A CA 1
ATOM 3101 C C . TRP A 1 393 ? -19.714 4.039 1.429 1.00 98.25 393 TRP A C 1
ATOM 3103 O O . TRP A 1 393 ? -19.417 2.964 1.944 1.00 98.25 393 TRP A O 1
ATOM 3113 N N . ILE A 1 394 ? -19.489 5.201 2.035 1.00 97.75 394 ILE A N 1
ATOM 3114 C CA . ILE A 1 394 ? -18.859 5.289 3.353 1.00 97.75 394 ILE A CA 1
ATOM 3115 C C . ILE A 1 394 ? -19.848 4.912 4.460 1.00 97.75 394 ILE A C 1
ATOM 3117 O O . ILE A 1 394 ? -19.565 4.036 5.274 1.00 97.75 394 ILE A O 1
ATOM 3121 N N . VAL A 1 395 ? -21.014 5.557 4.495 1.00 95.94 395 VAL A N 1
ATOM 3122 C CA . VAL A 1 395 ? -21.938 5.484 5.635 1.00 95.94 395 VAL A CA 1
ATOM 3123 C C . VAL A 1 395 ? -22.733 4.182 5.642 1.00 95.94 395 VAL A C 1
ATOM 3125 O O . VAL A 1 395 ? -22.865 3.557 6.690 1.00 95.94 395 VAL A O 1
ATOM 3128 N N . ASN A 1 396 ? -23.252 3.761 4.487 1.00 95.19 396 ASN A N 1
ATOM 3129 C CA . ASN A 1 396 ? -24.183 2.634 4.399 1.00 95.19 396 ASN A CA 1
ATOM 3130 C C . ASN A 1 396 ? -23.511 1.341 3.934 1.00 95.19 396 ASN A C 1
ATOM 3132 O O . ASN A 1 396 ? -23.974 0.252 4.271 1.00 95.19 396 ASN A O 1
ATOM 3136 N N . ARG A 1 397 ? -22.443 1.447 3.132 1.00 95.75 397 ARG A N 1
ATOM 3137 C CA . ARG A 1 397 ? -21.701 0.279 2.627 1.00 95.75 397 ARG A CA 1
ATOM 3138 C C . ARG A 1 397 ? -20.423 -0.011 3.413 1.00 95.75 397 ARG A C 1
ATOM 3140 O O . ARG A 1 397 ? -19.827 -1.067 3.217 1.00 95.75 397 ARG A O 1
ATOM 3147 N N . HIS A 1 398 ? -20.009 0.907 4.290 1.00 95.00 398 HIS A N 1
ATOM 3148 C CA . HIS A 1 398 ? -18.773 0.825 5.071 1.00 95.00 398 HIS A CA 1
ATOM 3149 C C . HIS A 1 398 ? -17.528 0.570 4.215 1.00 95.00 398 HIS A C 1
ATOM 3151 O O . HIS A 1 398 ? -16.621 -0.124 4.661 1.00 95.00 398 HIS A O 1
ATOM 3157 N N . ALA A 1 399 ? -17.502 1.073 2.976 1.00 97.88 399 ALA A N 1
ATOM 3158 C CA . ALA A 1 399 ? -16.480 0.750 1.990 1.00 97.88 399 ALA A CA 1
ATOM 3159 C C . ALA A 1 399 ? -15.071 1.175 2.430 1.00 97.88 399 ALA A C 1
ATOM 3161 O O . ALA A 1 399 ? -14.879 2.260 2.981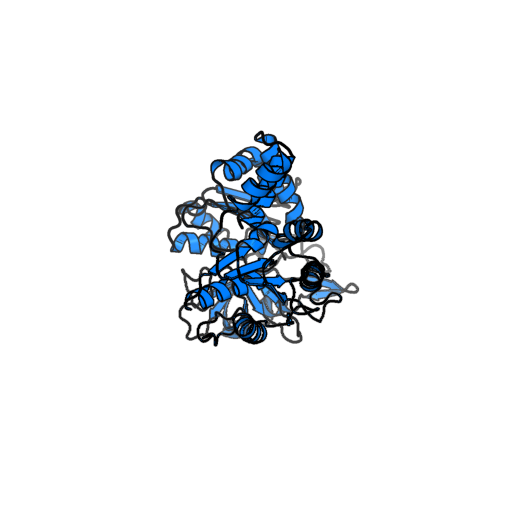 1.00 97.88 399 ALA A O 1
ATOM 3162 N N . ASN A 1 400 ? -14.077 0.350 2.095 1.00 97.62 400 ASN A N 1
ATOM 3163 C CA . ASN A 1 400 ? -12.675 0.725 2.224 1.00 97.62 400 ASN A CA 1
ATOM 3164 C C . ASN A 1 400 ? -12.282 1.631 1.052 1.00 97.62 400 ASN A C 1
ATOM 3166 O O . ASN A 1 400 ? -12.636 1.366 -0.093 1.00 97.62 400 ASN A O 1
ATOM 3170 N N . ILE A 1 401 ? -11.514 2.677 1.316 1.00 98.62 401 ILE A N 1
ATOM 3171 C CA . ILE A 1 401 ? -11.018 3.631 0.333 1.00 98.62 401 ILE A CA 1
ATOM 3172 C C . ILE A 1 401 ? -9.500 3.507 0.267 1.00 98.62 401 ILE A C 1
ATOM 3174 O O . ILE A 1 401 ? -8.796 3.693 1.259 1.00 98.62 401 ILE A O 1
ATOM 3178 N N . TYR A 1 402 ? -9.006 3.228 -0.931 1.00 98.38 402 TYR A N 1
ATOM 3179 C CA . TYR A 1 402 ? -7.595 3.046 -1.228 1.00 98.38 402 TYR A CA 1
ATOM 3180 C C . TYR A 1 402 ? -7.145 4.124 -2.204 1.00 98.38 402 TYR A C 1
ATOM 3182 O O . TYR A 1 402 ? -7.704 4.247 -3.294 1.00 98.38 402 TYR A O 1
ATOM 3190 N N . VAL A 1 403 ? -6.129 4.900 -1.832 1.00 98.12 403 VAL A N 1
ATOM 3191 C CA . VAL A 1 403 ? -5.621 6.011 -2.643 1.00 98.12 403 VAL A CA 1
ATOM 3192 C C . VAL A 1 403 ? -4.148 5.799 -2.959 1.00 98.12 403 VAL A C 1
ATOM 3194 O O . VAL A 1 403 ? -3.321 5.699 -2.054 1.00 98.12 403 VAL A O 1
ATOM 3197 N N . CYS A 1 404 ? -3.806 5.793 -4.246 1.00 96.12 404 CYS A N 1
ATOM 3198 C CA . CYS A 1 404 ? -2.433 5.682 -4.726 1.00 96.12 404 CYS A CA 1
ATOM 3199 C C . CYS A 1 404 ? -2.075 6.745 -5.759 1.00 96.12 404 CYS A C 1
ATOM 3201 O O . CYS A 1 404 ? -2.824 7.041 -6.695 1.00 96.12 404 CYS A O 1
ATOM 3203 N N . GLY A 1 405 ? -0.863 7.276 -5.646 1.00 90.50 405 GLY A N 1
ATOM 3204 C CA . GLY A 1 405 ? -0.355 8.277 -6.571 1.00 90.50 405 GLY A CA 1
ATOM 3205 C C . GLY A 1 405 ? 0.482 9.324 -5.863 1.00 90.50 405 GLY A C 1
ATOM 3206 O O . GLY A 1 405 ? 1.309 8.996 -5.016 1.00 90.50 405 GLY A O 1
ATOM 3207 N N . ARG A 1 406 ? 0.287 10.587 -6.244 1.00 86.88 406 ARG A N 1
ATOM 3208 C CA . ARG A 1 406 ? 1.101 11.684 -5.719 1.00 86.88 406 ARG A CA 1
ATOM 3209 C C . ARG A 1 406 ? 0.687 12.090 -4.298 1.00 86.88 406 ARG A C 1
ATOM 3211 O O . ARG A 1 406 ? -0.505 12.012 -3.986 1.00 86.88 406 ARG A O 1
ATOM 3218 N N . PRO A 1 407 ? 1.618 12.605 -3.474 1.00 84.19 407 PRO A N 1
ATOM 3219 C CA . PRO A 1 407 ? 1.346 13.005 -2.092 1.00 84.19 407 PRO A CA 1
ATOM 3220 C C . PRO A 1 407 ? 0.225 14.039 -1.940 1.00 84.19 407 PRO A C 1
ATOM 3222 O O . PRO A 1 407 ? -0.511 13.996 -0.957 1.00 84.19 407 PRO A O 1
ATOM 3225 N N . GLU A 1 408 ? 0.044 14.925 -2.927 1.00 88.19 408 GLU A N 1
ATOM 3226 C CA . GLU A 1 408 ? -0.966 15.996 -2.874 1.00 88.19 408 GLU A CA 1
ATOM 3227 C C . GLU A 1 408 ? -2.408 15.476 -2.762 1.00 88.19 408 GLU A C 1
ATOM 3229 O O . GLU A 1 408 ? -3.286 16.187 -2.279 1.00 88.19 408 GLU A O 1
ATOM 3234 N N . LEU A 1 409 ? -2.660 14.224 -3.165 1.00 90.25 409 LEU A N 1
ATOM 3235 C CA . LEU A 1 409 ? -3.991 13.620 -3.099 1.00 90.25 409 LEU A CA 1
ATOM 3236 C C . LEU A 1 409 ? -4.499 13.439 -1.662 1.00 90.25 409 LEU A C 1
ATOM 3238 O O . LEU A 1 409 ? -5.712 13.357 -1.469 1.00 90.25 409 LEU A O 1
ATOM 3242 N N . LYS A 1 410 ? -3.608 13.362 -0.658 1.00 90.62 410 LYS A N 1
ATOM 3243 C CA . LYS A 1 410 ? -3.994 13.047 0.727 1.00 90.62 410 LYS A CA 1
ATOM 3244 C C . LYS A 1 410 ? -4.992 14.060 1.279 1.00 90.62 410 LYS A C 1
ATOM 3246 O O . LYS A 1 410 ? -6.097 13.683 1.675 1.00 90.62 410 LYS A O 1
ATOM 3251 N N . ASP A 1 411 ? -4.613 15.331 1.292 1.00 89.00 411 ASP A N 1
ATOM 3252 C CA . ASP A 1 411 ? -5.406 16.390 1.923 1.00 89.00 411 ASP A CA 1
ATOM 3253 C C . ASP A 1 411 ? -6.652 16.720 1.098 1.00 89.00 411 ASP A C 1
ATOM 3255 O O . ASP A 1 411 ? -7.734 16.935 1.649 1.00 89.00 411 ASP A O 1
ATOM 3259 N N . GLU A 1 412 ? -6.524 16.681 -0.229 1.00 94.19 412 GLU A N 1
ATOM 3260 C CA . GLU A 1 412 ? -7.615 16.974 -1.156 1.00 94.19 412 GLU A CA 1
ATOM 3261 C C . GLU A 1 412 ? -8.738 15.932 -1.056 1.00 94.19 412 GLU A C 1
ATOM 3263 O O . GLU A 1 412 ? -9.892 16.289 -0.819 1.00 94.19 412 GLU A O 1
ATOM 3268 N N . ILE A 1 413 ? -8.412 14.637 -1.140 1.00 97.06 413 ILE A N 1
ATOM 3269 C CA . ILE A 1 413 ? -9.413 13.563 -1.033 1.00 97.06 413 ILE A CA 1
ATOM 3270 C C . ILE A 1 413 ? -10.012 13.512 0.371 1.00 97.06 413 ILE A C 1
ATOM 3272 O O . ILE A 1 413 ? -11.220 13.334 0.506 1.00 97.06 413 ILE A O 1
ATOM 3276 N N . THR A 1 414 ? -9.201 13.722 1.412 1.00 95.94 414 THR A N 1
ATOM 3277 C CA . THR A 1 414 ? -9.704 13.808 2.793 1.00 95.94 414 THR A CA 1
ATOM 3278 C C . THR A 1 414 ? -10.763 14.900 2.911 1.00 95.94 414 THR A C 1
ATOM 3280 O O . THR A 1 414 ? -11.864 14.641 3.392 1.00 95.94 414 THR A O 1
ATOM 3283 N N . THR A 1 415 ? -10.468 16.095 2.395 1.00 97.06 415 THR A N 1
ATOM 3284 C CA . THR A 1 415 ? -11.404 17.225 2.413 1.00 97.06 415 THR A CA 1
ATOM 3285 C C . THR A 1 415 ? -12.691 16.897 1.655 1.00 97.06 415 THR A C 1
ATOM 3287 O O . THR A 1 415 ? -13.785 17.215 2.119 1.00 97.06 415 THR A O 1
ATOM 3290 N N . ILE A 1 416 ? -12.592 16.240 0.496 1.0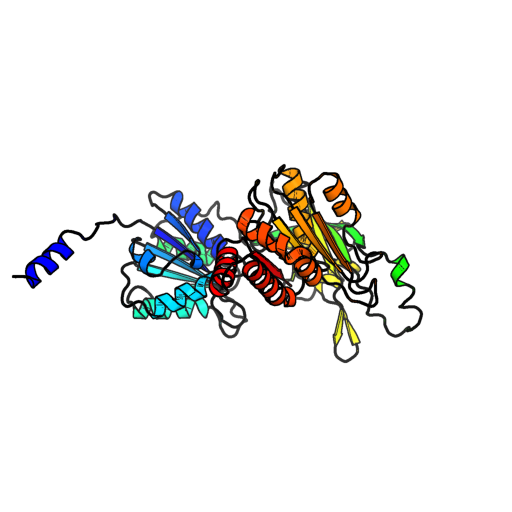0 98.44 416 ILE A N 1
ATOM 3291 C CA . ILE A 1 416 ? -13.760 15.858 -0.311 1.00 98.44 416 ILE A CA 1
ATOM 3292 C C . ILE A 1 416 ? -14.633 14.834 0.415 1.00 98.44 416 ILE A C 1
ATOM 3294 O O . ILE A 1 416 ? -15.858 14.962 0.381 1.00 98.44 416 ILE A O 1
ATOM 3298 N N . ILE A 1 417 ? -14.023 13.861 1.098 1.00 98.44 417 ILE A N 1
ATOM 3299 C CA . ILE A 1 417 ? -14.737 12.881 1.920 1.00 98.44 417 ILE A CA 1
ATOM 3300 C C . ILE A 1 417 ? -15.481 13.583 3.061 1.00 98.44 417 ILE A C 1
ATOM 3302 O O . ILE A 1 417 ? -16.687 13.391 3.199 1.00 98.44 417 ILE A O 1
ATOM 3306 N N . GLU A 1 418 ? -14.811 14.439 3.838 1.00 98.12 418 GLU A N 1
ATOM 3307 C CA . GLU A 1 418 ? -15.454 15.191 4.928 1.00 98.12 418 GLU A CA 1
ATOM 3308 C C . GLU A 1 418 ? -16.635 16.016 4.407 1.00 98.12 418 GLU A C 1
ATOM 3310 O O . GLU A 1 418 ? -17.739 15.974 4.947 1.00 98.12 418 GLU A O 1
ATOM 3315 N N . GLN A 1 419 ? -16.438 16.710 3.289 1.00 98.25 419 GLN A N 1
ATOM 3316 C CA . GLN A 1 419 ? -17.487 17.478 2.635 1.00 98.25 419 GLN A CA 1
ATOM 3317 C C . GLN A 1 419 ? -18.650 16.619 2.116 1.00 98.25 419 GLN A C 1
ATOM 3319 O O . GLN A 1 419 ? -19.790 17.091 2.093 1.00 98.25 419 GLN A O 1
ATOM 3324 N N . ALA A 1 420 ? -18.379 15.391 1.665 1.00 98.19 420 ALA A N 1
ATOM 3325 C CA . ALA A 1 420 ? -19.406 14.449 1.231 1.00 98.19 420 ALA A CA 1
ATOM 3326 C C . ALA A 1 420 ? -20.281 14.024 2.411 1.00 98.19 420 ALA A C 1
ATOM 3328 O O . ALA A 1 420 ? -21.507 14.080 2.320 1.00 98.19 420 ALA A O 1
ATOM 3329 N N . LEU A 1 421 ? -19.640 13.693 3.532 1.00 98.12 421 LEU A N 1
ATOM 3330 C CA . LEU A 1 421 ? -20.292 13.304 4.779 1.00 98.12 421 LEU A CA 1
ATOM 3331 C C . LEU A 1 421 ? -21.140 14.441 5.366 1.00 98.12 421 LEU A C 1
ATOM 3333 O O . LEU A 1 421 ? -22.288 14.227 5.757 1.00 98.12 421 LEU A O 1
ATOM 3337 N N . ILE A 1 422 ? -20.626 15.675 5.358 1.00 97.75 422 ILE A N 1
ATOM 3338 C CA . ILE A 1 422 ? -21.384 16.846 5.826 1.00 97.75 422 ILE A CA 1
ATOM 3339 C C . ILE A 1 422 ? -22.651 17.044 4.985 1.00 97.75 422 ILE A C 1
ATOM 3341 O O . ILE A 1 422 ? -23.747 17.258 5.506 1.00 97.75 422 ILE A O 1
ATOM 3345 N N . ARG A 1 423 ? -22.532 16.922 3.658 1.00 94.56 423 ARG A N 1
ATOM 3346 C CA . ARG A 1 423 ? -23.685 17.016 2.750 1.00 94.56 423 ARG A CA 1
ATOM 3347 C C . ARG A 1 423 ? -24.663 15.851 2.901 1.00 94.56 423 ARG A C 1
ATOM 3349 O O . ARG A 1 423 ? -25.831 16.018 2.558 1.00 94.56 423 ARG A O 1
ATOM 3356 N N . SER A 1 424 ? -24.228 14.711 3.441 1.00 92.75 424 SER A N 1
ATOM 3357 C CA . SER A 1 424 ? -25.092 13.575 3.774 1.00 92.75 424 SER A CA 1
ATOM 3358 C C . SER A 1 424 ? -25.696 13.644 5.180 1.00 92.75 424 SER A C 1
ATOM 3360 O O . SER A 1 424 ? -26.187 12.633 5.673 1.00 92.75 424 SER A O 1
ATOM 3362 N N . SER A 1 425 ? -25.753 14.834 5.788 1.00 92.81 425 SER A N 1
ATOM 3363 C CA . SER A 1 425 ? -26.380 15.126 7.091 1.00 92.81 425 SER A CA 1
ATOM 3364 C C . SER A 1 425 ? -25.531 14.847 8.335 1.00 92.81 425 SER A C 1
ATOM 3366 O O . SER A 1 425 ? -26.079 14.898 9.434 1.00 92.81 425 SER A O 1
ATOM 3368 N N . LEU A 1 426 ? -24.224 14.593 8.201 1.00 95.00 426 LEU A N 1
ATOM 3369 C CA . LEU A 1 426 ? -23.323 14.607 9.358 1.00 95.00 426 LEU A CA 1
ATOM 3370 C C . LEU A 1 426 ? -22.942 16.052 9.702 1.00 95.00 426 LEU A C 1
ATOM 3372 O O . LEU A 1 426 ? -22.856 16.927 8.838 1.00 95.00 426 LEU A O 1
ATOM 3376 N N . THR A 1 427 ? -22.689 16.315 10.976 1.00 97.56 427 THR A N 1
ATOM 3377 C CA . THR A 1 427 ? -22.031 17.551 11.410 1.00 97.56 427 THR A CA 1
ATOM 3378 C C . THR A 1 427 ? -20.552 17.554 11.005 1.00 97.56 427 THR A C 1
ATOM 3380 O O . THR A 1 427 ? -19.974 16.521 10.664 1.00 97.56 427 THR A O 1
ATOM 3383 N N . GLU A 1 428 ? -19.904 18.722 11.051 1.00 96.56 428 GLU A N 1
ATOM 3384 C CA . GLU A 1 428 ? -18.466 18.834 10.758 1.00 96.56 428 GLU A CA 1
ATOM 3385 C C . GLU A 1 428 ? -17.609 17.987 11.716 1.00 96.56 428 GLU A C 1
ATOM 3387 O O . GLU A 1 428 ? -16.636 17.364 11.289 1.00 96.56 428 GLU A O 1
ATOM 3392 N N . GLU A 1 429 ? -17.983 17.923 12.998 1.00 94.50 429 GLU A N 1
ATOM 3393 C CA . GLU A 1 429 ? -17.288 17.098 13.992 1.00 94.50 429 GLU A CA 1
ATOM 3394 C C . GLU A 1 429 ? -17.464 15.601 13.707 1.00 94.50 429 GLU A C 1
ATOM 3396 O O . GLU A 1 429 ? -16.474 14.871 13.668 1.00 94.50 429 GLU A O 1
ATOM 3401 N N . GLU A 1 430 ? -18.689 15.149 13.420 1.00 94.69 430 GLU A N 1
ATOM 3402 C CA . GLU A 1 430 ? -18.970 13.748 13.075 1.00 94.69 430 GLU A CA 1
ATOM 3403 C C . GLU A 1 430 ? -18.263 13.319 11.784 1.00 94.69 430 GLU A C 1
ATOM 3405 O O . GLU A 1 430 ? -17.762 12.197 11.703 1.00 94.69 430 GLU A O 1
ATOM 3410 N N . ALA A 1 431 ? -18.182 14.196 10.779 1.00 96.62 431 ALA A N 1
ATOM 3411 C CA . ALA A 1 431 ? -17.479 13.910 9.531 1.00 96.62 431 ALA A CA 1
ATOM 3412 C C . ALA A 1 431 ? -15.974 13.706 9.765 1.00 96.62 431 ALA A C 1
ATOM 3414 O O . ALA A 1 431 ? -15.415 12.694 9.335 1.00 96.62 431 ALA A O 1
ATOM 3415 N N . LYS A 1 432 ? -15.326 14.613 10.510 1.00 89.25 432 LYS A N 1
ATOM 3416 C CA . LYS A 1 432 ? -13.906 14.484 10.883 1.00 89.25 432 LYS A CA 1
ATOM 3417 C C . LYS A 1 432 ? -13.658 13.245 11.736 1.00 89.25 432 LYS A C 1
ATOM 3419 O O . LYS A 1 432 ? -12.687 12.525 11.510 1.00 89.25 432 LYS A O 1
ATOM 3424 N N . GLN A 1 433 ? -14.540 12.972 12.697 1.00 85.62 433 GLN A N 1
ATOM 3425 C CA . GLN A 1 433 ? -14.451 11.773 13.523 1.00 85.62 433 GLN A CA 1
ATOM 3426 C C . GLN A 1 433 ? -14.581 10.505 12.674 1.00 85.62 433 GLN A C 1
ATOM 3428 O O . GLN A 1 433 ? -13.761 9.607 12.822 1.00 85.62 433 GLN A O 1
ATOM 3433 N N . THR A 1 434 ? -15.534 10.459 11.740 1.00 90.50 434 THR A N 1
ATOM 3434 C CA . THR A 1 434 ? -15.720 9.329 10.817 1.00 90.50 434 THR A CA 1
ATOM 3435 C C . THR A 1 434 ? -14.459 9.077 9.998 1.00 90.50 434 THR A C 1
ATOM 3437 O O . THR A 1 434 ? -13.966 7.953 9.965 1.00 90.50 434 THR A O 1
ATOM 3440 N N . VAL A 1 435 ? -13.880 10.117 9.390 1.00 89.12 435 VAL A N 1
ATOM 3441 C CA . VAL A 1 435 ? -12.635 10.001 8.612 1.00 89.12 435 VAL A CA 1
ATOM 3442 C C . VAL A 1 435 ? -11.468 9.525 9.475 1.00 89.12 435 VAL A C 1
ATOM 3444 O O . VAL A 1 435 ? -10.690 8.672 9.044 1.00 89.12 435 VAL A O 1
ATOM 3447 N N . ASN A 1 436 ? -11.349 10.035 10.702 1.00 78.69 436 ASN A N 1
ATOM 3448 C CA . ASN A 1 436 ? -10.332 9.573 11.640 1.00 78.69 436 ASN A CA 1
ATOM 3449 C C . ASN A 1 436 ? -10.532 8.094 11.985 1.00 78.69 436 ASN A C 1
ATOM 3451 O O . ASN A 1 436 ? -9.590 7.322 11.841 1.00 78.69 436 ASN A O 1
ATOM 3455 N N . THR A 1 437 ? -11.746 7.673 12.339 1.00 77.31 437 THR A N 1
ATOM 3456 C CA . THR A 1 437 ? -12.070 6.267 12.611 1.00 77.31 437 THR A CA 1
ATOM 3457 C C . THR A 1 437 ? -11.780 5.373 11.406 1.00 77.31 437 THR A C 1
ATOM 3459 O O . THR A 1 437 ? -11.182 4.313 11.570 1.00 77.31 437 THR A O 1
ATOM 3462 N N . MET A 1 438 ? -12.103 5.808 10.184 1.00 87.00 438 MET A N 1
ATOM 3463 C CA . MET A 1 438 ? -11.756 5.061 8.971 1.00 87.00 438 MET A CA 1
ATOM 3464 C C . MET A 1 438 ? -10.244 4.872 8.824 1.00 87.00 438 MET A C 1
ATOM 3466 O O . MET A 1 438 ? -9.802 3.792 8.451 1.00 87.00 438 MET A O 1
ATOM 3470 N N . ARG A 1 439 ? -9.428 5.890 9.124 1.00 78.88 439 ARG A N 1
ATOM 3471 C CA . ARG A 1 439 ? -7.960 5.756 9.093 1.00 78.88 439 ARG A CA 1
ATOM 3472 C C . ARG A 1 439 ? -7.451 4.794 10.164 1.00 78.88 439 ARG A C 1
ATOM 3474 O O . ARG A 1 439 ? -6.558 4.004 9.887 1.00 78.88 439 ARG A O 1
ATOM 3481 N N . GLN A 1 440 ? -8.013 4.860 11.370 1.00 69.25 440 GLN A N 1
ATOM 3482 C CA . GLN A 1 440 ? -7.642 3.987 12.490 1.00 69.25 440 GLN A CA 1
ATOM 3483 C C . GLN A 1 440 ? -7.980 2.518 12.210 1.00 69.25 440 GLN A C 1
ATOM 3485 O O . GLN A 1 440 ? -7.198 1.636 12.545 1.00 69.25 440 GLN A O 1
ATOM 3490 N N . ASN A 1 441 ? -9.104 2.275 11.536 1.00 72.56 441 ASN A N 1
ATOM 3491 C CA . ASN A 1 441 ? -9.586 0.942 11.175 1.00 72.56 441 ASN A CA 1
ATOM 3492 C C . ASN A 1 441 ? -9.061 0.441 9.819 1.00 72.56 441 ASN A C 1
ATOM 3494 O O . ASN A 1 441 ? -9.603 -0.525 9.286 1.00 72.56 441 ASN A O 1
ATOM 3498 N N . GLU A 1 442 ? -8.075 1.118 9.220 1.00 77.38 442 GLU A N 1
ATOM 3499 C CA . GLU A 1 442 ? -7.525 0.764 7.900 1.00 77.38 442 GLU A CA 1
ATOM 3500 C C . GLU A 1 442 ? -8.577 0.713 6.771 1.00 77.38 442 GLU A C 1
ATOM 3502 O O . GLU A 1 442 ? -8.461 -0.018 5.789 1.00 77.38 442 GLU A O 1
ATOM 3507 N N . GLN A 1 443 ? -9.627 1.523 6.893 1.00 85.75 443 GLN A N 1
ATOM 3508 C CA . GLN A 1 443 ? -10.667 1.705 5.880 1.00 85.75 443 GLN A CA 1
ATOM 3509 C C . GLN A 1 443 ? -10.397 2.912 4.982 1.00 85.75 443 GLN A C 1
ATOM 3511 O O . GLN A 1 443 ? -11.053 3.059 3.961 1.00 85.75 443 GLN A O 1
ATOM 3516 N N . LEU A 1 444 ? -9.459 3.793 5.334 1.00 91.88 444 LEU A N 1
ATOM 3517 C CA . LEU A 1 444 ? -8.974 4.866 4.464 1.00 91.88 444 LEU A CA 1
ATOM 3518 C C . LEU A 1 444 ? -7.446 4.832 4.441 1.00 91.88 444 LEU A C 1
ATOM 3520 O O . LEU A 1 444 ? -6.800 5.271 5.393 1.00 91.88 444 LEU A O 1
ATOM 3524 N N . ILE A 1 445 ? -6.879 4.315 3.352 1.00 88.31 445 ILE A N 1
ATOM 3525 C CA . ILE A 1 445 ? -5.445 4.045 3.221 1.00 88.31 445 ILE A CA 1
ATOM 3526 C C . ILE A 1 445 ? -4.857 4.847 2.062 1.00 88.31 445 ILE A C 1
ATOM 3528 O O . ILE A 1 445 ? -5.413 4.902 0.964 1.00 88.31 445 ILE A O 1
ATOM 3532 N N . PHE A 1 446 ? -3.694 5.442 2.318 1.00 90.00 446 PHE A N 1
ATOM 3533 C CA . PHE A 1 446 ? -2.926 6.218 1.353 1.00 90.00 446 PHE A CA 1
ATOM 3534 C C . PHE A 1 446 ? -1.557 5.567 1.142 1.00 90.00 446 PHE A C 1
ATOM 3536 O O . PHE A 1 446 ? -0.742 5.536 2.062 1.00 90.00 446 PHE A O 1
ATOM 3543 N N . GLU A 1 447 ? -1.283 5.110 -0.076 1.00 88.25 447 GLU A N 1
ATOM 3544 C CA . GLU A 1 447 ? 0.035 4.629 -0.503 1.00 88.25 447 GLU A CA 1
ATOM 3545 C C . GLU A 1 447 ? 0.570 5.593 -1.579 1.00 88.25 447 GLU A C 1
ATOM 3547 O O . GLU A 1 447 ? 0.300 5.467 -2.776 1.00 88.25 447 GLU A O 1
ATOM 3552 N N . LEU A 1 448 ? 1.242 6.656 -1.120 1.00 86.50 448 LEU A N 1
ATOM 3553 C CA . LEU A 1 448 ? 1.649 7.809 -1.936 1.00 86.50 448 LEU A CA 1
ATOM 3554 C C . LEU A 1 448 ? 3.178 7.902 -2.034 1.00 86.50 448 LEU A C 1
ATOM 3556 O O . LEU A 1 448 ? 3.873 7.600 -1.062 1.00 86.50 448 LEU A O 1
ATOM 3560 N N . PHE A 1 449 ? 3.692 8.337 -3.191 1.00 74.25 449 PHE A N 1
ATOM 3561 C CA . PHE A 1 449 ? 5.120 8.238 -3.544 1.00 74.25 449 PHE A CA 1
ATOM 3562 C C . PHE A 1 449 ? 5.729 9.474 -4.198 1.00 74.25 449 PHE A C 1
ATOM 3564 O O . PHE A 1 449 ? 4.996 10.187 -4.923 1.00 74.25 449 PHE A O 1
#

Sequence (449 aa):
MNKITHALMSILFTPVYENRDILVCYASQTGTAENLALQSGRIIAKTARSVEVQSLSALHPSDLNEYNQVVMIISTCGEGEIPDQGKLFYQQLCDLPELSSNISILALGDKSYQHFCLAGKLFQHELVRLGRANNPEPTMVSGDPLETWQTWLSQQLNEDINTDQVQRITTPVTLTLTKREALHNTSLNVSESASQPNKSGSANQAYQLVFDIQQDDEHPYQINDLVSIVPPGSDKERLYSIASSPSKNPHQLSLCIAKHQFLLDGEWQNGKCSHHLIEQIALGSRIEGFIKTGKGMPLPNNQQDTILIATGAGIAPMMSLLEERKQQQHLGKNWFIFGNRYSNSDFYYREDIQQYVSEGIVHQLDTAFSRDSEEKQYVQDKLVEHQQQLADWIVNRHANIYVCGRPELKDEITTIIEQALIRSSLTEEEAKQTVNTMRQNEQLIFELF

Foldseek 3Di:
DPPVVVVVVVVVPPPPLVQAEEEEEEADDQCPLVLLSVLLQVQCVVPPHGYDYAYLQVDAQQVLQSYQEYEYEFEADDQGDGHLSCPVNLVNLQVDPEHDHAYAYEFEAAPVHPRFSNNQLSVLCSCVVRVRYPDSHHNGDHDQCVVVSQVVSCVRVVHNTDCVPPDRLKAKWKWAWADKAWLFDPVPVVVVCVVDVPCPPDPFTKIKTKTFTPDPDLAQAAQQKWKWFAFPPGPDIDTFAWQAACLVPRRMTITIATWDWDDDPNDIDTDRVSCCRNPPDDHRDMGMIIIRHNRGADADDLQAAEEEAEEQRQCRSVNRNLVNNVSVVRNHEYAYEYEYADPRTRVGPVVVVVVCCVVRSHVHYHYFHQHHDPHGGDSLVVCLVCLLVLLCCCPVRVHAYEHEEAPVCPVSVLVSQLVSVVVVVDDSVRSVVSSSVCVSVNSYDYDHD

Radius of gyration: 24.83 Å; Cα contacts (8 Å, |Δi|>4): 884; chains: 1; bounding box: 52×45×93 Å

Nearest PDB structures (foldseek):
  6efv-assembly1_A  TM=5.827E-01  e=1.260E-31  Escherichia coli
  1ddi-assembly1_A  TM=8.556E-01  e=1.220E-21  Escherichia coli
  5uri-assembly1_A  TM=5.695E-01  e=4.218E-26  Rattus norvegicus
  2ok8-assembly1_B  TM=8.076E-01  e=1.135E-17  Plasmodium falciparum 3D7
  6gaq-assembly1_A  TM=8.109E-01  e=1.035E-07  Bacillus cereus ATCC 14579

pLDDT: mean 86.35, std 15.43, range [33.91, 98.88]

Solvent-accessible surface area (backbone atoms only — not comparable to full-atom values): 23926 Å² total; per-residue (Å²): 127,71,68,63,54,52,58,49,50,60,69,75,62,61,81,79,66,79,57,43,49,34,37,30,28,19,17,39,82,55,31,59,26,40,51,54,28,53,49,49,34,61,52,43,56,74,50,101,50,56,62,44,65,48,51,32,56,84,46,56,65,72,61,50,53,48,21,60,32,37,41,36,24,26,27,37,33,94,88,31,38,57,16,81,36,30,45,64,32,51,57,52,46,71,72,51,87,74,73,76,30,46,44,47,48,44,12,34,29,42,78,90,44,94,41,53,25,34,26,26,44,56,53,30,49,52,33,42,76,50,69,29,33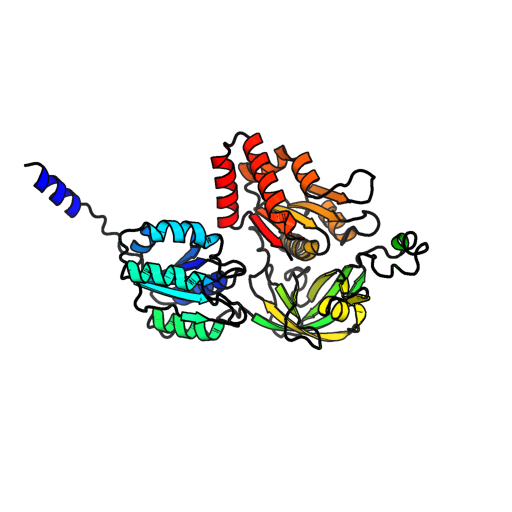,92,51,85,65,47,52,74,39,59,72,82,50,62,69,60,48,54,57,49,50,27,62,74,68,76,43,92,68,86,60,94,79,64,78,63,58,64,40,82,40,44,34,28,31,72,45,81,43,71,43,36,42,72,84,73,62,53,76,74,48,76,81,40,90,87,56,90,76,77,80,82,46,31,29,42,38,30,23,41,51,72,64,95,56,85,65,72,57,55,80,12,28,25,38,33,39,54,32,91,98,52,94,60,68,44,78,40,54,37,26,44,24,37,80,79,39,43,54,43,47,26,36,42,46,52,57,44,69,50,77,53,99,89,40,85,42,67,36,64,49,41,43,39,67,71,72,66,57,53,80,73,37,76,46,67,33,28,37,32,50,54,48,45,70,70,76,71,59,54,72,48,24,34,40,41,38,24,29,65,48,31,38,16,45,55,48,10,50,55,47,34,38,56,70,70,63,42,74,27,51,25,38,39,36,42,23,36,49,31,66,88,34,45,46,61,61,49,68,62,51,53,47,32,39,76,72,60,54,35,69,40,81,46,77,15,34,40,60,71,47,93,68,67,36,43,55,67,54,55,48,61,74,39,22,72,57,54,27,43,38,46,73,78,57,63,30,31,35,41,39,22,20,56,63,75,52,58,66,55,50,52,52,51,51,35,53,19,28,34,75,68,74,36,50,73,67,56,19,52,50,49,55,49,51,29,43,67,69,68,28,46,43,76,59,58,103